Protein AF-A0A956RGV8-F1 (afdb_monomer)

Foldseek 3Di:
DDDDDDDPDDDDPDPPFPLWFDQPDDDDPDDDDDDDDDDDDDDDDDDDDDDDDDDDDDDDDDDDDDDDDDDDDDDDDDDDDDDDDPPDPDFFPFDKDWADQAAEEEEEEEEPALQQLPDDQPPDPPDAGLLLLVLVLLLLLLVVCQPRYFYWYAYPDDFADLPDLQRLGHHDLDPPRTGATDNDSVSVSVSRDDRDSVCSSRNVRHAGNLLVRLVSQLVRVVVDPDLAQAEYEYEEAFAHQRAPVSRDDDSAQSLQAGHLCSLVSLLVSVLVRYAYAYEHRNQDQDDPPDDDSRHHPDRRQVSSLSNLNSRRSQADPDRRHHHDSDSVSSSVVSNCSSLCSQFKGFPDVVRCVSSVHPDLQQKWKAQPNRTAGEDPTQHPDAHWHWHDRNPTIIIGGHDVSSVSSVVRVNGMMIGGGD

Nearest PDB structures (foldseek):
  6m48-assembly2_B  TM=5.296E-01  e=2.080E-10  Lacticaseibacillus rhamnosus GG
  8ebt-assembly1_E  TM=7.056E-01  e=2.676E-05  Homo sapiens
  8rev-assembly1_D  TM=6.704E-01  e=3.607E-05  Thermochaetoides thermophila
  8bh3-assembly1_L  TM=5.258E-01  e=2.917E-04  Homo sapiens
  8bot-assembly1_T  TM=4.780E-01  e=6.340E-04  Homo sapiens

Sequence (418 aa):
MRGRIGAVGLLWIISTGCVVANPDYVPPLEGESDVGDETSAGTTIAPTGTSTDAMTTGASMTATASGSSSPATTEGATSTTSAGSSTGTGLCEGPSVDVVVDPPDIMFIVDKSRSMFTREWQGQNGLEPRWAGVHAALDGALLDLQEEVFAGLVLSPQAMPIANSWSVCSINPEPPDVLPLQLAHDPIVDALPPASPVIHTLYSSAGNPLTAAIEAATATLAQFQGTWAQFIVVLTDGAPNCAAEQEGNNPGPGLTTPDPSAVDAVIEARGSGIFTLMVGVDVQAELPDALLPWEPDVDPFELLTAMAIAGGLAQPEPDVFFNAQTASQLAVALGALERLGYCVLPALPEYAIELGVDDLDSVMIEVAGDPYFAVDSCPDEDGFVVVTSGAYTFVILCGLACDDSVESGGELVAVACE

Structure (mmCIF, N/CA/C/O backbone):
data_AF-A0A956RGV8-F1
#
_entry.id   AF-A0A956RGV8-F1
#
loop_
_atom_site.group_PDB
_atom_site.id
_atom_site.type_symbol
_atom_site.label_atom_id
_atom_site.label_alt_id
_atom_site.label_comp_id
_atom_site.label_asym_id
_atom_site.label_entity_id
_atom_site.label_seq_id
_atom_site.pdbx_PDB_ins_code
_atom_site.Cartn_x
_atom_site.Cartn_y
_atom_site.Cartn_z
_atom_site.occupancy
_atom_site.B_iso_or_equiv
_atom_site.auth_seq_id
_atom_site.auth_comp_id
_atom_site.auth_asym_id
_atom_site.auth_atom_id
_atom_site.pdbx_PDB_model_num
ATOM 1 N N . MET A 1 1 ? -15.081 33.491 10.539 1.00 32.19 1 MET A N 1
ATOM 2 C CA . MET A 1 1 ? -15.834 33.759 9.291 1.00 32.19 1 MET A CA 1
ATOM 3 C C . MET A 1 1 ? -14.885 33.668 8.101 1.00 32.19 1 MET A C 1
ATOM 5 O O . MET A 1 1 ? -14.304 34.669 7.703 1.00 32.19 1 MET A O 1
ATOM 9 N N . ARG A 1 2 ? -14.690 32.468 7.558 1.00 28.92 2 ARG A N 1
ATOM 10 C CA . ARG A 1 2 ? -14.135 32.252 6.218 1.00 28.92 2 ARG A CA 1
ATOM 11 C C . ARG A 1 2 ? -15.038 31.210 5.572 1.00 28.92 2 ARG A C 1
ATOM 13 O O . ARG A 1 2 ? -15.183 30.124 6.116 1.00 28.92 2 ARG A O 1
ATOM 20 N N . GLY A 1 3 ? -15.750 31.618 4.526 1.00 28.03 3 GLY A N 1
ATOM 21 C CA . GLY A 1 3 ? -16.681 30.762 3.801 1.00 28.03 3 GLY A CA 1
ATOM 22 C C . GLY A 1 3 ? -15.919 29.879 2.824 1.00 28.03 3 GLY A C 1
ATOM 23 O O . GLY A 1 3 ? -15.160 30.399 2.007 1.00 28.03 3 GLY A O 1
ATOM 24 N N . ARG A 1 4 ? -16.130 28.565 2.917 1.00 29.84 4 ARG A N 1
ATOM 25 C CA . ARG A 1 4 ? -15.807 27.617 1.850 1.00 29.84 4 ARG A CA 1
ATOM 26 C C . ARG A 1 4 ? -16.874 27.768 0.764 1.00 29.84 4 ARG A C 1
ATOM 28 O O . ARG A 1 4 ? -18.068 27.666 1.035 1.00 29.84 4 ARG A O 1
ATOM 35 N N . ILE A 1 5 ? -16.432 28.093 -0.445 1.00 29.56 5 ILE A N 1
ATOM 36 C CA . ILE A 1 5 ? -17.254 28.065 -1.654 1.00 29.56 5 ILE A CA 1
ATOM 37 C C . ILE A 1 5 ? -17.203 26.618 -2.138 1.00 29.56 5 ILE A C 1
ATOM 39 O O . ILE A 1 5 ? -16.141 26.150 -2.535 1.00 29.56 5 ILE A O 1
ATOM 43 N N . GLY A 1 6 ? -18.329 25.913 -2.038 1.00 26.58 6 GLY A N 1
ATOM 44 C CA . GLY A 1 6 ? -18.461 24.538 -2.508 1.00 26.58 6 GLY A CA 1
ATOM 45 C C . GLY A 1 6 ? -18.360 24.473 -4.029 1.00 26.58 6 GLY A C 1
ATOM 46 O O . GLY A 1 6 ? -19.160 25.087 -4.739 1.00 26.58 6 GLY A O 1
ATOM 47 N N . ALA A 1 7 ? -17.373 23.729 -4.519 1.00 26.17 7 ALA A N 1
ATOM 48 C CA . ALA A 1 7 ? -17.372 23.218 -5.876 1.00 26.17 7 ALA A CA 1
ATOM 49 C C . ALA A 1 7 ? -18.290 21.991 -5.900 1.00 26.17 7 ALA A C 1
ATOM 51 O O . ALA A 1 7 ? -18.000 20.971 -5.284 1.00 26.17 7 ALA A O 1
ATOM 52 N N . VAL A 1 8 ? -19.429 22.115 -6.577 1.00 25.66 8 VAL A N 1
ATOM 53 C CA . VAL A 1 8 ? -20.321 20.990 -6.870 1.00 25.66 8 VAL A CA 1
ATOM 54 C C . VAL A 1 8 ? -19.693 20.216 -8.028 1.00 25.66 8 VAL A C 1
ATOM 56 O O . VAL A 1 8 ? -19.907 20.549 -9.195 1.00 25.66 8 VAL A O 1
ATOM 59 N N . GLY A 1 9 ? -18.853 19.238 -7.696 1.00 24.53 9 GLY A N 1
ATOM 60 C CA . GLY A 1 9 ? -18.409 18.195 -8.613 1.00 24.53 9 GLY A CA 1
ATOM 61 C C . GLY A 1 9 ? -19.448 17.080 -8.634 1.00 24.53 9 GLY A C 1
ATOM 62 O O . GLY A 1 9 ? -19.846 16.585 -7.585 1.00 24.53 9 GLY A O 1
ATOM 63 N N . LEU A 1 10 ? -19.931 16.725 -9.824 1.00 22.48 10 LEU A N 1
ATOM 64 C CA . LEU A 1 10 ? -20.764 15.544 -10.043 1.00 22.48 10 LEU A CA 1
ATOM 65 C C . LEU A 1 10 ? -19.962 14.302 -9.618 1.00 22.48 10 LEU A C 1
ATOM 67 O O . LEU A 1 10 ? -19.086 13.854 -10.358 1.00 22.48 10 LEU A O 1
ATOM 71 N N . LEU A 1 11 ? -20.261 13.775 -8.433 1.00 22.58 11 LEU A N 1
ATOM 72 C CA . LEU A 1 11 ? -19.733 12.514 -7.931 1.00 22.58 11 LEU A CA 1
ATOM 73 C C . LEU A 1 11 ? -20.403 11.383 -8.721 1.00 22.58 11 LEU A C 1
ATOM 75 O O . LEU A 1 11 ? -21.598 11.117 -8.576 1.00 22.58 11 LEU A O 1
ATOM 79 N N . TRP A 1 12 ? -19.654 10.766 -9.632 1.00 21.88 12 TRP A N 1
ATOM 80 C CA . TRP A 1 12 ? -20.029 9.462 -10.159 1.00 21.88 12 TRP A CA 1
ATOM 81 C C . TRP A 1 12 ? -19.841 8.464 -9.021 1.00 21.88 12 TRP A C 1
ATOM 83 O O . TRP A 1 12 ? -18.713 8.195 -8.628 1.00 21.88 12 TRP A O 1
ATOM 93 N N . ILE A 1 13 ? -20.948 7.943 -8.493 1.00 24.16 13 ILE A N 1
ATOM 94 C CA . ILE A 1 13 ? -20.950 6.796 -7.585 1.00 24.16 13 ILE A CA 1
ATOM 95 C C . ILE A 1 13 ? -20.501 5.593 -8.416 1.00 24.16 13 ILE A C 1
ATOM 97 O O . ILE A 1 13 ? -21.304 4.925 -9.070 1.00 24.16 13 ILE A O 1
ATOM 101 N N . ILE A 1 14 ? -19.192 5.379 -8.471 1.00 29.28 14 ILE A N 1
ATOM 102 C CA . ILE A 1 14 ? -18.636 4.058 -8.709 1.00 29.28 14 ILE A CA 1
ATOM 103 C C . ILE A 1 14 ? -18.627 3.421 -7.326 1.00 29.28 14 ILE A C 1
ATOM 105 O O . ILE A 1 14 ? -17.995 3.935 -6.411 1.00 29.28 14 ILE A O 1
ATOM 109 N N . SER A 1 15 ? -19.384 2.340 -7.174 1.00 31.28 15 SER A N 1
ATOM 110 C CA . SER A 1 15 ? -19.225 1.384 -6.082 1.00 31.28 15 SER A CA 1
ATOM 111 C C . SER A 1 15 ? -17.840 0.746 -6.239 1.00 31.28 15 SER A C 1
ATOM 113 O O . SER A 1 15 ? -17.684 -0.322 -6.821 1.00 31.28 15 SER A O 1
ATOM 115 N N . THR A 1 16 ? -16.795 1.480 -5.866 1.00 39.78 16 THR A N 1
ATOM 116 C CA . THR A 1 16 ? -15.471 0.922 -5.606 1.00 39.78 16 THR A CA 1
ATOM 117 C C . THR A 1 16 ? -15.580 0.277 -4.241 1.00 39.78 16 THR A C 1
ATOM 119 O O . THR A 1 16 ? -15.755 0.984 -3.250 1.00 39.78 16 THR A O 1
ATOM 122 N N . GLY A 1 17 ? -15.587 -1.057 -4.228 1.00 37.72 17 GLY A N 1
ATOM 123 C CA . GLY A 1 17 ? -15.631 -1.850 -3.008 1.00 37.72 17 GLY A CA 1
ATOM 124 C C . GLY A 1 17 ? -14.567 -1.381 -2.024 1.00 37.72 17 GLY A C 1
ATOM 125 O O . GLY A 1 17 ? -13.480 -0.954 -2.424 1.00 37.72 17 GLY A O 1
ATOM 126 N N . CYS A 1 18 ? -14.913 -1.420 -0.741 1.00 39.56 18 CYS A N 1
ATOM 127 C CA . CYS A 1 18 ? -13.971 -1.202 0.342 1.00 39.56 18 CYS A CA 1
ATOM 128 C C . CYS A 1 18 ? -12.702 -2.033 0.101 1.00 39.56 18 CYS A C 1
ATOM 130 O O . CYS A 1 18 ? -12.764 -3.144 -0.429 1.00 39.56 18 CYS A O 1
ATOM 132 N N . VAL A 1 19 ? -11.548 -1.512 0.521 1.00 43.56 19 VAL A N 1
ATOM 133 C CA . VAL A 1 19 ? -10.387 -2.364 0.793 1.00 43.56 19 VAL A CA 1
ATOM 134 C C . VAL A 1 19 ? -10.817 -3.276 1.934 1.00 43.56 19 VAL A C 1
ATOM 136 O O . VAL A 1 19 ? -10.815 -2.887 3.096 1.00 43.56 19 VAL A O 1
ATOM 139 N N . VAL A 1 20 ? -11.329 -4.446 1.579 1.00 46.06 20 VAL A N 1
ATOM 140 C CA . VAL A 1 20 ? -11.755 -5.448 2.542 1.00 46.06 20 VAL A CA 1
ATOM 141 C C . VAL A 1 20 ? -10.490 -6.086 3.092 1.00 46.06 20 VAL A C 1
ATOM 143 O O . VAL A 1 20 ? -9.558 -6.341 2.343 1.00 46.06 20 VAL A O 1
ATOM 146 N N . ALA A 1 21 ? -10.428 -6.307 4.395 1.00 40.41 21 ALA A N 1
ATOM 147 C CA . ALA A 1 21 ? -9.440 -7.187 4.992 1.00 40.41 21 ALA A CA 1
ATOM 148 C C . ALA A 1 21 ? -10.077 -8.566 5.178 1.00 40.41 21 ALA A C 1
ATOM 150 O O . ALA A 1 21 ? -11.188 -8.659 5.702 1.00 40.41 21 ALA A O 1
ATOM 151 N N . ASN A 1 22 ? -9.386 -9.635 4.781 1.00 43.00 22 ASN A N 1
ATOM 152 C CA . ASN A 1 22 ? -9.748 -10.995 5.173 1.00 43.00 22 ASN A CA 1
ATOM 153 C C . ASN A 1 22 ? -8.885 -11.425 6.379 1.00 43.00 22 ASN A C 1
ATOM 155 O O . ASN A 1 22 ? -7.706 -11.747 6.193 1.00 43.00 22 ASN A O 1
ATOM 159 N N . PRO A 1 23 ? -9.417 -11.398 7.615 1.00 41.84 23 PRO A N 1
ATOM 160 C CA . PRO A 1 23 ? -8.637 -11.713 8.808 1.00 41.84 23 PRO A CA 1
ATOM 161 C C . PRO A 1 23 ? -8.372 -13.215 9.011 1.00 41.84 23 PRO A C 1
ATOM 163 O O . PRO A 1 23 ? -7.401 -13.547 9.691 1.00 41.84 23 PRO A O 1
ATOM 166 N N . ASP A 1 24 ? -9.150 -14.107 8.385 1.00 40.06 24 ASP A N 1
ATOM 167 C CA . ASP A 1 24 ? -9.200 -15.538 8.735 1.00 40.06 24 ASP A CA 1
ATOM 168 C C . ASP A 1 24 ? -8.444 -16.482 7.788 1.00 40.06 24 ASP A C 1
ATOM 170 O O . ASP A 1 24 ? -8.402 -17.699 8.007 1.00 40.06 24 ASP A O 1
ATOM 174 N N . TYR A 1 25 ? -7.810 -15.966 6.733 1.00 40.56 25 TYR A N 1
ATOM 175 C CA . TYR A 1 25 ? -7.065 -16.831 5.822 1.00 40.56 25 TYR A CA 1
ATOM 176 C C . TYR A 1 25 ? -5.673 -17.170 6.371 1.00 40.56 25 TYR A C 1
ATOM 178 O O . TYR A 1 25 ? -4.703 -16.429 6.210 1.00 40.56 25 TYR A O 1
ATOM 186 N N . VAL A 1 26 ? -5.568 -18.347 6.986 1.00 32.94 26 VAL A N 1
ATOM 187 C CA . VAL A 1 26 ? -4.295 -19.026 7.249 1.00 32.94 26 VAL A CA 1
ATOM 188 C C . VAL A 1 26 ? -3.987 -19.911 6.035 1.00 32.94 26 VAL A C 1
ATOM 190 O O . VAL A 1 26 ? -4.691 -20.908 5.845 1.00 32.94 26 VAL A O 1
ATOM 193 N N . PRO A 1 27 ? -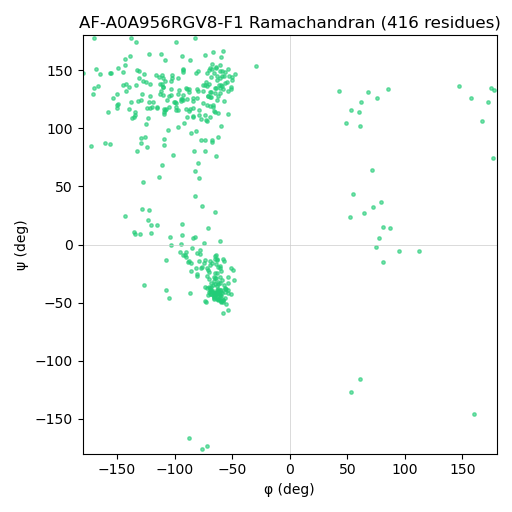2.975 -19.601 5.196 1.00 34.50 27 PRO A N 1
ATOM 194 C CA . PRO A 1 27 ? -2.620 -20.486 4.095 1.00 34.50 27 PRO A CA 1
ATOM 195 C C . PRO A 1 27 ? -2.212 -21.862 4.646 1.00 34.50 27 PRO A C 1
ATOM 197 O O . PRO A 1 27 ? -1.486 -21.936 5.645 1.00 34.50 27 PRO A O 1
ATOM 200 N N . PRO A 1 28 ? -2.652 -22.969 4.026 1.00 28.44 28 PRO A N 1
ATOM 201 C CA . PRO A 1 28 ? -2.190 -24.291 4.412 1.00 28.44 28 PRO A CA 1
ATOM 202 C C . PRO A 1 28 ? -0.687 -24.405 4.124 1.00 28.44 28 PRO A C 1
ATOM 204 O O . PRO A 1 28 ? -0.255 -24.392 2.975 1.00 28.44 28 PRO A O 1
ATOM 207 N N . LEU A 1 29 ? 0.116 -24.539 5.182 1.00 30.62 29 LEU A N 1
ATOM 208 C CA . LEU A 1 29 ? 1.506 -24.977 5.080 1.00 30.62 29 LEU A CA 1
ATOM 209 C C . LEU A 1 29 ? 1.528 -26.484 4.773 1.00 30.62 29 LEU A C 1
ATOM 211 O O . LEU A 1 29 ? 1.694 -27.315 5.664 1.00 30.62 29 LEU A O 1
ATOM 215 N N . GLU A 1 30 ? 1.336 -26.841 3.507 1.00 37.16 30 GLU A N 1
ATOM 216 C CA . GLU A 1 30 ? 1.659 -28.162 2.955 1.00 37.16 30 GLU A CA 1
ATOM 217 C C . GLU A 1 30 ? 2.814 -27.971 1.956 1.00 37.16 30 GLU A C 1
ATOM 219 O O . GLU A 1 30 ? 2.736 -27.110 1.094 1.00 37.16 30 GLU A O 1
ATOM 224 N N . GLY A 1 31 ? 3.936 -28.683 1.961 1.00 30.17 31 GLY A N 1
ATOM 225 C CA . GLY A 1 31 ? 4.436 -29.780 2.771 1.00 30.17 31 GLY A CA 1
ATOM 226 C C . GLY A 1 31 ? 5.838 -30.132 2.248 1.00 30.17 31 GLY A C 1
ATOM 227 O O . GLY A 1 31 ? 6.133 -29.986 1.062 1.00 30.17 31 GLY A O 1
ATOM 228 N N . GLU A 1 32 ? 6.722 -30.566 3.142 1.00 34.84 32 GLU A N 1
ATOM 229 C CA . GLU A 1 32 ? 8.048 -31.088 2.802 1.00 34.84 32 GLU A CA 1
ATOM 230 C C . GLU A 1 32 ? 7.973 -32.428 2.035 1.00 34.84 32 GLU A C 1
ATOM 232 O O . GLU A 1 32 ? 7.097 -33.255 2.301 1.00 34.84 32 GLU A O 1
ATOM 237 N N . SER A 1 33 ? 9.033 -32.715 1.257 1.00 38.03 33 SER A N 1
ATOM 238 C CA . SER A 1 33 ? 9.410 -33.991 0.584 1.00 38.03 33 SER A CA 1
ATOM 239 C C . SER A 1 33 ? 8.757 -34.221 -0.795 1.00 38.03 33 SER A C 1
ATOM 241 O O . SER A 1 33 ? 7.557 -34.076 -0.946 1.00 38.03 33 SER A O 1
ATOM 243 N N . ASP A 1 34 ? 9.442 -34.637 -1.863 1.00 29.12 34 ASP A N 1
ATOM 244 C CA . ASP A 1 34 ? 10.471 -35.676 -1.941 1.00 29.12 34 ASP A CA 1
ATOM 245 C C . ASP A 1 34 ? 11.250 -35.569 -3.272 1.00 29.12 34 ASP A C 1
ATOM 247 O O . ASP A 1 34 ? 10.708 -35.196 -4.315 1.00 29.12 34 ASP A O 1
ATOM 251 N N . VAL A 1 35 ? 12.536 -35.912 -3.230 1.00 45.06 35 VAL A N 1
ATOM 252 C CA . VAL A 1 35 ? 13.459 -35.902 -4.370 1.00 45.06 35 VAL A CA 1
ATOM 253 C C . VAL A 1 35 ? 13.309 -37.219 -5.131 1.00 45.06 35 VAL A C 1
ATOM 255 O O . VAL A 1 35 ? 13.749 -38.266 -4.663 1.00 45.06 35 VAL A O 1
ATOM 258 N N . GLY A 1 36 ? 12.734 -37.161 -6.334 1.00 32.69 36 GLY A N 1
ATOM 259 C CA . GLY A 1 36 ? 12.604 -38.299 -7.246 1.00 32.69 36 GLY A CA 1
ATOM 260 C C . GLY A 1 36 ? 13.184 -38.006 -8.628 1.00 32.69 36 GLY A C 1
ATOM 261 O O . GLY A 1 36 ? 12.495 -37.491 -9.501 1.00 32.69 36 GLY A O 1
ATOM 262 N N . ASP A 1 37 ? 14.455 -38.359 -8.810 1.00 37.97 37 ASP A N 1
ATOM 263 C CA . ASP A 1 37 ? 15.155 -38.490 -10.092 1.00 37.97 37 ASP A CA 1
ATOM 264 C C . ASP A 1 37 ? 14.567 -39.664 -10.890 1.00 37.97 37 ASP A C 1
ATOM 266 O O . ASP A 1 37 ? 14.669 -40.788 -10.416 1.00 37.97 37 ASP A O 1
ATOM 270 N N . GLU A 1 38 ? 13.998 -39.433 -12.082 1.00 39.84 38 GLU A N 1
ATOM 271 C CA . GLU A 1 38 ? 14.083 -40.393 -13.194 1.00 39.84 38 GLU A CA 1
ATOM 272 C C . GLU A 1 38 ? 14.045 -39.707 -14.571 1.00 39.84 38 GLU A C 1
ATOM 274 O O . GLU A 1 38 ? 13.175 -38.917 -14.935 1.00 39.84 38 GLU A O 1
ATOM 279 N N . THR A 1 39 ? 15.032 -40.094 -15.370 1.00 37.72 39 THR A N 1
ATOM 280 C CA . THR A 1 39 ? 15.258 -39.772 -16.774 1.00 37.72 39 THR A CA 1
ATOM 281 C C . THR A 1 39 ? 14.376 -40.644 -17.676 1.00 37.72 39 THR A C 1
ATOM 283 O O . THR A 1 39 ? 14.447 -41.870 -17.588 1.00 37.72 39 THR A O 1
ATOM 286 N N . SER A 1 40 ? 13.666 -40.076 -18.661 1.00 35.81 40 SER A N 1
ATOM 287 C CA . SER A 1 40 ? 13.471 -40.771 -19.948 1.00 35.81 40 SER A CA 1
ATOM 288 C C . SER A 1 40 ? 12.888 -39.934 -21.079 1.00 35.81 40 SER A C 1
ATOM 290 O O . SER A 1 40 ? 12.149 -38.975 -20.902 1.00 35.81 40 SER A O 1
ATOM 292 N N . ALA A 1 41 ? 13.286 -40.352 -22.274 1.00 35.91 41 ALA A N 1
ATOM 293 C CA . ALA A 1 41 ? 13.205 -39.667 -23.544 1.00 35.91 41 ALA A CA 1
ATOM 294 C C . ALA A 1 41 ? 11.838 -39.739 -24.246 1.00 35.91 41 ALA A C 1
ATOM 296 O O . ALA A 1 41 ? 11.210 -40.790 -24.287 1.00 35.91 41 ALA A O 1
ATOM 297 N N . GLY A 1 42 ? 11.528 -38.655 -24.966 1.00 31.64 42 GLY A N 1
ATOM 298 C CA . GLY A 1 42 ? 11.046 -38.663 -26.352 1.00 31.64 42 GLY A CA 1
ATOM 299 C C . GLY A 1 42 ? 9.590 -39.058 -26.619 1.00 31.64 42 GLY A C 1
ATOM 300 O O . GLY A 1 42 ? 9.183 -40.185 -26.370 1.00 31.64 42 GLY A O 1
ATOM 301 N N . THR A 1 43 ? 8.855 -38.197 -27.331 1.00 30.02 43 THR A N 1
ATOM 302 C CA . THR A 1 43 ? 8.418 -38.443 -28.725 1.00 30.02 43 THR A CA 1
ATOM 303 C C . THR A 1 43 ? 7.479 -37.333 -29.211 1.00 30.02 43 THR A C 1
ATOM 305 O O . THR A 1 43 ? 6.548 -36.911 -28.540 1.00 30.02 43 THR A O 1
ATOM 308 N N . THR A 1 44 ? 7.769 -36.891 -30.429 1.00 37.62 44 THR A N 1
ATOM 309 C CA . THR A 1 44 ? 7.062 -35.977 -31.330 1.00 37.62 44 THR A CA 1
ATOM 310 C C . THR A 1 44 ? 5.608 -36.369 -31.605 1.00 37.62 44 THR A C 1
ATOM 312 O O . THR A 1 44 ? 5.417 -37.484 -32.072 1.00 37.62 44 THR A O 1
ATOM 315 N N . ILE A 1 45 ? 4.637 -35.442 -31.510 1.00 36.84 45 ILE A N 1
ATOM 316 C CA . ILE A 1 45 ? 3.448 -35.384 -32.395 1.00 36.84 45 ILE A CA 1
ATOM 317 C C . ILE A 1 45 ? 2.985 -33.919 -32.558 1.00 36.84 45 ILE A C 1
ATOM 319 O O . ILE A 1 45 ? 2.620 -33.267 -31.588 1.00 36.84 45 ILE A O 1
ATOM 323 N N . ALA A 1 46 ? 2.962 -33.434 -33.804 1.00 37.81 46 ALA A N 1
ATOM 324 C CA . ALA A 1 46 ? 2.143 -32.304 -34.263 1.00 37.81 46 ALA A CA 1
ATOM 325 C C . ALA A 1 46 ? 0.811 -32.845 -34.823 1.00 37.81 46 ALA A C 1
ATOM 327 O O . ALA A 1 46 ? 0.797 -33.962 -35.351 1.00 37.81 46 ALA A O 1
ATOM 328 N N . PRO A 1 47 ? -0.297 -32.085 -34.753 1.00 50.84 47 PRO A N 1
ATOM 329 C CA . PRO A 1 47 ? -0.787 -31.406 -35.967 1.00 50.84 47 PRO A CA 1
ATOM 330 C C . PRO A 1 47 ? -1.414 -30.021 -35.669 1.00 50.84 47 PRO A C 1
ATOM 332 O O . PRO A 1 47 ? -2.036 -29.808 -34.642 1.00 50.84 47 PRO A O 1
ATOM 335 N N . THR A 1 48 ? -1.140 -28.977 -36.457 1.00 34.56 48 THR A N 1
ATOM 336 C CA . THR A 1 48 ? -1.905 -28.533 -37.651 1.00 34.56 48 THR A CA 1
ATOM 337 C C . THR A 1 48 ? -3.423 -28.408 -37.443 1.00 34.56 48 THR A C 1
ATOM 339 O O . THR A 1 48 ? -4.142 -29.401 -37.491 1.00 34.56 48 THR A O 1
ATOM 342 N N . GLY A 1 49 ? -3.908 -27.168 -37.330 1.00 33.38 49 GLY A N 1
ATOM 343 C CA . GLY A 1 49 ? -5.331 -26.825 -37.363 1.00 33.38 49 GLY A CA 1
ATOM 344 C C . GLY A 1 49 ? -5.537 -25.349 -37.694 1.00 33.38 49 GLY A C 1
ATOM 345 O O . GLY A 1 49 ? -5.583 -24.503 -36.814 1.00 33.38 49 GLY A O 1
ATOM 346 N N . THR A 1 50 ? -5.604 -25.042 -38.985 1.00 37.03 50 THR A N 1
ATOM 347 C CA . THR A 1 50 ? -5.950 -23.731 -39.545 1.00 37.03 50 THR A CA 1
ATOM 348 C C . THR A 1 50 ? -7.472 -23.571 -39.536 1.00 37.03 50 THR A C 1
ATOM 350 O O . THR A 1 50 ? -8.156 -24.470 -40.020 1.00 37.03 50 THR A O 1
ATOM 353 N N . SER A 1 51 ? -8.009 -22.433 -39.087 1.00 35.44 51 SER A N 1
ATOM 354 C CA . SER A 1 51 ? -9.318 -21.970 -39.569 1.00 35.44 51 SER A CA 1
ATOM 355 C C . SER A 1 51 ? -9.417 -20.447 -39.561 1.00 35.44 51 SER A C 1
ATOM 357 O O . SER A 1 51 ? -9.342 -19.788 -38.531 1.00 35.44 51 SER A O 1
ATOM 359 N N . THR A 1 52 ? -9.585 -19.925 -40.768 1.00 34.31 52 THR A N 1
ATOM 360 C CA . THR A 1 52 ? -10.131 -18.622 -41.139 1.00 34.31 52 THR A CA 1
ATOM 361 C C . THR A 1 52 ? -11.633 -18.560 -40.831 1.00 34.31 52 THR A C 1
ATOM 363 O O . THR A 1 52 ? -12.318 -19.566 -40.991 1.00 34.31 52 THR A O 1
ATOM 366 N N . ASP A 1 53 ? -12.148 -17.405 -40.395 1.00 31.02 53 ASP A N 1
ATOM 367 C CA . ASP A 1 53 ? -13.019 -16.518 -41.196 1.00 31.02 53 ASP A CA 1
ATOM 368 C C . ASP A 1 53 ? -13.904 -15.569 -40.356 1.00 31.02 53 ASP A C 1
ATOM 370 O O . ASP A 1 53 ? -14.701 -15.980 -39.522 1.00 31.02 53 ASP A O 1
ATOM 374 N N . ALA A 1 54 ? -13.763 -14.286 -40.707 1.00 34.38 54 ALA A N 1
ATOM 375 C CA . ALA A 1 54 ? -14.801 -13.303 -41.032 1.00 34.38 54 ALA A CA 1
ATOM 376 C C . ALA A 1 54 ? -15.879 -12.855 -40.012 1.00 34.38 54 ALA A C 1
ATOM 378 O O . ALA A 1 54 ? -16.754 -13.607 -39.609 1.00 34.38 54 ALA A O 1
ATOM 379 N N . MET A 1 55 ? -15.869 -11.523 -39.803 1.00 37.50 55 MET A N 1
ATOM 380 C CA . MET A 1 55 ? -16.987 -10.554 -39.862 1.00 37.50 55 MET A CA 1
ATOM 381 C C . MET A 1 55 ? -18.339 -10.939 -39.239 1.00 37.50 55 MET A C 1
ATOM 383 O O . MET A 1 55 ? -18.963 -11.894 -39.673 1.00 37.50 55 MET A O 1
ATOM 387 N N . THR A 1 56 ? -18.930 -10.037 -38.436 1.00 32.62 56 THR A N 1
ATOM 388 C CA . THR A 1 56 ? -20.079 -9.198 -38.862 1.00 32.62 56 THR A CA 1
ATOM 389 C C . THR A 1 56 ? -20.328 -8.042 -37.873 1.00 32.62 56 THR A C 1
ATOM 391 O O . THR A 1 56 ? -20.305 -8.195 -36.659 1.00 32.62 56 THR A O 1
ATOM 394 N N . THR A 1 57 ? -20.563 -6.873 -38.459 1.00 34.25 57 THR A N 1
ATOM 395 C CA . THR A 1 57 ? -21.074 -5.593 -37.945 1.00 34.25 57 THR A CA 1
ATOM 396 C C . THR A 1 57 ? -22.485 -5.649 -37.340 1.00 34.25 57 THR A C 1
ATOM 398 O O . THR A 1 57 ? -23.328 -6.365 -37.873 1.00 34.25 57 THR A O 1
ATOM 401 N N . GLY A 1 58 ? -22.835 -4.740 -36.417 1.00 30.77 58 GLY A N 1
ATOM 402 C CA . GLY A 1 58 ? -24.244 -4.332 -36.284 1.00 30.77 58 GLY A CA 1
ATOM 403 C C . GLY A 1 58 ? -24.661 -3.534 -35.044 1.00 30.77 58 GLY A C 1
ATOM 404 O O . GLY A 1 58 ? -24.860 -4.123 -33.996 1.00 30.77 58 GLY A O 1
ATOM 405 N N . ALA A 1 59 ? -24.897 -2.231 -35.263 1.00 35.03 59 ALA A N 1
ATOM 406 C CA . ALA A 1 59 ? -25.911 -1.330 -34.675 1.00 35.03 59 ALA A CA 1
ATOM 407 C C . ALA A 1 59 ? -26.035 -1.218 -33.134 1.00 35.03 59 ALA A C 1
ATOM 409 O O . ALA A 1 59 ? -26.371 -2.163 -32.441 1.00 35.03 59 ALA A O 1
ATOM 410 N N . SER A 1 60 ? -25.765 -0.052 -32.535 1.00 34.81 60 SER A N 1
ATOM 411 C CA . SER A 1 60 ? -26.570 1.189 -32.578 1.00 34.81 60 SER A CA 1
ATOM 412 C C . SER A 1 60 ? -27.978 1.018 -31.999 1.00 34.81 60 SER A C 1
ATOM 414 O O . SER A 1 60 ? -28.877 0.554 -32.693 1.00 34.81 60 SER A O 1
ATOM 416 N N . MET A 1 61 ? -28.178 1.491 -30.763 1.00 37.94 61 MET A N 1
ATOM 417 C CA . MET A 1 61 ? -29.447 2.079 -30.333 1.00 37.94 61 MET A CA 1
ATOM 418 C C . MET A 1 61 ? -29.190 3.309 -29.464 1.00 37.94 61 MET A C 1
ATOM 420 O O . MET A 1 61 ? -28.597 3.254 -28.393 1.00 37.94 61 MET A O 1
ATOM 424 N N . THR A 1 62 ? -29.642 4.435 -29.998 1.00 34.56 62 THR A N 1
ATOM 425 C CA . THR A 1 62 ? -29.823 5.725 -29.343 1.00 34.56 62 THR A CA 1
ATOM 426 C C . THR A 1 62 ? -31.217 5.722 -28.716 1.00 34.56 62 THR A C 1
ATOM 428 O O . THR A 1 62 ? -32.176 5.369 -29.401 1.00 34.56 62 THR A O 1
ATOM 431 N N . ALA A 1 63 ? -31.363 6.155 -27.464 1.00 39.34 63 ALA A N 1
ATOM 432 C CA . ALA A 1 63 ? -32.668 6.503 -26.907 1.00 39.34 63 ALA A CA 1
ATOM 433 C C . ALA A 1 63 ? -32.585 7.860 -26.204 1.00 39.34 63 ALA A C 1
ATOM 435 O O . ALA A 1 63 ? -31.741 8.111 -25.349 1.00 39.34 63 ALA A O 1
ATOM 436 N N . THR A 1 64 ? -33.453 8.746 -26.672 1.00 31.27 64 THR A N 1
ATOM 437 C CA . THR A 1 64 ? -33.563 10.164 -26.361 1.00 31.27 64 THR A CA 1
ATOM 438 C C . THR A 1 64 ? -34.538 10.406 -25.206 1.00 31.27 64 THR A C 1
ATOM 440 O O . THR A 1 64 ? -35.507 9.676 -25.026 1.00 31.27 64 THR A O 1
ATOM 443 N N . ALA A 1 65 ? -34.239 11.483 -24.481 1.00 36.62 65 ALA A N 1
ATOM 444 C CA . ALA A 1 65 ? -34.969 12.214 -23.449 1.00 36.62 65 ALA A CA 1
ATOM 445 C C . ALA A 1 65 ? -36.514 12.236 -23.479 1.00 36.62 65 ALA A C 1
ATOM 447 O O . ALA A 1 65 ? -37.134 12.258 -24.538 1.00 36.62 65 ALA A O 1
ATOM 448 N N . SER A 1 66 ? -37.100 12.413 -22.284 1.00 34.16 66 SER A N 1
ATOM 449 C CA . SER A 1 66 ? -37.846 13.621 -21.849 1.00 34.16 66 SER A CA 1
ATOM 450 C C . SER A 1 66 ? -39.003 13.280 -20.901 1.00 34.16 66 SER A C 1
ATOM 452 O O . SER A 1 66 ? -39.800 12.395 -21.187 1.00 34.16 66 SER A O 1
ATOM 454 N N . GLY A 1 67 ? -39.170 14.061 -19.824 1.00 31.75 67 GLY A N 1
ATOM 455 C CA . GLY A 1 67 ? -40.384 13.993 -19.000 1.00 31.75 67 GLY A CA 1
ATOM 456 C C . GLY A 1 67 ? -40.383 14.881 -17.757 1.00 31.75 67 GLY A C 1
ATOM 457 O O . GLY A 1 67 ? -40.237 14.394 -16.648 1.00 31.75 67 GLY A O 1
ATOM 458 N N . SER A 1 68 ? -40.558 16.188 -17.954 1.00 40.31 68 SER A N 1
ATOM 459 C CA . SER A 1 68 ? -40.828 17.194 -16.916 1.00 40.31 68 SER A CA 1
ATOM 460 C C . SER A 1 68 ? -42.257 17.075 -16.363 1.00 40.31 68 SER A C 1
ATOM 462 O O . SER A 1 68 ? -43.182 16.896 -17.154 1.00 40.31 68 SER A O 1
ATOM 464 N N . SER A 1 69 ? -42.460 17.236 -15.046 1.00 33.97 69 SER A N 1
ATOM 465 C CA . SER A 1 69 ? -43.427 18.192 -14.449 1.00 33.97 69 SER A CA 1
ATOM 466 C C . SER A 1 69 ? -43.593 18.023 -12.924 1.00 33.97 69 SER A C 1
ATOM 468 O O . SER A 1 69 ? -43.993 16.983 -12.419 1.00 33.97 69 SER A O 1
ATOM 470 N N . SER A 1 70 ? -43.327 19.112 -12.202 1.00 35.97 70 SER A N 1
ATOM 471 C CA . SER A 1 70 ? -44.023 19.535 -10.969 1.00 35.97 70 SER A CA 1
ATOM 472 C C . SER A 1 70 ? -45.060 20.611 -11.384 1.00 35.97 70 SER A C 1
ATOM 474 O O . SER A 1 70 ? -44.976 21.028 -12.546 1.00 35.97 70 SER A O 1
ATOM 476 N N . PRO A 1 71 ? -45.970 21.164 -10.542 1.00 53.94 71 PRO A N 1
ATOM 477 C CA . PRO A 1 71 ? -46.136 21.044 -9.078 1.00 53.94 71 PRO A CA 1
ATOM 478 C C . PRO A 1 71 ? -47.617 20.892 -8.608 1.00 53.94 71 PRO A C 1
ATOM 480 O O . PRO A 1 71 ? -48.534 21.011 -9.415 1.00 53.94 71 PRO A O 1
ATOM 483 N N . ALA A 1 72 ? -47.867 20.722 -7.297 1.00 36.72 72 ALA A N 1
ATOM 484 C CA . ALA A 1 72 ? -48.886 21.482 -6.536 1.00 36.72 72 ALA A CA 1
ATOM 485 C C . ALA A 1 72 ? -49.008 21.043 -5.058 1.00 36.72 72 ALA A C 1
ATOM 487 O O . ALA A 1 72 ? -49.142 19.871 -4.726 1.00 36.72 72 ALA A O 1
ATOM 488 N N . THR A 1 73 ? -49.026 22.063 -4.204 1.00 37.53 73 THR A N 1
ATOM 489 C CA . THR A 1 73 ? -49.333 22.151 -2.767 1.00 37.53 73 THR A CA 1
ATOM 490 C C . THR A 1 73 ? -50.749 21.715 -2.376 1.00 37.53 73 THR A C 1
ATOM 492 O O . THR A 1 73 ? -51.694 22.044 -3.091 1.00 37.53 73 THR A O 1
ATOM 495 N N . THR A 1 74 ? -50.941 21.170 -1.165 1.00 36.53 74 THR A N 1
ATOM 496 C CA . THR A 1 74 ? -52.141 21.428 -0.335 1.00 36.53 74 THR A CA 1
ATOM 497 C C . THR A 1 74 ? -51.819 21.256 1.158 1.00 36.53 74 THR A C 1
ATOM 499 O O . THR A 1 74 ? -51.299 20.226 1.576 1.00 36.53 74 THR A O 1
ATOM 502 N N . GLU A 1 75 ? -52.128 22.292 1.941 1.00 39.56 75 GLU A N 1
ATOM 503 C CA . GLU A 1 75 ? -52.113 22.330 3.407 1.00 39.56 75 GLU A CA 1
ATOM 504 C C . GLU A 1 75 ? -53.274 21.517 4.006 1.00 39.56 75 GLU A C 1
ATOM 506 O O . GLU A 1 75 ? -54.383 21.510 3.472 1.00 39.56 75 GLU A O 1
ATOM 511 N N . GLY A 1 76 ? -53.055 20.906 5.171 1.00 33.31 76 GLY A N 1
ATOM 512 C CA . GLY A 1 76 ? -54.115 20.258 5.941 1.00 33.31 76 GLY A CA 1
ATOM 513 C C . GLY A 1 76 ? -53.635 19.800 7.313 1.00 33.31 76 GLY A C 1
ATOM 514 O O . GLY A 1 76 ? -53.248 18.652 7.489 1.00 33.31 76 GLY A O 1
ATOM 515 N N . ALA A 1 77 ? -53.662 20.707 8.289 1.00 39.53 77 ALA A N 1
ATOM 516 C CA . ALA A 1 77 ? -53.434 20.392 9.693 1.00 39.53 77 ALA A CA 1
ATOM 517 C C . ALA A 1 77 ? -54.596 19.567 10.267 1.00 39.53 77 ALA A C 1
ATOM 519 O O . ALA A 1 77 ? -55.754 19.969 10.160 1.00 39.53 77 ALA A O 1
ATOM 520 N N . THR A 1 78 ? -54.305 18.464 10.958 1.00 31.55 78 THR A N 1
ATOM 521 C CA . THR A 1 78 ? -55.150 17.966 12.054 1.00 31.55 78 THR A CA 1
ATOM 522 C C . THR A 1 78 ? -54.279 17.235 13.071 1.00 31.55 78 THR A C 1
ATOM 524 O O . THR A 1 78 ? -53.595 16.265 12.769 1.00 31.55 78 THR A O 1
ATOM 527 N N . SER A 1 79 ? -54.312 17.757 14.289 1.00 37.41 79 SER A N 1
ATOM 528 C CA . SER A 1 79 ? -53.719 17.225 15.505 1.00 37.41 79 SER A CA 1
ATOM 529 C C . SER A 1 79 ? -54.424 15.952 15.977 1.00 37.41 79 SER A C 1
ATOM 531 O O . SER A 1 79 ? -55.623 15.991 16.259 1.00 37.41 79 SER A O 1
ATOM 533 N N . THR A 1 80 ? -53.660 14.885 16.196 1.00 31.62 80 THR A N 1
ATOM 534 C CA . THR A 1 80 ? -54.018 13.795 17.114 1.00 31.62 80 THR A CA 1
ATOM 535 C C . THR A 1 80 ? -52.796 13.408 17.931 1.00 31.62 80 THR A C 1
ATOM 537 O O . THR A 1 80 ? -51.840 12.827 17.430 1.00 31.62 80 THR A O 1
ATOM 540 N N . THR A 1 81 ? -52.849 13.759 19.210 1.00 37.66 81 THR A N 1
ATOM 541 C CA . THR A 1 81 ? -52.061 13.188 20.297 1.00 37.66 81 THR A CA 1
ATOM 542 C C . THR A 1 81 ? -52.406 11.711 20.457 1.00 37.66 81 THR A C 1
ATOM 544 O O . THR A 1 81 ? -53.569 11.385 20.692 1.00 37.66 81 THR A O 1
ATOM 547 N N . SER A 1 82 ? -51.414 10.823 20.392 1.00 32.41 82 SER A N 1
ATOM 548 C CA . SER A 1 82 ? -51.397 9.558 21.139 1.00 32.41 82 SER A CA 1
ATOM 549 C C . SER A 1 82 ? -50.039 8.873 21.040 1.00 32.41 82 SER A C 1
ATOM 551 O O . SER A 1 82 ? -49.543 8.646 19.947 1.00 32.41 82 SER A O 1
ATOM 553 N N . ALA A 1 83 ? -49.546 8.521 22.229 1.00 33.53 83 ALA A N 1
ATOM 554 C CA . ALA A 1 83 ? -48.665 7.408 22.563 1.00 33.53 83 ALA A CA 1
ATOM 555 C C . ALA A 1 83 ? -47.289 7.355 21.886 1.00 33.53 83 ALA A C 1
ATOM 557 O O . ALA A 1 83 ? -47.152 7.122 20.690 1.00 33.53 83 ALA A O 1
ATOM 558 N N . GLY A 1 84 ? -46.266 7.511 22.731 1.00 43.00 84 GLY A N 1
ATOM 559 C CA . GLY A 1 84 ? -44.881 7.249 22.390 1.00 43.00 84 GLY A CA 1
ATOM 560 C C . GLY A 1 84 ? -44.702 5.872 21.762 1.00 43.00 84 GLY A C 1
ATOM 561 O O . GLY A 1 84 ? -45.219 4.868 22.247 1.00 43.00 84 GLY A O 1
ATOM 562 N N . SER A 1 85 ? -43.941 5.873 20.682 1.00 35.06 85 SER A N 1
ATOM 563 C CA . SER A 1 85 ? -43.328 4.696 20.101 1.00 35.06 85 SER A CA 1
ATOM 564 C C . SER A 1 85 ? -41.882 5.084 19.831 1.00 35.06 85 SER A C 1
ATOM 566 O O . SER A 1 85 ? -41.534 5.497 18.731 1.00 35.06 85 SER A O 1
ATOM 568 N N . SER A 1 86 ? -41.066 5.037 20.885 1.00 38.41 86 SER A N 1
ATOM 569 C CA . SER A 1 86 ? -39.618 4.896 20.768 1.00 38.41 86 SER A CA 1
ATOM 570 C C . SER A 1 86 ? -39.360 3.499 20.206 1.00 38.41 86 SER A C 1
ATOM 572 O O . SER A 1 86 ? -39.315 2.511 20.939 1.00 38.41 86 SER A O 1
ATOM 574 N N . THR A 1 87 ? -39.300 3.391 18.887 1.00 42.69 87 THR A N 1
ATOM 575 C CA . THR A 1 87 ? -38.825 2.187 18.210 1.00 42.69 87 THR A CA 1
ATOM 576 C C . THR A 1 87 ? -37.308 2.112 18.377 1.00 42.69 87 THR A C 1
ATOM 578 O O . THR A 1 87 ? -36.579 2.678 17.579 1.00 42.69 87 THR A O 1
ATOM 581 N N . GLY A 1 88 ? -36.885 1.448 19.458 1.00 44.78 88 GLY A N 1
ATOM 582 C CA . GLY A 1 88 ? -35.655 0.652 19.537 1.00 44.78 88 GLY A CA 1
ATOM 583 C C . GLY A 1 88 ? -34.312 1.382 19.552 1.00 44.78 88 GLY A C 1
ATOM 584 O O . GLY A 1 88 ? -33.513 1.152 18.660 1.00 44.78 88 GLY A O 1
ATOM 585 N N . THR A 1 89 ? -34.023 2.176 20.582 1.00 44.12 89 THR A N 1
ATOM 586 C CA . THR A 1 89 ? -32.658 2.653 20.899 1.00 44.12 89 THR A CA 1
ATOM 587 C C . THR A 1 89 ? -32.181 1.995 22.189 1.00 44.12 89 THR A C 1
ATOM 589 O O . THR A 1 89 ? -32.140 2.628 23.239 1.00 44.12 89 THR A O 1
ATOM 592 N N . GLY A 1 90 ? -31.952 0.690 22.141 1.00 53.81 90 GLY A N 1
ATOM 593 C CA . GLY A 1 90 ? -31.459 -0.063 23.286 1.00 53.81 90 GLY A CA 1
ATOM 594 C C . GLY A 1 90 ? -30.763 -1.307 22.783 1.00 53.81 90 GLY A C 1
ATOM 595 O O . GLY A 1 90 ? -31.413 -2.338 22.630 1.00 53.81 90 GLY A O 1
ATOM 596 N N . LEU A 1 91 ? -29.479 -1.182 22.460 1.00 64.31 91 LEU A N 1
ATOM 597 C CA . LEU A 1 91 ? -28.629 -2.347 22.220 1.00 64.31 91 LEU A CA 1
ATOM 598 C C . LEU A 1 91 ? -27.365 -2.298 23.081 1.00 64.31 91 LEU A C 1
ATOM 600 O O . LEU A 1 91 ? -27.004 -3.333 23.623 1.00 64.31 91 LEU A O 1
ATOM 604 N N . CYS A 1 92 ? -26.793 -1.117 23.338 1.00 77.25 92 CYS A N 1
ATOM 605 C CA . CYS A 1 92 ? -25.674 -0.954 24.269 1.00 77.25 92 CYS A CA 1
ATOM 606 C C . CYS A 1 92 ? -25.893 0.311 25.119 1.00 77.25 92 CYS A C 1
ATOM 608 O O . CYS A 1 92 ? -26.108 1.390 24.574 1.00 77.25 92 CYS A O 1
ATOM 610 N N . GLU A 1 93 ? -25.917 0.176 26.450 1.00 81.38 93 GLU A N 1
ATOM 611 C CA . GLU A 1 93 ? -26.053 1.294 27.414 1.00 81.38 93 GLU A CA 1
ATOM 612 C C . GLU A 1 93 ? -24.847 1.371 28.377 1.00 81.38 93 GLU A C 1
ATOM 614 O O . GLU A 1 93 ? -24.928 1.983 29.446 1.00 81.38 93 GLU A O 1
ATOM 619 N N . GLY A 1 94 ? -23.738 0.711 28.026 1.00 84.75 94 GLY A N 1
ATOM 620 C CA . GLY A 1 94 ? -22.530 0.653 28.841 1.00 84.75 94 GLY A CA 1
ATOM 621 C C . GLY A 1 94 ? -21.689 1.935 28.802 1.00 84.75 94 GLY A C 1
ATOM 622 O O . GLY A 1 94 ? -22.086 2.941 28.207 1.00 84.75 94 GLY A O 1
ATOM 623 N N . PRO A 1 95 ? -20.517 1.932 29.465 1.00 87.00 95 PRO A N 1
ATOM 624 C CA . PRO A 1 95 ? -19.526 2.994 29.306 1.00 87.00 95 PRO A CA 1
ATOM 625 C C . PRO A 1 95 ? -19.173 3.210 27.829 1.00 87.00 95 PRO A C 1
ATOM 627 O O . PRO A 1 95 ? -19.234 2.281 27.023 1.00 87.00 95 PRO A O 1
ATOM 630 N N . SER A 1 96 ? -18.795 4.443 27.496 1.00 88.94 96 SER A N 1
ATOM 631 C CA . SER A 1 96 ? -18.410 4.843 26.145 1.00 88.94 96 SER A CA 1
ATOM 632 C C . SER A 1 96 ? -17.095 5.617 26.149 1.00 88.94 96 SER A C 1
ATOM 634 O O . SER A 1 96 ? -16.818 6.351 27.103 1.00 88.94 96 SER A O 1
ATOM 636 N N . VAL A 1 97 ? -16.325 5.495 25.071 1.00 89.44 97 VAL A N 1
ATOM 637 C CA . VAL A 1 97 ? -15.062 6.211 24.850 1.00 89.44 97 VAL A CA 1
ATOM 638 C C . VAL A 1 97 ? -15.024 6.785 23.435 1.00 89.44 97 VAL A C 1
ATOM 640 O O . VAL A 1 97 ? -15.417 6.116 22.480 1.00 89.44 97 VAL A O 1
ATOM 643 N N . ASP A 1 98 ? -14.555 8.026 23.307 1.00 88.06 98 ASP A N 1
ATOM 644 C CA . ASP A 1 98 ? -14.312 8.646 22.004 1.00 88.06 98 ASP A CA 1
ATOM 645 C C . ASP A 1 98 ? -13.090 7.979 21.355 1.00 88.06 98 ASP A C 1
ATOM 647 O O . ASP A 1 98 ? -12.017 7.897 21.963 1.00 88.06 98 ASP A O 1
ATOM 651 N N . VAL A 1 99 ? -13.235 7.514 20.116 1.00 84.75 99 VAL A N 1
ATOM 652 C CA . VAL A 1 99 ? -12.124 6.932 19.358 1.00 84.75 99 VAL A CA 1
ATOM 653 C C . VAL A 1 99 ? -11.496 8.032 18.514 1.00 84.75 99 VAL A C 1
ATOM 655 O O . VAL A 1 99 ? -12.168 8.715 17.744 1.00 84.75 99 VAL A O 1
ATOM 658 N N . VAL A 1 100 ? -10.189 8.219 18.675 1.00 79.19 100 VAL A N 1
ATOM 659 C CA . VAL A 1 100 ? -9.438 9.222 17.919 1.00 79.19 100 VAL A CA 1
ATOM 660 C C . VAL A 1 100 ? -8.923 8.575 16.643 1.00 79.19 100 VAL A C 1
ATOM 662 O O . VAL A 1 100 ? -8.113 7.651 16.701 1.00 79.19 100 VAL A O 1
ATOM 665 N N . VAL A 1 101 ? -9.384 9.075 15.498 1.00 79.44 101 VAL A N 1
ATOM 666 C CA . VAL A 1 101 ? -8.818 8.726 14.195 1.00 79.44 101 VAL A CA 1
ATOM 667 C C . VAL A 1 101 ? -7.666 9.667 13.900 1.00 79.44 101 VAL A C 1
ATOM 669 O O . VAL A 1 101 ? -7.863 10.871 13.731 1.00 79.44 101 VAL A O 1
ATOM 672 N N . ASP A 1 102 ? -6.467 9.103 13.836 1.00 77.69 102 ASP A N 1
ATOM 673 C CA . ASP A 1 102 ? -5.283 9.811 13.376 1.00 77.69 102 ASP A CA 1
ATOM 674 C C . ASP A 1 102 ? -4.952 9.388 11.937 1.00 77.69 102 ASP A C 1
ATOM 676 O O . ASP A 1 102 ? -5.149 8.221 11.576 1.00 77.69 102 ASP A O 1
ATOM 680 N N . PRO A 1 103 ? -4.428 10.305 11.106 1.00 78.50 103 PRO A N 1
ATOM 681 C CA . PRO A 1 103 ? -3.941 9.948 9.787 1.00 78.50 103 PRO A CA 1
ATOM 682 C C . PRO A 1 103 ? -2.851 8.869 9.864 1.00 78.50 103 PRO A C 1
ATOM 684 O O . PRO A 1 103 ? -2.038 8.875 10.793 1.00 78.50 103 PRO A O 1
ATOM 687 N N . PRO A 1 104 ? -2.803 7.954 8.888 1.00 86.31 104 PRO A N 1
ATOM 688 C CA . PRO A 1 104 ? -1.855 6.856 8.904 1.00 86.31 104 PRO A CA 1
ATOM 689 C C . PRO A 1 104 ? -0.429 7.312 8.575 1.00 86.31 104 PRO A C 1
ATOM 691 O O . PRO A 1 104 ? -0.210 8.358 7.964 1.00 86.31 104 PRO A O 1
ATOM 694 N N . ASP A 1 105 ? 0.540 6.465 8.912 1.00 90.06 105 ASP A N 1
ATOM 695 C CA . ASP A 1 105 ? 1.897 6.533 8.369 1.00 90.06 105 ASP A CA 1
ATOM 696 C C . ASP A 1 105 ? 1.998 5.583 7.166 1.00 90.06 105 ASP A C 1
ATOM 698 O O . ASP A 1 105 ? 1.713 4.389 7.295 1.00 90.06 105 ASP A O 1
ATOM 702 N N . ILE A 1 106 ? 2.423 6.077 6.000 1.00 92.62 106 ILE A N 1
ATOM 703 C CA . ILE A 1 106 ? 2.468 5.278 4.765 1.00 92.62 106 ILE A CA 1
ATOM 704 C C . ILE A 1 106 ? 3.883 5.233 4.182 1.00 92.62 106 ILE A C 1
ATOM 706 O O . ILE A 1 106 ? 4.454 6.256 3.809 1.00 92.62 106 ILE A O 1
ATOM 710 N N . MET A 1 107 ? 4.430 4.030 4.006 1.00 95.19 107 MET A N 1
ATOM 711 C CA . MET A 1 107 ? 5.603 3.795 3.160 1.00 95.19 107 MET A CA 1
ATOM 712 C C . MET A 1 107 ? 5.174 3.266 1.795 1.00 95.19 107 MET A C 1
ATOM 714 O O . MET A 1 107 ? 4.634 2.165 1.684 1.00 95.19 107 MET A O 1
ATOM 718 N N . PHE A 1 108 ? 5.477 4.012 0.738 1.00 96.19 108 PHE A N 1
ATOM 719 C CA . PHE A 1 108 ? 5.310 3.535 -0.630 1.00 96.19 108 PHE A CA 1
ATOM 720 C C . PHE A 1 108 ? 6.525 2.716 -1.052 1.00 96.19 108 PHE A C 1
ATOM 722 O O . PHE A 1 108 ? 7.640 3.229 -1.052 1.00 96.19 108 PHE A O 1
ATOM 729 N N . ILE A 1 109 ? 6.321 1.470 -1.467 1.00 97.12 109 ILE A N 1
ATOM 730 C CA . ILE A 1 109 ? 7.320 0.682 -2.188 1.00 97.12 109 ILE A CA 1
ATOM 731 C C . ILE A 1 109 ? 6.979 0.763 -3.669 1.00 97.12 109 ILE A C 1
ATOM 733 O O . ILE A 1 109 ? 5.926 0.290 -4.091 1.00 97.12 109 ILE A O 1
ATOM 737 N N . VAL A 1 110 ? 7.866 1.355 -4.464 1.00 96.00 110 VAL A N 1
ATOM 738 C CA . VAL A 1 110 ? 7.643 1.550 -5.898 1.00 96.00 110 VAL A CA 1
ATOM 739 C C . VAL A 1 110 ? 8.654 0.741 -6.696 1.00 96.00 110 VAL A C 1
ATOM 741 O O . VAL A 1 110 ? 9.864 0.989 -6.639 1.00 96.00 110 VAL A O 1
ATOM 744 N N . ASP A 1 111 ? 8.132 -0.204 -7.470 1.00 93.62 111 ASP A N 1
ATOM 745 C CA . ASP A 1 111 ? 8.887 -1.008 -8.418 1.00 93.62 111 ASP A CA 1
ATOM 746 C C . ASP A 1 111 ? 9.398 -0.153 -9.597 1.00 93.62 111 ASP A C 1
ATOM 748 O O . ASP A 1 111 ? 8.663 0.563 -10.281 1.00 93.62 111 ASP A O 1
ATOM 752 N N . LYS A 1 112 ? 10.705 -0.237 -9.824 1.00 89.81 112 LYS A N 1
ATOM 753 C CA . LYS A 1 112 ? 11.507 0.395 -10.876 1.00 89.81 112 LYS A CA 1
ATOM 754 C C . LYS A 1 112 ? 12.262 -0.645 -11.699 1.00 89.81 112 LYS A C 1
ATOM 756 O O . LYS A 1 112 ? 13.292 -0.336 -12.311 1.00 89.81 112 LYS A O 1
ATOM 761 N N . SER A 1 113 ? 11.801 -1.886 -11.679 1.00 86.94 113 SER A N 1
ATOM 762 C CA . SER A 1 113 ? 12.327 -2.962 -12.496 1.00 86.94 113 SER A CA 1
ATOM 763 C C . SER A 1 113 ? 12.231 -2.615 -13.981 1.00 86.94 113 SER A C 1
ATOM 765 O O . SER A 1 113 ? 11.568 -1.671 -14.430 1.00 86.94 113 SER A O 1
ATOM 767 N N . ARG A 1 114 ? 12.935 -3.395 -14.799 1.00 84.38 114 ARG A N 1
ATOM 768 C CA . ARG A 1 114 ? 12.970 -3.179 -16.246 1.00 84.38 114 ARG A CA 1
ATOM 769 C C . ARG A 1 114 ? 11.567 -3.176 -16.874 1.00 84.38 114 ARG A C 1
ATOM 771 O O . ARG A 1 114 ? 11.344 -2.430 -17.834 1.00 84.38 114 ARG A O 1
ATOM 778 N N . SER A 1 115 ? 10.657 -4.029 -16.407 1.00 85.38 115 SER A N 1
ATOM 779 C CA . SER A 1 115 ? 9.306 -4.187 -16.965 1.00 85.38 115 SER A CA 1
ATOM 780 C C . SER A 1 115 ? 8.495 -2.902 -16.835 1.00 85.38 115 SER A C 1
ATOM 782 O O . SER A 1 115 ? 7.947 -2.456 -17.841 1.00 85.38 115 SER A O 1
ATOM 784 N N . MET A 1 116 ? 8.579 -2.215 -15.695 1.00 89.19 116 MET A N 1
ATOM 785 C CA . MET A 1 116 ? 7.892 -0.942 -15.444 1.00 89.19 116 MET A CA 1
ATOM 786 C C . MET A 1 116 ? 8.214 0.130 -16.482 1.00 89.19 116 MET A C 1
ATOM 788 O O . MET A 1 116 ? 7.351 0.899 -16.907 1.00 89.19 116 MET A O 1
ATOM 792 N N . PHE A 1 117 ? 9.464 0.179 -16.936 1.00 86.31 117 PHE A N 1
ATOM 793 C CA . PHE A 1 117 ? 9.860 1.131 -17.958 1.00 86.31 117 PHE A CA 1
ATOM 794 C C . PHE A 1 117 ? 9.615 0.589 -19.373 1.00 86.31 117 PHE A C 1
ATOM 796 O O . PHE A 1 117 ? 9.192 1.329 -20.247 1.00 86.31 117 PHE A O 1
ATOM 803 N N . THR A 1 118 ? 9.903 -0.681 -19.645 1.00 82.19 118 THR A N 1
ATOM 804 C CA . THR A 1 118 ? 9.908 -1.196 -21.030 1.00 82.19 118 THR A CA 1
ATOM 805 C C . THR A 1 118 ? 8.562 -1.712 -21.528 1.00 82.19 118 THR A C 1
ATOM 807 O O . THR A 1 118 ? 8.412 -1.898 -22.737 1.00 82.19 118 THR A O 1
ATOM 810 N N . ARG A 1 119 ? 7.601 -1.948 -20.631 1.00 84.75 119 ARG A N 1
ATOM 811 C CA . ARG A 1 119 ? 6.244 -2.372 -20.975 1.00 84.75 119 ARG A CA 1
ATOM 812 C C . ARG A 1 119 ? 5.292 -1.192 -21.010 1.00 84.75 119 ARG A C 1
ATOM 814 O O . ARG A 1 119 ? 5.370 -0.264 -20.208 1.00 84.75 119 ARG A O 1
ATOM 821 N N . GLU A 1 120 ? 4.374 -1.278 -21.954 1.00 86.12 120 GLU A N 1
ATOM 822 C CA . GLU A 1 120 ? 3.218 -0.400 -22.055 1.00 86.12 120 GLU A CA 1
ATOM 823 C C . GLU A 1 120 ? 2.037 -1.051 -21.335 1.00 86.12 120 GLU A C 1
ATOM 825 O O . GLU A 1 120 ? 2.031 -2.261 -21.090 1.00 86.12 120 GLU A O 1
ATOM 830 N N . TRP A 1 121 ? 1.035 -0.243 -21.015 1.00 87.00 121 TRP A N 1
ATOM 831 C CA . TRP A 1 121 ? -0.252 -0.737 -20.540 1.00 87.00 121 TRP A CA 1
ATOM 832 C C . TRP A 1 121 ? -0.914 -1.616 -21.606 1.00 87.00 121 TRP A C 1
ATOM 834 O O . TRP A 1 121 ? -0.930 -1.262 -22.794 1.00 87.00 121 TRP A O 1
ATOM 844 N N . GLN A 1 122 ? -1.494 -2.747 -21.203 1.00 75.25 122 GLN A N 1
ATOM 845 C CA . GLN A 1 122 ? -2.213 -3.603 -22.137 1.00 75.25 122 GLN A CA 1
ATOM 846 C C . GLN A 1 122 ? -3.302 -2.853 -22.914 1.00 75.25 122 GLN A C 1
ATOM 848 O O . GLN A 1 122 ? -4.010 -1.979 -22.417 1.00 75.25 122 GLN A O 1
ATOM 853 N N . GLY A 1 123 ? -3.412 -3.184 -24.203 1.00 68.75 123 GLY A N 1
ATOM 854 C CA . GLY A 1 123 ? -4.360 -2.541 -25.114 1.00 68.75 123 GLY A CA 1
ATOM 855 C C . GLY A 1 123 ? -3.975 -1.123 -25.558 1.00 68.75 123 GLY A C 1
ATOM 856 O O . GLY A 1 123 ? -4.670 -0.565 -26.408 1.00 68.75 123 GLY A O 1
ATOM 857 N N . GLN A 1 124 ? -2.863 -0.556 -25.068 1.00 63.75 124 GLN A N 1
ATOM 858 C CA . GLN A 1 124 ? -2.393 0.791 -25.413 1.00 63.75 124 GLN A CA 1
ATOM 859 C C . GLN A 1 124 ? -1.072 0.780 -26.193 1.00 63.75 124 GLN A C 1
ATOM 861 O O . GLN A 1 124 ? -0.088 1.396 -25.793 1.00 63.75 124 GLN A O 1
ATOM 866 N N . ASN A 1 125 ? -1.068 0.104 -27.347 1.00 58.41 125 ASN A N 1
ATOM 867 C CA . ASN A 1 125 ? 0.100 0.035 -28.232 1.00 58.41 125 ASN A CA 1
ATOM 868 C C . ASN A 1 125 ? 0.626 1.443 -28.597 1.00 58.41 125 ASN A C 1
ATOM 870 O O . ASN A 1 125 ? -0.015 2.169 -29.364 1.00 58.41 125 ASN A O 1
ATOM 874 N N . GLY A 1 126 ? 1.820 1.787 -28.119 1.00 60.16 126 GLY A N 1
ATOM 875 C CA . GLY A 1 126 ? 2.604 2.956 -28.511 1.00 60.16 126 GLY A CA 1
ATOM 876 C C . GLY A 1 126 ? 2.318 4.259 -27.762 1.00 60.16 126 GLY A C 1
ATOM 877 O O . GLY A 1 126 ? 2.701 5.310 -28.284 1.00 60.16 126 GLY A O 1
ATOM 878 N N . LEU A 1 127 ? 1.614 4.239 -26.622 1.00 64.44 127 LEU A N 1
ATOM 879 C CA . LEU A 1 127 ? 1.120 5.473 -25.990 1.00 64.44 127 LEU A CA 1
ATOM 880 C C . LEU A 1 127 ? 1.847 5.881 -24.703 1.00 64.44 127 LEU A C 1
ATOM 882 O O . LEU A 1 127 ? 2.117 7.073 -24.562 1.00 64.44 127 LEU A O 1
ATOM 886 N N . GLU A 1 128 ? 2.219 4.958 -23.809 1.00 76.19 128 GLU A N 1
ATOM 887 C CA . GLU A 1 128 ? 2.869 5.321 -22.539 1.00 76.19 128 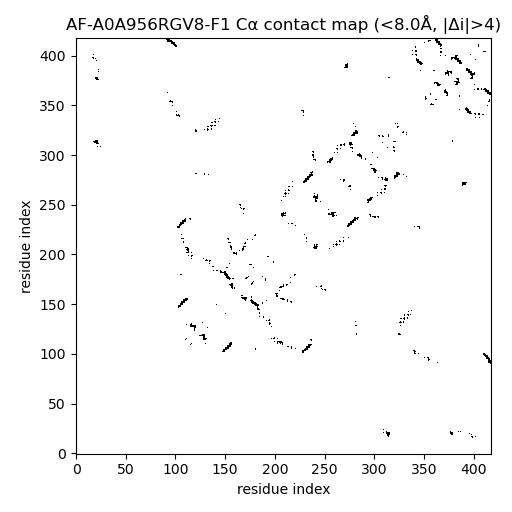GLU A CA 1
ATOM 888 C C . GLU A 1 128 ? 3.433 4.091 -21.790 1.00 76.19 128 GLU A C 1
ATOM 890 O O . GLU A 1 128 ? 2.727 3.083 -21.682 1.00 76.19 128 GLU A O 1
ATOM 895 N N . PRO A 1 129 ? 4.672 4.130 -21.254 1.00 86.69 129 PRO A N 1
ATOM 896 C CA . PRO A 1 129 ? 5.177 3.064 -20.389 1.00 86.69 129 PRO A CA 1
ATOM 897 C C . PRO A 1 129 ? 4.444 3.043 -19.039 1.00 86.69 129 PRO A C 1
ATOM 899 O O . PRO A 1 129 ? 4.020 4.089 -18.542 1.00 86.69 129 PRO A O 1
ATOM 902 N N . ARG A 1 130 ? 4.359 1.870 -18.399 1.00 91.12 130 ARG A N 1
ATOM 903 C CA . ARG A 1 130 ? 3.721 1.698 -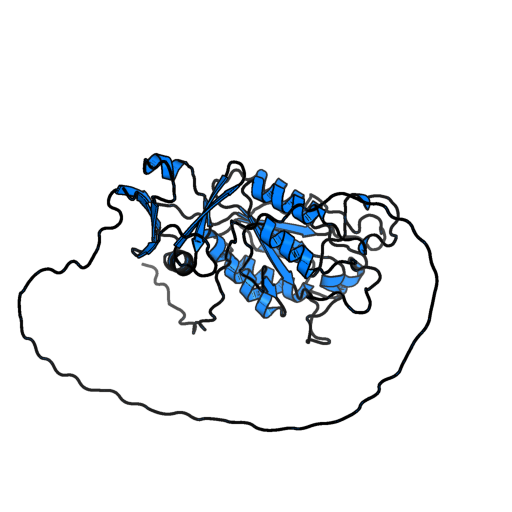17.075 1.00 91.12 130 ARG A CA 1
ATOM 904 C C . ARG A 1 130 ? 4.253 2.693 -16.041 1.00 91.12 130 ARG A C 1
ATOM 906 O O . ARG A 1 130 ? 3.469 3.336 -15.345 1.00 91.12 130 ARG A O 1
ATOM 913 N N . TRP A 1 131 ? 5.572 2.904 -16.030 1.00 91.94 131 TRP A N 1
ATOM 914 C CA . TRP A 1 131 ? 6.262 3.854 -15.154 1.00 91.94 131 TRP A CA 1
ATOM 915 C C . TRP A 1 131 ? 5.697 5.274 -15.218 1.00 91.94 131 TRP A C 1
ATOM 917 O O . TRP A 1 131 ? 5.558 5.921 -14.186 1.00 91.94 131 TRP A O 1
ATOM 927 N N . ALA A 1 132 ? 5.359 5.776 -16.406 1.00 91.12 132 ALA A N 1
ATOM 928 C CA . ALA A 1 132 ? 4.843 7.136 -16.528 1.00 91.12 132 ALA A CA 1
ATOM 929 C C . ALA A 1 132 ? 3.447 7.266 -15.893 1.00 91.12 132 ALA A C 1
ATOM 931 O O . ALA A 1 132 ? 3.180 8.244 -15.195 1.00 91.12 132 ALA A O 1
ATOM 932 N N . GLY A 1 133 ? 2.614 6.227 -16.024 1.00 92.50 133 GLY A N 1
ATOM 933 C CA . GLY A 1 133 ? 1.333 6.143 -15.324 1.00 92.50 133 GLY A CA 1
ATOM 934 C C . GLY A 1 133 ? 1.490 6.039 -13.805 1.00 92.50 133 GLY A C 1
ATOM 935 O O . GLY A 1 133 ? 0.784 6.732 -13.080 1.00 92.50 133 GLY A O 1
ATOM 936 N N . VAL A 1 134 ? 2.446 5.238 -13.320 1.00 94.69 134 VAL A N 1
ATOM 937 C CA . VAL A 1 134 ? 2.768 5.134 -11.883 1.00 94.69 134 VAL A CA 1
ATOM 938 C C . VAL A 1 134 ? 3.248 6.463 -11.324 1.00 94.69 134 VAL A C 1
ATOM 940 O O . VAL A 1 134 ? 2.738 6.913 -10.305 1.00 94.69 134 VAL A O 1
ATOM 943 N N . HIS A 1 135 ? 4.175 7.122 -12.017 1.00 94.00 135 HIS A N 1
ATOM 944 C CA . HIS A 1 135 ? 4.682 8.426 -11.617 1.00 94.00 135 HIS A CA 1
ATOM 945 C C . HIS A 1 135 ? 3.553 9.456 -11.508 1.00 94.00 135 HIS A C 1
ATOM 947 O O . HIS A 1 135 ? 3.491 10.180 -10.522 1.00 94.00 135 HIS A O 1
ATOM 953 N N . ALA A 1 136 ? 2.666 9.544 -12.504 1.00 93.81 136 ALA A N 1
ATOM 954 C CA . ALA A 1 136 ? 1.565 10.506 -12.487 1.00 93.81 136 ALA A CA 1
ATOM 955 C C . ALA A 1 136 ? 0.513 10.183 -11.412 1.00 93.81 136 ALA A C 1
ATOM 957 O O . ALA A 1 136 ? -0.001 11.091 -10.764 1.00 93.81 136 ALA A O 1
ATOM 958 N N . ALA A 1 137 ? 0.192 8.901 -11.218 1.00 94.56 137 ALA A N 1
ATOM 959 C CA . ALA A 1 137 ? -0.768 8.469 -10.206 1.00 94.56 137 ALA A CA 1
ATOM 960 C C . ALA A 1 137 ? -0.245 8.713 -8.783 1.00 94.56 137 ALA A C 1
ATOM 962 O O . ALA A 1 137 ? -1.000 9.174 -7.932 1.00 94.56 137 ALA A O 1
ATOM 963 N N . LEU A 1 138 ? 1.041 8.443 -8.536 1.00 94.31 138 LEU A N 1
ATOM 964 C CA . LEU A 1 138 ? 1.667 8.662 -7.235 1.00 94.31 138 LEU A CA 1
ATOM 965 C C . LEU A 1 138 ? 1.831 10.156 -6.916 1.00 94.31 138 LEU A C 1
ATOM 967 O O . LEU A 1 138 ? 1.547 10.551 -5.794 1.00 94.31 138 LEU A O 1
ATOM 971 N N . ASP A 1 139 ? 2.223 10.980 -7.895 1.00 94.88 139 ASP A N 1
ATOM 972 C CA . ASP A 1 139 ? 2.246 12.453 -7.787 1.00 94.88 139 ASP A CA 1
ATOM 973 C C . ASP A 1 139 ? 0.861 12.986 -7.380 1.00 94.88 139 ASP A C 1
ATOM 975 O O . ASP A 1 139 ? 0.719 13.660 -6.365 1.00 94.88 139 ASP A O 1
ATOM 979 N N . GLY A 1 140 ? -0.195 12.570 -8.091 1.00 93.50 140 GLY A N 1
ATOM 980 C CA . GLY A 1 140 ? -1.573 12.933 -7.745 1.00 93.50 140 GLY A CA 1
ATOM 981 C C . GLY A 1 140 ? -1.985 12.500 -6.334 1.00 93.50 140 GLY A C 1
ATOM 982 O O . GLY A 1 140 ? -2.464 13.324 -5.563 1.00 93.50 140 GLY A O 1
ATOM 983 N N . ALA A 1 141 ? -1.748 11.238 -5.970 1.00 91.44 141 ALA A N 1
ATOM 984 C CA . ALA A 1 141 ? -2.125 10.721 -4.655 1.00 91.44 141 ALA A CA 1
ATOM 985 C C . ALA A 1 141 ? -1.368 11.412 -3.512 1.00 91.44 141 ALA A C 1
ATOM 987 O O . ALA A 1 141 ? -1.964 11.784 -2.509 1.00 91.44 141 ALA A O 1
ATOM 988 N N . LEU A 1 142 ? -0.061 11.639 -3.661 1.00 91.62 142 LEU A N 1
ATOM 989 C CA . LEU A 1 142 ? 0.726 12.363 -2.661 1.00 91.62 142 LEU A CA 1
ATOM 990 C C . LEU A 1 142 ? 0.289 13.827 -2.540 1.00 91.62 142 LEU A C 1
ATOM 992 O O . LEU A 1 142 ? 0.414 14.406 -1.462 1.00 91.62 142 LEU A O 1
ATOM 996 N N . LEU A 1 143 ? -0.184 14.437 -3.631 1.00 92.06 143 LEU A N 1
ATOM 997 C CA . LEU A 1 143 ? -0.698 15.803 -3.625 1.00 92.06 143 LEU A CA 1
ATOM 998 C C . LEU A 1 143 ? -2.032 15.887 -2.878 1.00 92.06 143 LEU A C 1
ATOM 1000 O O . LEU A 1 143 ? -2.269 16.876 -2.188 1.00 92.06 143 LEU A O 1
ATOM 1004 N N . ASP A 1 144 ? -2.879 14.867 -3.002 1.00 87.38 144 ASP A N 1
ATOM 1005 C CA . ASP A 1 144 ? -4.152 14.782 -2.282 1.00 87.38 144 ASP A CA 1
ATOM 1006 C C . ASP A 1 144 ? -3.927 14.499 -0.787 1.00 87.38 144 ASP A C 1
ATOM 1008 O O . ASP A 1 144 ? -4.568 15.115 0.057 1.00 87.38 144 ASP A O 1
ATOM 1012 N N . LEU A 1 145 ? -2.937 13.663 -0.456 1.00 86.69 145 LEU A N 1
ATOM 1013 C CA . LEU A 1 145 ? -2.552 13.332 0.923 1.00 86.69 145 LEU A CA 1
ATOM 1014 C C . LEU A 1 145 ? -1.704 14.414 1.618 1.00 86.69 145 LEU A C 1
ATOM 1016 O O . LEU A 1 145 ? -1.398 14.297 2.813 1.00 86.69 145 LEU A O 1
ATOM 1020 N N . GLN A 1 146 ? -1.260 15.441 0.884 1.00 80.94 146 GLN A N 1
ATOM 1021 C CA . GLN A 1 146 ? -0.371 16.460 1.437 1.00 80.94 146 GLN A CA 1
ATOM 1022 C C . GLN A 1 146 ? -1.061 17.179 2.608 1.00 80.94 146 GLN A C 1
ATOM 1024 O O . GLN A 1 146 ? -2.208 17.592 2.500 1.00 80.94 146 GLN A O 1
ATOM 1029 N N . GLU A 1 147 ? -0.335 17.371 3.713 1.00 80.62 147 GLU A N 1
ATOM 1030 C CA . GLU A 1 147 ? -0.819 17.939 4.992 1.00 80.62 147 GLU A CA 1
ATOM 1031 C C . GLU A 1 147 ? -1.567 16.972 5.924 1.00 80.62 147 GLU A C 1
ATOM 1033 O O . GLU A 1 147 ? -1.676 17.286 7.111 1.00 80.62 147 GLU A O 1
ATOM 1038 N N . GLU A 1 148 ? -2.007 15.809 5.443 1.00 80.88 148 GLU A N 1
ATOM 1039 C CA . GLU A 1 148 ? -2.776 14.853 6.251 1.00 80.88 148 GLU A CA 1
ATOM 1040 C C . GLU A 1 148 ? -1.925 13.655 6.671 1.00 80.88 148 GLU A C 1
ATOM 1042 O O . GLU A 1 148 ? -1.894 13.316 7.848 1.00 80.88 148 GLU A O 1
ATOM 1047 N N . VAL A 1 149 ? -1.165 13.070 5.744 1.00 84.81 149 VAL A N 1
ATOM 1048 C CA . VAL A 1 149 ? -0.458 11.796 5.951 1.00 84.81 149 VAL A CA 1
ATOM 1049 C C . VAL A 1 149 ? 1.054 11.988 5.957 1.00 84.81 149 VAL A C 1
ATOM 1051 O O . VAL A 1 149 ? 1.620 12.698 5.120 1.00 84.81 149 VAL A O 1
ATOM 1054 N N . PHE A 1 150 ? 1.739 11.306 6.876 1.00 89.00 150 PHE A N 1
ATOM 1055 C CA . PHE A 1 150 ? 3.186 11.147 6.787 1.00 89.00 150 PHE A CA 1
ATOM 1056 C C . PHE A 1 150 ? 3.497 10.058 5.765 1.00 89.00 150 PHE A C 1
ATOM 1058 O O . PHE A 1 150 ? 3.158 8.891 5.955 1.00 89.00 150 PHE A O 1
ATOM 1065 N N . ALA A 1 151 ? 4.156 10.444 4.676 1.00 91.94 151 ALA A N 1
ATOM 1066 C CA . ALA A 1 151 ? 4.512 9.530 3.604 1.00 91.94 151 ALA A CA 1
ATOM 1067 C C . ALA A 1 151 ? 6.030 9.360 3.515 1.00 91.94 151 ALA A C 1
ATOM 1069 O O . ALA A 1 151 ? 6.794 10.305 3.722 1.00 91.94 151 ALA A O 1
ATOM 1070 N N . GLY A 1 152 ? 6.471 8.154 3.190 1.00 94.06 152 GLY A N 1
ATOM 1071 C CA . GLY A 1 152 ? 7.854 7.824 2.869 1.00 94.06 152 GLY A CA 1
ATOM 1072 C C . GLY A 1 152 ? 7.922 6.963 1.614 1.00 94.06 152 GLY A C 1
ATOM 1073 O O . GLY A 1 152 ? 6.898 6.569 1.052 1.00 94.06 152 GLY A O 1
ATOM 1074 N N . LEU A 1 153 ? 9.136 6.693 1.144 1.00 95.12 153 LEU A N 1
ATOM 1075 C CA . LEU A 1 153 ? 9.363 6.048 -0.148 1.00 95.12 153 LEU A CA 1
ATOM 1076 C C . LEU A 1 153 ? 10.491 5.026 -0.052 1.00 95.12 153 LEU A C 1
ATOM 1078 O O . LEU A 1 153 ? 11.555 5.324 0.479 1.00 95.12 153 LEU A O 1
ATOM 1082 N N . VAL A 1 154 ? 10.274 3.855 -0.635 1.00 95.12 154 VAL A N 1
ATOM 1083 C CA . VAL A 1 154 ? 11.301 2.883 -0.994 1.00 95.12 154 VAL A CA 1
ATOM 1084 C C . VAL A 1 154 ? 11.211 2.637 -2.493 1.00 95.12 154 VAL A C 1
ATOM 1086 O O . VAL A 1 154 ? 10.215 2.154 -3.025 1.00 95.12 154 VAL A O 1
ATOM 1089 N N . LEU A 1 155 ? 12.282 2.969 -3.186 1.00 91.81 155 LEU A N 1
ATOM 1090 C CA . LEU A 1 155 ? 12.466 2.771 -4.607 1.00 91.81 155 LEU A CA 1
ATOM 1091 C C . LEU A 1 155 ? 13.247 1.479 -4.837 1.00 91.81 155 LEU A C 1
ATOM 1093 O O . LEU A 1 155 ? 14.420 1.370 -4.479 1.00 91.81 155 LEU A O 1
ATOM 1097 N N . SER A 1 156 ? 12.608 0.506 -5.479 1.00 88.69 156 SER A N 1
ATOM 1098 C CA . SER A 1 156 ? 13.163 -0.836 -5.653 1.00 88.69 156 SER A CA 1
ATOM 1099 C C . SER A 1 156 ? 13.280 -1.192 -7.134 1.00 88.69 156 SER A C 1
ATOM 1101 O O . SER A 1 156 ? 12.287 -1.063 -7.835 1.00 88.69 156 SER A O 1
ATOM 1103 N N . PRO A 1 157 ? 14.438 -1.628 -7.665 1.00 86.12 157 PRO A N 1
ATOM 1104 C CA . PRO A 1 157 ? 15.758 -1.687 -7.036 1.00 86.12 157 PRO A CA 1
ATOM 1105 C C . PRO A 1 157 ? 16.481 -0.329 -7.097 1.00 86.12 157 PRO A C 1
ATOM 1107 O O . PRO A 1 157 ? 16.001 0.626 -7.720 1.00 86.12 157 PRO A O 1
ATOM 1110 N N . GLN A 1 158 ? 17.682 -0.249 -6.519 1.00 80.25 158 GLN A N 1
ATOM 1111 C CA . GLN A 1 158 ? 18.511 0.960 -6.561 1.00 80.25 158 GLN A CA 1
ATOM 1112 C C . GLN A 1 158 ? 18.843 1.408 -7.992 1.00 80.25 158 GLN A C 1
ATOM 1114 O O . GLN A 1 158 ? 18.985 0.597 -8.916 1.00 80.25 158 GLN A O 1
ATOM 1119 N N . ALA A 1 159 ? 19.006 2.716 -8.191 1.00 70.69 159 ALA A N 1
ATOM 1120 C CA . ALA A 1 159 ? 19.427 3.251 -9.483 1.00 70.69 159 ALA A CA 1
ATOM 1121 C C . ALA A 1 159 ? 20.828 2.746 -9.876 1.00 70.69 159 ALA A C 1
ATOM 1123 O O . ALA A 1 159 ? 21.796 2.905 -9.132 1.00 70.69 159 ALA A O 1
ATOM 1124 N N . MET A 1 160 ? 20.967 2.181 -11.081 1.00 65.69 160 MET A N 1
ATOM 1125 C CA . MET A 1 160 ? 22.255 1.693 -11.576 1.00 65.69 160 MET A CA 1
ATOM 1126 C C . MET A 1 160 ? 22.783 2.522 -12.752 1.00 65.69 160 MET A C 1
ATOM 1128 O O . MET A 1 160 ? 22.088 2.740 -13.745 1.00 65.69 160 MET A O 1
ATOM 1132 N N . PRO A 1 161 ? 24.060 2.930 -12.719 1.00 54.16 161 PRO A N 1
ATOM 1133 C CA . PRO A 1 161 ? 24.795 3.233 -13.935 1.00 54.16 161 PRO A CA 1
ATOM 1134 C C . PRO A 1 161 ? 24.937 1.963 -14.796 1.00 54.16 161 PRO A C 1
ATOM 1136 O O . PRO A 1 161 ? 25.150 0.867 -14.298 1.00 54.16 161 PRO A O 1
ATOM 1139 N N . ILE A 1 162 ? 24.911 2.098 -16.121 1.00 52.44 162 ILE A N 1
ATOM 1140 C CA . ILE A 1 162 ? 24.936 0.986 -17.105 1.00 52.44 162 ILE A CA 1
ATOM 1141 C C . ILE A 1 162 ? 26.178 0.060 -16.973 1.00 52.44 162 ILE A C 1
ATOM 1143 O O . ILE A 1 162 ? 26.249 -1.009 -17.575 1.00 52.44 162 ILE A O 1
ATOM 1147 N N . ALA A 1 163 ? 27.196 0.456 -16.203 1.00 48.81 163 ALA A N 1
ATOM 1148 C CA . ALA A 1 163 ? 28.506 -0.192 -16.167 1.00 48.81 163 ALA A CA 1
ATOM 1149 C C . ALA A 1 163 ? 28.669 -1.307 -15.109 1.00 48.81 163 ALA A C 1
ATOM 1151 O O . ALA A 1 163 ? 29.690 -1.996 -15.136 1.00 48.81 163 ALA A O 1
ATOM 1152 N N . ASN A 1 164 ? 27.716 -1.507 -14.191 1.00 51.91 164 ASN A N 1
ATOM 1153 C CA . ASN A 1 164 ? 27.824 -2.469 -13.086 1.00 51.91 164 ASN A CA 1
ATOM 1154 C C . ASN A 1 164 ? 26.604 -3.401 -13.003 1.00 51.91 164 ASN A C 1
ATOM 1156 O O . ASN A 1 164 ? 25.685 -3.181 -12.230 1.00 51.91 164 ASN A O 1
ATOM 1160 N N . SER A 1 165 ? 26.635 -4.515 -13.738 1.00 54.22 165 SER A N 1
ATOM 1161 C CA . SER A 1 165 ? 25.583 -5.548 -13.746 1.00 54.22 165 SER A CA 1
ATOM 1162 C C . SER A 1 165 ? 25.491 -6.405 -12.467 1.00 54.22 165 SER A C 1
ATOM 1164 O O . SER A 1 165 ? 24.891 -7.472 -12.503 1.00 54.22 165 SER A O 1
ATOM 1166 N N . TRP A 1 166 ? 26.130 -6.004 -11.365 1.00 56.81 166 TRP A N 1
ATOM 1167 C CA . TRP A 1 166 ? 26.253 -6.816 -10.142 1.00 56.81 166 TRP A CA 1
ATOM 1168 C C . TRP A 1 166 ? 25.191 -6.508 -9.084 1.00 56.81 166 TRP A C 1
ATOM 1170 O O . TRP A 1 166 ? 25.133 -7.204 -8.080 1.00 56.81 166 TRP A O 1
ATOM 1180 N N . SER A 1 167 ? 24.371 -5.478 -9.295 1.00 68.75 167 SER A N 1
ATOM 1181 C CA . SER A 1 167 ? 23.441 -4.960 -8.288 1.00 68.75 167 SER A CA 1
ATOM 1182 C C . SER A 1 167 ? 22.001 -4.840 -8.794 1.00 68.75 167 SER A C 1
ATOM 1184 O O . SER A 1 167 ? 21.259 -3.962 -8.368 1.00 68.75 167 SER A O 1
ATOM 1186 N N . VAL A 1 168 ? 21.615 -5.724 -9.721 1.00 76.44 168 VAL A N 1
ATOM 1187 C CA . VAL A 1 168 ? 20.275 -5.778 -10.341 1.00 76.44 168 VAL A CA 1
ATOM 1188 C C . VAL A 1 168 ? 19.138 -6.010 -9.338 1.00 76.44 168 VAL A C 1
ATOM 1190 O O . VAL A 1 168 ? 17.999 -5.681 -9.651 1.00 76.44 168 VAL A O 1
ATOM 1193 N N . CYS A 1 169 ? 19.468 -6.538 -8.159 1.00 82.00 169 CYS A N 1
ATOM 1194 C CA . CYS A 1 169 ? 18.556 -6.906 -7.075 1.00 82.00 169 CYS A CA 1
ATOM 1195 C C . CYS A 1 169 ? 18.847 -6.166 -5.762 1.00 82.00 169 CYS A C 1
ATOM 1197 O O . CYS A 1 169 ? 18.320 -6.526 -4.721 1.00 82.00 169 CYS A O 1
ATOM 1199 N N . SER A 1 170 ? 19.712 -5.153 -5.782 1.00 82.31 170 SER A N 1
ATOM 1200 C CA . SER A 1 170 ? 20.102 -4.462 -4.554 1.00 82.31 170 SER A CA 1
ATOM 1201 C C . SER A 1 170 ? 19.213 -3.251 -4.298 1.00 82.31 170 SER A C 1
ATOM 1203 O O . SER A 1 170 ? 18.806 -2.560 -5.235 1.00 82.31 170 SER A O 1
ATOM 1205 N N . ILE A 1 171 ? 18.997 -2.944 -3.024 1.00 82.75 171 ILE A N 1
ATOM 1206 C CA . ILE A 1 171 ? 18.379 -1.697 -2.571 1.00 82.75 171 ILE A CA 1
ATOM 1207 C C . ILE A 1 171 ? 19.443 -0.849 -1.889 1.00 82.75 171 ILE A C 1
ATOM 1209 O O . ILE A 1 171 ? 20.253 -1.352 -1.111 1.00 82.75 171 ILE A O 1
ATOM 1213 N N . ASN A 1 172 ? 19.456 0.441 -2.206 1.00 84.44 172 ASN A N 1
ATOM 1214 C CA . ASN A 1 172 ? 20.274 1.414 -1.509 1.00 84.44 172 ASN A CA 1
ATOM 1215 C C . ASN A 1 172 ? 19.464 1.907 -0.302 1.00 84.44 172 ASN A C 1
ATOM 1217 O O . ASN A 1 172 ? 18.416 2.513 -0.508 1.00 84.44 172 ASN A O 1
ATOM 1221 N N . PRO A 1 173 ? 19.913 1.670 0.941 1.00 82.88 173 PRO A N 1
ATOM 1222 C CA . PRO A 1 173 ? 19.172 2.075 2.133 1.00 82.88 173 PRO A CA 1
ATOM 1223 C C . PRO A 1 173 ? 19.239 3.589 2.405 1.00 82.88 173 PRO A C 1
ATOM 1225 O O . PRO A 1 173 ? 18.721 4.052 3.418 1.00 82.88 173 PRO A O 1
ATOM 1228 N N . GLU A 1 174 ? 19.915 4.362 1.552 1.00 85.69 174 GLU A N 1
ATOM 1229 C CA . GLU A 1 174 ? 20.049 5.812 1.669 1.00 85.69 174 GLU A CA 1
ATOM 1230 C C . GLU A 1 174 ? 19.221 6.553 0.597 1.00 85.69 174 GLU A C 1
ATOM 1232 O O . GLU A 1 174 ? 18.937 6.002 -0.473 1.00 85.69 174 GLU A O 1
ATOM 1237 N N . PRO A 1 175 ? 18.883 7.839 0.823 1.00 82.19 175 PRO A N 1
ATOM 1238 C CA . PRO A 1 175 ? 18.284 8.682 -0.205 1.00 82.19 175 PRO A CA 1
ATOM 1239 C C . PRO A 1 175 ? 19.106 8.691 -1.511 1.00 82.19 175 PRO A C 1
ATOM 1241 O O . PRO A 1 175 ? 20.340 8.687 -1.467 1.00 82.19 175 PRO A O 1
ATOM 1244 N N . PRO A 1 176 ? 18.459 8.771 -2.688 1.00 81.31 176 PRO A N 1
ATOM 1245 C CA . PRO A 1 176 ? 17.021 8.970 -2.892 1.00 81.31 176 PRO A CA 1
ATOM 1246 C C . PRO A 1 176 ? 16.193 7.677 -2.849 1.00 81.31 176 PRO A C 1
ATOM 1248 O O . PRO A 1 176 ? 14.977 7.756 -2.983 1.00 81.31 176 PRO A O 1
ATOM 1251 N N . ASP A 1 177 ? 16.822 6.506 -2.699 1.00 81.81 177 ASP A N 1
ATOM 1252 C CA . ASP A 1 177 ? 16.120 5.232 -2.861 1.00 81.81 177 ASP A CA 1
ATOM 1253 C C . ASP A 1 177 ? 15.317 4.834 -1.615 1.00 81.81 177 ASP A C 1
ATOM 1255 O O . ASP A 1 177 ? 14.296 4.168 -1.738 1.00 81.81 177 ASP A O 1
ATOM 1259 N N . VAL A 1 178 ? 15.723 5.284 -0.427 1.00 86.75 178 VAL A N 1
ATOM 1260 C CA . VAL A 1 178 ? 14.897 5.215 0.784 1.00 86.75 178 VAL A CA 1
ATOM 1261 C C . VAL A 1 178 ? 14.754 6.614 1.368 1.00 86.75 178 VAL A C 1
ATOM 1263 O O . VAL A 1 178 ? 15.739 7.243 1.764 1.00 86.75 178 VAL A O 1
ATOM 1266 N N . LEU A 1 179 ? 13.519 7.107 1.418 1.00 91.12 179 LEU A N 1
ATOM 1267 C CA . LEU A 1 179 ? 13.148 8.348 2.083 1.00 91.12 179 LEU A CA 1
ATOM 1268 C C . LEU A 1 179 ? 12.320 8.035 3.333 1.00 91.12 179 LEU A C 1
ATOM 1270 O O . LEU A 1 179 ? 11.330 7.306 3.232 1.00 91.12 179 LEU A O 1
ATOM 1274 N N . PRO A 1 180 ? 12.689 8.594 4.499 1.00 90.44 180 PRO A N 1
ATOM 1275 C CA . PRO A 1 180 ? 11.911 8.425 5.718 1.00 90.44 180 PRO A CA 1
ATOM 1276 C C . PRO A 1 180 ? 10.549 9.120 5.608 1.00 90.44 180 PRO A C 1
ATOM 1278 O O . PRO A 1 180 ? 10.347 9.977 4.744 1.00 90.44 180 PRO A O 1
ATOM 1281 N N . LEU A 1 181 ? 9.644 8.789 6.533 1.00 88.50 181 LEU A N 1
ATOM 1282 C CA . LEU A 1 181 ? 8.341 9.440 6.628 1.00 88.50 181 LEU A CA 1
ATOM 1283 C C . LEU A 1 181 ? 8.478 10.955 6.827 1.00 88.50 181 LEU A C 1
ATOM 1285 O O . LEU A 1 181 ? 9.244 11.432 7.672 1.00 88.50 181 LEU A O 1
ATOM 1289 N N . GLN A 1 182 ? 7.705 11.713 6.056 1.00 86.31 182 GLN A N 1
ATOM 1290 C CA . GLN A 1 182 ? 7.686 13.169 6.084 1.00 86.31 182 GLN A CA 1
ATOM 1291 C C . GLN A 1 182 ? 6.347 13.723 5.576 1.00 86.31 182 GLN A C 1
ATOM 1293 O O . GLN A 1 182 ? 5.730 13.173 4.667 1.00 86.31 182 GLN A O 1
ATOM 1298 N N . LEU A 1 183 ? 5.929 14.868 6.125 1.00 77.81 183 LEU A N 1
ATOM 1299 C CA . LEU A 1 183 ? 4.836 15.686 5.584 1.00 77.81 183 LEU A CA 1
ATOM 1300 C C . LEU A 1 183 ? 5.367 16.520 4.416 1.00 77.81 183 LEU A C 1
ATOM 1302 O O . LEU A 1 183 ? 5.593 17.725 4.557 1.00 77.81 183 LEU A O 1
ATOM 1306 N N . ALA A 1 184 ? 5.680 15.883 3.293 1.00 68.38 184 ALA A N 1
ATOM 1307 C CA . ALA A 1 184 ? 6.122 16.614 2.116 1.00 68.38 184 ALA A CA 1
ATOM 1308 C C . ALA A 1 184 ? 5.903 15.809 0.830 1.00 68.38 184 ALA A C 1
ATOM 1310 O O . ALA A 1 184 ? 6.571 14.804 0.598 1.00 68.38 184 ALA A O 1
ATOM 1311 N N . HIS A 1 185 ? 5.011 16.321 -0.018 1.00 87.88 185 HIS A N 1
ATOM 1312 C CA . HIS A 1 185 ? 4.798 15.881 -1.396 1.00 87.88 185 HIS A CA 1
ATOM 1313 C C . HIS A 1 185 ? 6.090 15.989 -2.228 1.00 87.88 185 HIS A C 1
ATOM 1315 O O . HIS A 1 185 ? 6.626 14.988 -2.705 1.00 87.88 185 HIS A O 1
ATOM 1321 N N . ASP A 1 186 ? 6.636 17.207 -2.329 1.00 88.94 186 ASP A N 1
ATOM 1322 C CA . ASP A 1 186 ? 7.713 17.531 -3.271 1.00 88.94 186 ASP A CA 1
ATOM 1323 C C . ASP A 1 186 ? 8.969 16.656 -3.126 1.00 88.94 186 ASP A C 1
ATOM 1325 O O . ASP A 1 186 ? 9.446 16.163 -4.142 1.00 88.94 186 ASP A O 1
ATOM 1329 N N . PRO A 1 187 ? 9.520 16.380 -1.924 1.00 88.50 187 PRO A N 1
ATOM 1330 C CA . PRO A 1 187 ? 10.751 15.605 -1.830 1.00 88.50 187 PRO A CA 1
ATOM 1331 C C . PRO A 1 187 ? 10.565 14.125 -2.190 1.00 88.50 187 PRO A C 1
ATOM 1333 O O . PRO A 1 187 ? 11.541 13.486 -2.577 1.00 88.50 187 PRO A O 1
ATOM 1336 N N . ILE A 1 188 ? 9.347 13.579 -2.070 1.00 89.56 188 ILE A N 1
ATOM 1337 C CA . ILE A 1 188 ? 9.040 12.218 -2.531 1.00 89.56 188 ILE A CA 1
ATOM 1338 C C . ILE A 1 188 ? 8.974 12.203 -4.058 1.00 89.56 188 ILE A C 1
ATOM 1340 O O . ILE A 1 188 ? 9.640 11.383 -4.689 1.00 89.56 188 ILE A O 1
ATOM 1344 N N . VAL A 1 189 ? 8.236 13.142 -4.655 1.00 91.69 189 VAL A N 1
ATOM 1345 C CA . VAL A 1 189 ? 8.114 13.255 -6.117 1.00 91.69 189 VAL A CA 1
ATOM 1346 C C . VAL A 1 189 ? 9.464 13.566 -6.772 1.00 91.69 189 VAL A C 1
ATOM 1348 O O . VAL A 1 189 ? 9.806 12.959 -7.784 1.00 91.69 189 VAL A O 1
ATOM 1351 N N . ASP A 1 190 ? 10.284 14.423 -6.163 1.00 91.12 190 ASP A N 1
ATOM 1352 C CA . ASP A 1 190 ? 11.631 14.766 -6.638 1.00 91.12 190 ASP A CA 1
ATOM 1353 C C . ASP A 1 190 ? 12.606 13.575 -6.614 1.00 91.12 190 ASP A C 1
ATOM 1355 O O . ASP A 1 190 ? 13.598 13.570 -7.352 1.00 91.12 190 ASP A O 1
ATOM 1359 N N . ALA A 1 191 ? 12.358 12.568 -5.769 1.00 90.44 191 ALA A N 1
ATOM 1360 C CA . ALA A 1 191 ? 13.158 11.347 -5.730 1.00 90.44 191 ALA A CA 1
ATOM 1361 C C . ALA A 1 191 ? 12.767 10.341 -6.821 1.00 90.44 191 ALA A C 1
ATOM 1363 O O . ALA A 1 191 ? 13.586 9.489 -7.183 1.00 90.44 191 ALA A O 1
ATOM 1364 N N . LEU A 1 192 ? 11.557 10.442 -7.383 1.00 90.31 192 LEU A N 1
ATOM 1365 C CA . LEU A 1 192 ? 11.121 9.558 -8.456 1.00 90.31 192 LEU A CA 1
ATOM 1366 C C . LEU A 1 192 ? 11.978 9.779 -9.715 1.00 90.31 192 LEU A C 1
ATOM 1368 O O . LEU A 1 192 ? 12.204 10.915 -10.145 1.00 90.31 192 LEU A O 1
ATOM 1372 N N . PRO A 1 193 ? 12.442 8.704 -10.380 1.00 88.56 193 PRO A N 1
ATOM 1373 C CA . PRO A 1 193 ? 13.004 8.841 -11.711 1.00 88.56 193 PRO A CA 1
ATOM 1374 C C . PRO A 1 193 ? 11.989 9.503 -12.649 1.00 88.56 193 PRO A C 1
ATOM 1376 O O . PRO A 1 193 ? 10.822 9.115 -12.642 1.00 88.56 193 PRO A O 1
ATOM 1379 N N . PRO A 1 194 ? 12.418 10.426 -13.526 1.00 87.38 194 PRO A N 1
ATOM 1380 C CA . PRO A 1 194 ? 11.507 11.091 -14.446 1.00 87.38 194 PRO A CA 1
ATOM 1381 C C . PRO A 1 194 ? 10.609 10.110 -15.211 1.00 87.38 194 PRO A C 1
ATOM 1383 O O . PRO A 1 194 ? 11.074 9.073 -15.681 1.00 87.38 194 PRO A O 1
ATOM 1386 N N . ALA A 1 195 ? 9.345 10.481 -15.427 1.00 85.31 195 ALA A N 1
ATOM 1387 C CA . ALA A 1 195 ? 8.371 9.686 -16.188 1.00 85.31 195 ALA A CA 1
ATOM 1388 C C . ALA A 1 195 ? 8.810 9.356 -17.637 1.00 85.31 195 ALA A C 1
ATOM 1390 O O . ALA A 1 195 ? 8.230 8.506 -18.307 1.00 85.31 195 ALA A O 1
ATOM 1391 N N . SER A 1 196 ? 9.837 10.036 -18.155 1.00 76.44 196 SER A N 1
ATOM 1392 C CA . SER A 1 196 ? 10.270 9.921 -19.546 1.00 76.44 196 SER A CA 1
ATOM 1393 C C . SER A 1 196 ? 10.927 8.568 -19.879 1.00 76.44 196 SER A C 1
ATOM 1395 O O . SER A 1 196 ? 11.836 8.128 -19.168 1.00 76.44 196 SER A O 1
ATOM 1397 N N . PRO A 1 197 ? 10.609 7.973 -21.047 1.00 63.09 197 PRO A N 1
ATOM 1398 C CA . PRO A 1 197 ? 11.185 6.705 -21.505 1.00 63.09 197 PRO A CA 1
ATOM 1399 C C . PRO A 1 197 ? 12.707 6.753 -21.746 1.00 63.09 197 PRO A C 1
ATOM 1401 O O . PRO A 1 197 ? 13.371 5.728 -21.860 1.00 63.09 197 PRO A O 1
ATOM 1404 N N . VAL A 1 198 ? 13.339 7.929 -21.788 1.00 62.31 198 VAL A N 1
ATOM 1405 C CA . VAL A 1 198 ? 14.796 8.044 -22.033 1.00 62.31 198 VAL A CA 1
ATOM 1406 C C . VAL A 1 198 ? 15.637 7.316 -20.959 1.00 62.31 198 VAL A C 1
ATOM 1408 O O . VAL A 1 198 ? 16.790 6.950 -21.200 1.00 62.31 198 VAL A O 1
ATOM 1411 N N . ILE A 1 199 ? 15.040 7.026 -19.801 1.00 60.62 199 ILE A N 1
ATOM 1412 C CA . ILE A 1 199 ? 15.666 6.368 -18.650 1.00 60.62 199 ILE A CA 1
ATOM 1413 C C . ILE A 1 199 ? 15.750 4.831 -18.776 1.00 60.62 199 ILE A C 1
ATOM 1415 O O . ILE A 1 199 ? 16.489 4.213 -18.009 1.00 60.62 199 ILE A O 1
ATOM 1419 N N . HIS A 1 200 ? 15.140 4.202 -19.799 1.00 59.75 200 HIS A N 1
ATOM 1420 C CA . HIS A 1 200 ? 15.222 2.742 -20.038 1.00 59.75 200 HIS A CA 1
ATOM 1421 C C . HIS A 1 200 ? 16.646 2.175 -19.986 1.00 59.75 200 HIS A C 1
ATOM 1423 O O . HIS A 1 200 ? 16.850 1.014 -19.642 1.00 59.75 200 HIS A O 1
ATOM 1429 N N . THR A 1 201 ? 17.640 2.985 -20.355 1.00 61.38 201 THR A N 1
ATOM 1430 C CA . THR A 1 201 ? 19.040 2.556 -20.404 1.00 61.38 201 THR A CA 1
ATOM 1431 C C . THR A 1 201 ? 19.667 2.357 -19.023 1.00 61.38 201 THR A C 1
ATOM 1433 O O . THR A 1 201 ? 20.562 1.528 -18.910 1.00 61.38 201 THR A O 1
ATOM 1436 N N . LEU A 1 202 ? 19.191 3.049 -17.981 1.00 61.38 202 LEU A N 1
ATOM 1437 C CA . LEU A 1 202 ? 19.699 2.919 -16.605 1.00 61.38 202 LEU A CA 1
ATOM 1438 C C . LEU A 1 202 ? 19.123 1.694 -15.877 1.00 61.38 202 LEU A C 1
ATOM 1440 O O . LEU A 1 202 ? 19.771 1.135 -15.000 1.00 61.38 202 LEU A O 1
ATOM 1444 N N . TYR A 1 203 ? 17.938 1.237 -16.285 1.00 65.19 203 TYR A N 1
ATOM 1445 C CA . TYR A 1 203 ? 17.201 0.146 -15.631 1.00 65.19 203 TYR A CA 1
ATOM 1446 C C . TYR A 1 203 ? 17.044 -1.092 -16.518 1.00 65.19 203 TYR A C 1
ATOM 1448 O O . TYR A 1 203 ? 16.229 -1.969 -16.249 1.00 65.19 203 TYR A O 1
ATOM 1456 N N . SER A 1 204 ? 17.841 -1.207 -17.583 1.00 60.06 204 SER A N 1
ATOM 1457 C CA . SER A 1 204 ? 17.683 -2.244 -18.613 1.00 60.06 204 SER A CA 1
ATOM 1458 C C . SER A 1 204 ? 17.879 -3.686 -18.126 1.00 60.06 204 SER A C 1
ATOM 1460 O O . SER A 1 204 ? 17.629 -4.615 -18.893 1.00 60.06 204 SER A O 1
ATOM 1462 N N . SER A 1 205 ? 18.347 -3.874 -16.892 1.00 68.19 205 SER A N 1
ATOM 1463 C CA . SER A 1 205 ? 18.617 -5.181 -16.281 1.00 68.19 205 SER A CA 1
ATOM 1464 C C . SER A 1 205 ? 18.102 -5.288 -14.841 1.00 68.19 205 SER A C 1
ATOM 1466 O O . SER A 1 205 ? 18.483 -6.218 -14.146 1.00 68.19 205 SER A O 1
ATOM 1468 N N . ALA A 1 206 ? 17.304 -4.324 -14.377 1.00 77.00 206 ALA A N 1
ATOM 1469 C CA . ALA A 1 206 ? 16.807 -4.269 -13.005 1.00 77.00 206 ALA A CA 1
ATOM 1470 C C . ALA A 1 206 ? 15.758 -5.368 -12.742 1.00 77.00 206 ALA A C 1
ATOM 1472 O O . ALA A 1 206 ? 14.807 -5.487 -13.521 1.00 77.00 206 ALA A O 1
ATOM 1473 N N . GLY A 1 207 ? 15.957 -6.147 -11.673 1.00 85.81 207 GLY A N 1
ATOM 1474 C CA . GLY A 1 207 ? 14.981 -7.098 -11.130 1.00 85.81 207 GLY A CA 1
ATOM 1475 C C . GLY A 1 207 ? 14.032 -6.443 -10.125 1.00 85.81 207 GLY A C 1
ATOM 1476 O O . GLY A 1 207 ? 13.987 -5.218 -10.043 1.00 85.81 207 GLY A O 1
ATOM 1477 N N . ASN A 1 208 ? 13.300 -7.258 -9.367 1.00 89.19 208 ASN A N 1
ATOM 1478 C CA . ASN A 1 208 ? 12.295 -6.839 -8.392 1.00 89.19 208 ASN A CA 1
ATOM 1479 C C . ASN A 1 208 ? 12.592 -7.413 -6.982 1.00 89.19 208 ASN A C 1
ATOM 1481 O O . ASN A 1 208 ? 12.076 -8.480 -6.629 1.00 89.19 208 ASN A O 1
ATOM 1485 N N . PRO A 1 209 ? 13.458 -6.763 -6.174 1.00 91.00 209 PRO A N 1
ATOM 1486 C CA . PRO A 1 209 ? 13.804 -7.196 -4.813 1.00 91.00 209 PRO A CA 1
ATOM 1487 C C . PRO A 1 209 ? 12.771 -6.752 -3.773 1.00 91.00 209 PRO A C 1
ATOM 1489 O O . PRO A 1 209 ? 13.079 -5.975 -2.870 1.00 91.00 209 PRO A O 1
ATOM 1492 N N . LEU A 1 210 ? 11.530 -7.238 -3.891 1.00 93.19 210 LEU A N 1
ATOM 1493 C CA . LEU A 1 210 ? 10.458 -6.856 -2.962 1.00 93.19 210 LEU A CA 1
ATOM 1494 C C . LEU A 1 210 ? 10.727 -7.282 -1.519 1.00 93.19 210 LEU A C 1
ATOM 1496 O O . LEU A 1 210 ? 10.416 -6.500 -0.630 1.00 93.19 210 LEU A O 1
ATOM 1500 N N . THR A 1 211 ? 11.361 -8.434 -1.275 1.00 93.94 211 THR A N 1
ATOM 1501 C CA . THR A 1 211 ? 11.745 -8.867 0.083 1.00 93.94 211 THR A CA 1
ATOM 1502 C C . THR A 1 211 ? 12.570 -7.792 0.789 1.00 93.94 211 THR A C 1
ATOM 1504 O O . THR A 1 211 ? 12.148 -7.245 1.807 1.00 93.94 211 THR A O 1
ATOM 1507 N N . ALA A 1 212 ? 13.687 -7.380 0.180 1.00 91.44 212 ALA A N 1
ATOM 1508 C CA . ALA A 1 212 ? 14.542 -6.329 0.727 1.00 91.44 212 ALA A CA 1
ATOM 1509 C C . ALA A 1 212 ? 13.817 -4.973 0.825 1.00 91.44 212 ALA A C 1
ATOM 1511 O O . ALA A 1 212 ? 14.104 -4.178 1.721 1.00 91.44 212 ALA A O 1
ATOM 1512 N N . ALA A 1 213 ? 12.885 -4.680 -0.091 1.00 94.25 213 ALA A N 1
ATOM 1513 C CA . ALA A 1 213 ? 12.141 -3.420 -0.079 1.00 94.25 213 ALA A CA 1
ATOM 1514 C C . ALA A 1 213 ? 11.171 -3.350 1.103 1.00 94.25 213 ALA A C 1
ATOM 1516 O O . ALA A 1 213 ? 11.080 -2.315 1.765 1.00 94.25 213 ALA A O 1
ATOM 1517 N N . ILE A 1 214 ? 10.478 -4.456 1.380 1.00 96.62 214 ILE A N 1
ATOM 1518 C CA . ILE A 1 214 ? 9.547 -4.597 2.501 1.00 96.62 214 ILE A CA 1
ATOM 1519 C C . ILE A 1 214 ? 10.307 -4.534 3.822 1.00 96.62 214 ILE A C 1
ATOM 1521 O O . ILE A 1 214 ? 9.894 -3.804 4.721 1.00 96.62 214 ILE A O 1
ATOM 1525 N N . GLU A 1 215 ? 11.454 -5.205 3.925 1.00 95.12 215 GLU A N 1
ATOM 1526 C CA . GLU A 1 215 ? 12.332 -5.105 5.094 1.00 95.12 215 GLU A CA 1
ATOM 1527 C C . GLU A 1 215 ? 12.812 -3.662 5.324 1.00 95.12 215 GLU A C 1
ATOM 1529 O O . GLU A 1 215 ? 12.757 -3.159 6.448 1.00 95.12 215 GLU A O 1
ATOM 1534 N N . ALA A 1 216 ? 13.225 -2.951 4.266 1.00 93.88 216 ALA A N 1
ATOM 1535 C CA . ALA A 1 216 ? 13.653 -1.555 4.362 1.00 93.88 216 ALA A CA 1
ATOM 1536 C C . ALA A 1 216 ? 12.508 -0.614 4.779 1.00 93.88 216 ALA A C 1
ATOM 1538 O O . ALA A 1 216 ? 12.706 0.264 5.626 1.00 93.88 216 ALA A O 1
ATOM 1539 N N . ALA A 1 217 ? 11.306 -0.804 4.226 1.00 95.81 217 ALA A N 1
ATOM 1540 C CA . ALA A 1 217 ? 10.120 -0.038 4.603 1.00 95.81 217 ALA A CA 1
ATOM 1541 C C . ALA A 1 217 ? 9.726 -0.303 6.063 1.00 95.81 217 ALA A C 1
ATOM 1543 O O . ALA A 1 217 ? 9.525 0.641 6.826 1.00 95.81 217 ALA A O 1
ATOM 1544 N N . THR A 1 218 ? 9.720 -1.572 6.477 1.00 95.25 218 THR A N 1
ATOM 1545 C CA . THR A 1 218 ? 9.439 -2.011 7.852 1.00 95.25 218 THR A CA 1
ATOM 1546 C C . THR A 1 218 ? 10.437 -1.413 8.839 1.00 95.25 218 THR A C 1
ATOM 1548 O O . THR A 1 218 ? 10.048 -0.813 9.839 1.00 95.25 218 THR A O 1
ATOM 1551 N N . ALA A 1 219 ? 11.736 -1.491 8.538 1.00 93.75 219 ALA A N 1
ATOM 1552 C CA . ALA A 1 219 ? 12.784 -0.905 9.368 1.00 93.75 219 ALA A CA 1
ATOM 1553 C C . ALA A 1 219 ? 12.703 0.630 9.438 1.00 93.75 219 ALA A C 1
ATOM 1555 O O . ALA A 1 219 ? 13.126 1.228 10.431 1.00 93.75 219 ALA A O 1
ATOM 1556 N N . THR A 1 220 ? 12.178 1.279 8.396 1.00 92.69 220 THR A N 1
ATOM 1557 C CA . THR A 1 220 ? 11.931 2.726 8.382 1.00 92.69 220 THR A CA 1
ATOM 1558 C C . THR A 1 220 ? 10.737 3.074 9.265 1.00 92.69 220 THR A C 1
ATOM 1560 O O . THR A 1 220 ? 10.882 3.914 10.148 1.00 92.69 220 THR A O 1
ATOM 1563 N N . LEU A 1 221 ? 9.604 2.383 9.108 1.00 92.44 221 LEU A N 1
ATOM 1564 C CA . LEU A 1 221 ? 8.397 2.567 9.927 1.00 92.44 221 LEU A CA 1
ATOM 1565 C C . LEU A 1 221 ? 8.652 2.303 11.412 1.00 92.44 221 LEU A C 1
ATOM 1567 O O . LEU A 1 221 ? 8.238 3.094 12.251 1.00 92.44 221 LEU A O 1
ATOM 1571 N N . ALA A 1 222 ? 9.434 1.274 11.744 1.00 90.12 222 ALA A N 1
ATOM 1572 C CA . ALA A 1 222 ? 9.777 0.937 13.126 1.00 90.12 222 ALA A CA 1
ATOM 1573 C C . ALA A 1 222 ? 10.573 2.037 13.863 1.00 90.12 222 ALA A C 1
ATOM 1575 O O . ALA A 1 222 ? 10.636 2.046 15.095 1.00 90.12 222 ALA A O 1
ATOM 1576 N N . GLN A 1 223 ? 11.206 2.969 13.138 1.00 88.38 223 GLN A N 1
ATOM 1577 C CA . GLN A 1 223 ? 11.867 4.131 13.745 1.00 88.38 223 GLN A CA 1
ATOM 1578 C C . GLN A 1 223 ? 10.868 5.214 14.167 1.00 88.38 223 GLN A C 1
ATOM 1580 O O . GLN A 1 223 ? 11.190 6.046 15.020 1.00 88.38 223 GLN A O 1
ATOM 1585 N N . PHE A 1 224 ? 9.662 5.193 13.603 1.00 81.94 224 PHE A N 1
ATOM 1586 C CA . PHE A 1 224 ? 8.570 6.080 13.961 1.00 81.94 224 PHE A CA 1
ATOM 1587 C C . PHE A 1 224 ? 7.727 5.407 15.042 1.00 81.94 224 PHE A C 1
ATOM 1589 O O . PHE A 1 224 ? 6.970 4.478 14.796 1.00 81.94 224 PHE A O 1
ATOM 1596 N N . GLN A 1 225 ? 7.884 5.883 16.277 1.00 65.12 225 GLN A N 1
ATOM 1597 C CA . GLN A 1 225 ? 7.134 5.406 17.445 1.00 65.12 225 GLN A CA 1
ATOM 1598 C C . GLN A 1 225 ? 5.747 6.061 17.538 1.00 65.12 225 GLN A C 1
ATOM 1600 O O . GLN A 1 225 ? 5.340 6.502 18.614 1.00 65.12 225 GLN A O 1
ATOM 1605 N N . GLY A 1 226 ? 5.062 6.199 16.402 1.00 64.25 226 GLY A N 1
ATOM 1606 C CA . GLY A 1 226 ? 3.680 6.664 16.371 1.00 64.25 226 GLY A CA 1
ATOM 1607 C C . GLY A 1 226 ? 2.751 5.630 17.007 1.00 64.25 226 GLY A C 1
ATOM 1608 O O . GLY A 1 226 ? 3.028 4.434 16.984 1.00 64.25 226 GLY A O 1
ATOM 1609 N N . THR A 1 227 ? 1.641 6.085 17.584 1.00 63.69 227 THR A N 1
ATOM 1610 C CA . THR A 1 227 ? 0.517 5.214 17.979 1.00 63.69 227 THR A CA 1
ATOM 1611 C C . THR A 1 227 ? -0.434 4.944 16.810 1.00 63.69 227 THR A C 1
ATOM 1613 O O . THR A 1 227 ? -1.499 4.364 17.002 1.00 63.69 227 THR A O 1
ATOM 1616 N N . TRP A 1 228 ? -0.078 5.415 15.616 1.00 76.06 228 TRP A N 1
ATOM 1617 C CA . TRP A 1 228 ? -0.933 5.438 14.439 1.00 76.06 228 TRP A CA 1
ATOM 1618 C C . TRP A 1 228 ? -0.847 4.135 13.658 1.00 76.06 228 TRP A C 1
ATOM 1620 O O . TRP A 1 228 ? 0.122 3.382 13.770 1.00 76.06 228 TRP A O 1
ATOM 1630 N N . ALA A 1 229 ? -1.873 3.878 12.852 1.00 83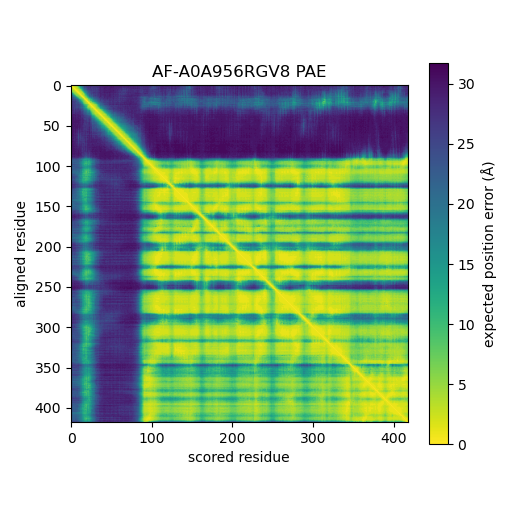.31 229 ALA A N 1
ATOM 1631 C CA . ALA A 1 229 ? -1.855 2.761 11.929 1.00 83.31 229 ALA A CA 1
ATOM 1632 C C . ALA A 1 229 ? -0.757 2.980 10.871 1.00 83.31 229 ALA A C 1
ATOM 1634 O O . ALA A 1 229 ? -0.656 4.049 10.262 1.00 83.31 229 ALA A O 1
ATOM 1635 N N . GLN A 1 230 ? 0.075 1.959 10.678 1.00 90.56 230 GLN A N 1
ATOM 1636 C CA . GLN A 1 230 ? 1.218 1.988 9.771 1.00 90.56 230 GLN A CA 1
ATOM 1637 C C . GLN A 1 230 ? 0.960 1.081 8.570 1.00 90.56 230 GLN A C 1
ATOM 1639 O O . GLN A 1 230 ? 0.515 -0.059 8.726 1.00 90.56 230 GLN A O 1
ATOM 1644 N N . PHE A 1 231 ? 1.276 1.576 7.375 1.00 93.19 231 PHE A N 1
ATOM 1645 C CA . PHE A 1 231 ? 1.013 0.879 6.122 1.00 93.19 231 PHE A CA 1
ATOM 1646 C C . PHE A 1 231 ? 2.233 0.849 5.216 1.00 93.19 231 PHE A C 1
ATOM 1648 O O . PHE A 1 231 ? 2.965 1.828 5.067 1.00 93.19 231 PHE A O 1
ATOM 1655 N N . ILE A 1 232 ? 2.388 -0.275 4.530 1.00 96.31 232 ILE A N 1
ATOM 1656 C CA . ILE A 1 232 ? 3.220 -0.419 3.345 1.00 96.31 232 ILE A CA 1
ATOM 1657 C C . ILE A 1 232 ? 2.283 -0.518 2.142 1.00 96.31 232 ILE A C 1
ATOM 1659 O O . ILE A 1 232 ? 1.412 -1.383 2.098 1.00 96.31 232 ILE A O 1
ATOM 1663 N N . VAL A 1 233 ? 2.461 0.349 1.148 1.00 96.56 233 VAL A N 1
ATOM 1664 C CA . VAL A 1 233 ? 1.737 0.281 -0.130 1.00 96.56 233 VAL A CA 1
ATOM 1665 C C . VAL A 1 233 ? 2.723 -0.141 -1.208 1.00 96.56 233 VAL A C 1
ATOM 1667 O O . VAL A 1 233 ? 3.654 0.601 -1.516 1.00 96.56 233 VAL A O 1
ATOM 1670 N N . VAL A 1 234 ? 2.538 -1.330 -1.780 1.00 97.56 234 VAL A N 1
ATOM 1671 C CA . VAL A 1 234 ? 3.434 -1.889 -2.803 1.00 97.56 234 VAL A CA 1
ATOM 1672 C C . VAL A 1 234 ? 2.847 -1.672 -4.190 1.00 97.56 234 VAL A C 1
ATOM 1674 O O . VAL A 1 234 ? 1.758 -2.156 -4.477 1.00 97.56 234 VAL A O 1
ATOM 1677 N N . LEU A 1 235 ? 3.589 -0.994 -5.065 1.00 97.44 235 LEU A N 1
ATOM 1678 C CA . LEU A 1 235 ? 3.257 -0.806 -6.475 1.00 97.44 235 LEU A CA 1
ATOM 1679 C C . LEU A 1 235 ? 4.218 -1.633 -7.329 1.00 97.44 235 LEU A C 1
ATOM 1681 O O . LEU A 1 235 ? 5.406 -1.315 -7.383 1.00 97.44 235 LEU A O 1
ATOM 1685 N N . THR A 1 236 ? 3.722 -2.670 -8.006 1.00 95.69 236 THR A N 1
ATOM 1686 C CA . THR A 1 236 ? 4.556 -3.570 -8.826 1.00 95.69 236 THR A CA 1
ATOM 1687 C C . THR A 1 236 ? 3.796 -4.143 -10.018 1.00 95.69 236 THR A C 1
ATOM 1689 O O . THR A 1 236 ? 2.576 -4.289 -9.968 1.00 95.69 236 THR A O 1
ATOM 1692 N N . ASP A 1 237 ? 4.506 -4.459 -11.104 1.00 92.56 237 ASP A N 1
ATOM 1693 C CA . ASP A 1 237 ? 3.923 -5.055 -12.312 1.00 92.56 237 ASP A CA 1
ATOM 1694 C C . ASP A 1 237 ? 4.200 -6.554 -12.490 1.00 92.56 237 ASP A C 1
ATOM 1696 O O . ASP A 1 237 ? 3.844 -7.129 -13.526 1.00 92.56 237 ASP A O 1
ATOM 1700 N N . GLY A 1 238 ? 4.816 -7.196 -11.494 1.00 90.44 238 GLY A N 1
ATOM 1701 C CA . GLY A 1 238 ? 5.162 -8.609 -11.560 1.00 90.44 238 GLY A CA 1
ATOM 1702 C C . GLY A 1 238 ? 5.648 -9.194 -10.237 1.00 90.44 238 GLY A C 1
ATOM 1703 O O . GLY A 1 238 ? 5.771 -8.512 -9.224 1.00 90.44 238 GLY A O 1
ATOM 1704 N N . ALA A 1 239 ? 5.933 -10.494 -10.257 1.00 89.81 239 ALA A N 1
ATOM 1705 C CA . ALA A 1 239 ? 6.409 -11.214 -9.085 1.00 89.81 239 ALA A CA 1
ATOM 1706 C C . ALA A 1 239 ? 7.807 -10.736 -8.633 1.00 89.81 239 ALA A C 1
ATOM 1708 O O . ALA A 1 239 ? 8.651 -10.403 -9.477 1.00 89.81 239 ALA A O 1
ATOM 1709 N N . PRO A 1 240 ? 8.086 -10.767 -7.317 1.00 91.88 240 PRO A N 1
ATOM 1710 C CA . PRO A 1 240 ? 9.445 -10.724 -6.789 1.00 91.88 240 PRO A CA 1
ATOM 1711 C C . PRO A 1 240 ? 10.343 -11.773 -7.470 1.00 91.88 240 PRO A C 1
ATOM 1713 O O . PRO A 1 240 ? 9.943 -12.928 -7.623 1.00 91.88 240 PRO A O 1
ATOM 1716 N N . ASN A 1 241 ? 11.564 -11.402 -7.862 1.00 87.88 241 ASN A N 1
ATOM 1717 C CA . ASN A 1 241 ? 12.490 -12.313 -8.562 1.00 87.88 241 ASN A CA 1
ATOM 1718 C C . ASN A 1 241 ? 13.965 -12.141 -8.170 1.00 87.88 241 ASN A C 1
ATOM 1720 O O . ASN A 1 241 ? 14.878 -12.449 -8.935 1.00 87.88 241 ASN A O 1
ATOM 1724 N N . CYS A 1 242 ? 14.189 -11.615 -6.971 1.00 86.38 242 CYS A N 1
ATOM 1725 C CA . CYS A 1 242 ? 15.495 -11.212 -6.469 1.00 86.38 242 CYS A CA 1
ATOM 1726 C C . CYS A 1 242 ? 15.780 -11.838 -5.099 1.00 86.38 242 CYS A C 1
ATOM 1728 O O . CYS A 1 242 ? 16.113 -11.146 -4.140 1.00 86.38 242 CYS A O 1
ATOM 1730 N N . ALA A 1 243 ? 15.660 -13.165 -5.024 1.00 79.19 243 ALA A N 1
ATOM 1731 C CA . ALA A 1 243 ? 15.912 -13.913 -3.798 1.00 79.19 243 ALA A CA 1
ATOM 1732 C C . ALA A 1 243 ? 17.349 -13.691 -3.294 1.00 79.19 243 ALA A C 1
ATOM 1734 O O . ALA A 1 243 ? 18.288 -13.615 -4.092 1.00 79.19 243 ALA A O 1
ATOM 1735 N N . ALA A 1 244 ? 17.537 -13.653 -1.970 1.00 66.56 244 ALA A N 1
ATOM 1736 C CA . ALA A 1 244 ? 18.819 -13.352 -1.316 1.00 66.56 244 ALA A CA 1
ATOM 1737 C C . ALA A 1 244 ? 19.993 -14.236 -1.792 1.00 66.56 244 ALA A C 1
ATOM 1739 O O . ALA A 1 244 ? 21.146 -13.807 -1.815 1.00 66.56 244 ALA A O 1
ATOM 1740 N N . GLU A 1 245 ? 19.709 -15.461 -2.245 1.00 56.22 245 GLU A N 1
ATOM 1741 C CA . GLU A 1 245 ? 20.704 -16.388 -2.802 1.00 56.22 245 GLU A CA 1
ATOM 1742 C C . GLU A 1 245 ? 21.348 -15.898 -4.118 1.00 56.22 245 GLU A C 1
ATOM 1744 O O . GLU A 1 245 ? 22.359 -16.449 -4.564 1.00 56.22 245 GLU A O 1
ATOM 1749 N N . GLN A 1 246 ? 20.791 -14.853 -4.739 1.00 57.91 246 GLN A N 1
ATOM 1750 C CA . GLN A 1 246 ? 21.275 -14.262 -5.987 1.00 57.91 246 GLN A CA 1
ATOM 1751 C C . GLN A 1 246 ? 22.252 -13.095 -5.783 1.00 57.91 246 GLN A C 1
ATOM 1753 O O . GLN A 1 246 ? 22.894 -12.652 -6.742 1.00 57.91 246 GLN A O 1
ATOM 1758 N N . GLU A 1 247 ? 22.427 -12.612 -4.549 1.00 52.69 247 GLU A N 1
ATOM 1759 C CA . GLU A 1 247 ? 23.414 -11.581 -4.242 1.00 52.69 247 GLU A CA 1
ATOM 1760 C C . GLU A 1 247 ? 24.842 -12.159 -4.299 1.00 52.69 247 GLU A C 1
ATOM 1762 O O . GLU A 1 247 ? 25.294 -12.909 -3.436 1.00 52.69 247 GLU A O 1
ATOM 1767 N N . GLY A 1 248 ? 25.596 -11.797 -5.344 1.00 50.38 248 GLY A N 1
ATOM 1768 C CA . GLY A 1 248 ? 27.057 -11.947 -5.368 1.00 50.38 248 GLY A CA 1
ATOM 1769 C C . GLY A 1 248 ? 27.653 -12.973 -6.337 1.00 50.38 248 GLY A C 1
ATOM 1770 O O . GLY A 1 248 ? 28.874 -12.980 -6.494 1.00 50.38 248 GLY A O 1
ATOM 1771 N N . ASN A 1 249 ? 26.862 -13.777 -7.055 1.00 43.09 249 ASN A N 1
ATOM 1772 C CA . ASN A 1 249 ? 27.401 -14.771 -7.993 1.00 43.09 249 ASN A CA 1
ATOM 1773 C C . ASN A 1 249 ? 26.774 -14.688 -9.392 1.00 43.09 249 ASN A C 1
ATOM 1775 O O . ASN A 1 249 ? 25.849 -15.419 -9.709 1.00 43.09 249 ASN A O 1
ATOM 1779 N N . ASN A 1 250 ? 27.419 -13.906 -10.270 1.00 47.31 250 ASN A N 1
ATOM 1780 C CA . ASN A 1 250 ? 27.244 -13.899 -11.730 1.00 47.31 250 ASN A CA 1
ATOM 1781 C C . ASN A 1 250 ? 25.868 -13.375 -12.227 1.00 47.31 250 ASN A C 1
ATOM 1783 O O . ASN A 1 250 ? 24.833 -13.882 -11.817 1.00 47.31 250 ASN A O 1
ATOM 1787 N N . PRO A 1 251 ? 25.811 -12.447 -13.203 1.00 44.19 251 PRO A N 1
ATOM 1788 C CA . PRO A 1 251 ? 24.558 -11.902 -13.751 1.00 44.19 251 PRO A CA 1
ATOM 1789 C C . PRO A 1 251 ? 23.851 -12.880 -14.719 1.00 44.19 251 PRO A C 1
ATOM 1791 O O . PRO A 1 251 ? 23.284 -12.471 -15.731 1.00 44.19 251 PRO A O 1
ATOM 1794 N N . GLY A 1 252 ? 23.967 -14.189 -14.466 1.00 45.00 252 GLY A N 1
ATOM 1795 C CA . GLY A 1 252 ? 23.221 -15.236 -15.166 1.00 45.00 252 GLY A CA 1
ATOM 1796 C C . GLY A 1 252 ? 21.742 -15.244 -14.750 1.00 45.00 252 GLY A C 1
ATOM 1797 O O . GLY A 1 252 ? 21.345 -14.354 -14.016 1.00 45.00 252 GLY A O 1
ATOM 1798 N N . PRO A 1 253 ? 20.929 -16.219 -15.193 1.00 49.19 253 PRO A N 1
ATOM 1799 C CA . PRO A 1 253 ? 19.4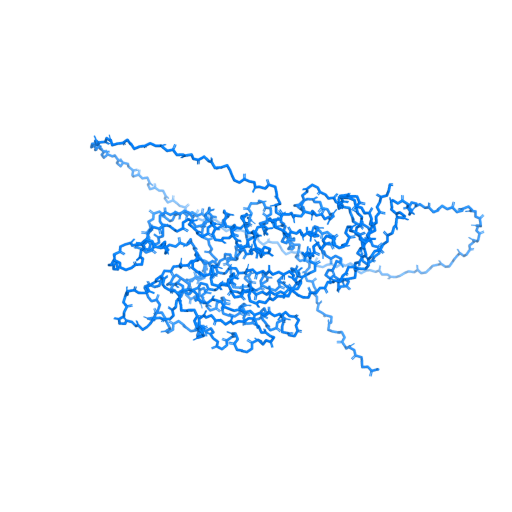55 -16.180 -15.300 1.00 49.19 253 PRO A CA 1
ATOM 1800 C C . PRO A 1 253 ? 18.647 -16.069 -13.980 1.00 49.19 253 PRO A C 1
ATOM 1802 O O . PRO A 1 253 ? 17.516 -16.518 -13.923 1.00 49.19 253 PRO A O 1
ATOM 1805 N N . GLY A 1 254 ? 19.178 -15.469 -12.916 1.00 55.59 254 GLY A N 1
ATOM 1806 C CA . GLY A 1 254 ? 18.528 -15.355 -11.609 1.00 55.59 254 GLY A CA 1
ATOM 1807 C C . GLY A 1 254 ? 17.192 -14.602 -11.617 1.00 55.59 254 GLY A C 1
ATOM 1808 O O . GLY A 1 254 ? 16.292 -14.968 -10.874 1.00 55.59 254 GLY A O 1
ATOM 1809 N N . LEU A 1 255 ? 16.980 -13.660 -12.543 1.00 73.00 255 LEU A N 1
ATOM 1810 C CA . LEU A 1 255 ? 15.688 -12.966 -12.665 1.00 73.00 255 LEU A CA 1
ATOM 1811 C C . LEU A 1 255 ? 14.523 -13.884 -13.086 1.00 73.00 255 LEU A C 1
ATOM 1813 O O . LEU A 1 255 ? 13.375 -13.445 -13.062 1.00 73.00 255 LEU A O 1
ATOM 1817 N N . THR A 1 256 ? 14.800 -15.131 -13.492 1.00 75.12 256 THR A N 1
ATOM 1818 C CA . THR A 1 256 ? 13.756 -16.126 -13.776 1.00 75.12 256 THR A CA 1
ATOM 1819 C C . THR A 1 256 ? 13.365 -16.966 -12.562 1.00 75.12 256 THR A C 1
ATOM 1821 O O . THR A 1 256 ? 12.436 -17.763 -12.653 1.00 75.12 256 THR A O 1
ATOM 1824 N N . THR A 1 257 ? 14.057 -16.823 -11.432 1.00 82.12 257 THR A N 1
ATOM 1825 C CA . THR A 1 257 ? 13.694 -17.519 -10.197 1.00 82.12 257 THR A CA 1
ATOM 1826 C C . THR A 1 257 ? 12.813 -16.599 -9.354 1.00 82.12 257 THR A C 1
ATOM 1828 O O . THR A 1 257 ? 13.251 -15.490 -9.040 1.00 82.12 257 THR A O 1
ATOM 1831 N N . PRO A 1 258 ? 11.597 -17.023 -8.975 1.00 86.12 258 PRO A N 1
ATOM 1832 C CA . PRO A 1 258 ? 10.756 -16.244 -8.077 1.00 86.12 258 PRO A CA 1
ATOM 1833 C C . PRO A 1 258 ? 11.390 -16.105 -6.689 1.00 86.12 258 PRO A C 1
ATOM 1835 O O . PRO A 1 258 ? 12.158 -16.965 -6.255 1.00 86.12 258 PRO A O 1
ATOM 1838 N N . ASP A 1 259 ? 11.048 -15.029 -5.989 1.00 89.81 259 ASP A N 1
ATOM 1839 C CA . ASP A 1 259 ? 11.458 -14.773 -4.608 1.00 89.81 259 ASP A CA 1
ATOM 1840 C C . ASP A 1 259 ? 10.256 -14.909 -3.6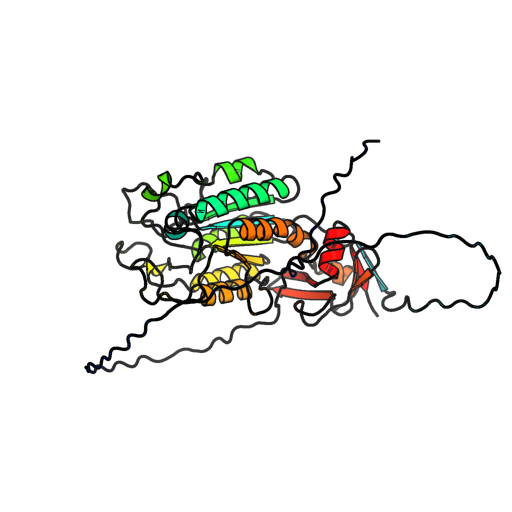54 1.00 89.81 259 ASP A C 1
ATOM 1842 O O . ASP A 1 259 ? 9.577 -13.921 -3.361 1.00 89.81 259 ASP A O 1
ATOM 1846 N N . PRO A 1 260 ? 9.942 -16.135 -3.189 1.00 90.75 260 PRO A N 1
ATOM 1847 C CA . PRO A 1 260 ? 8.800 -16.367 -2.308 1.00 90.75 260 PRO A CA 1
ATOM 1848 C C . PRO A 1 260 ? 8.989 -15.768 -0.907 1.00 90.75 260 PRO A C 1
ATOM 1850 O O . PRO A 1 260 ? 7.999 -15.560 -0.209 1.00 90.75 260 PRO A O 1
ATOM 1853 N N . SER A 1 261 ? 10.224 -15.439 -0.501 1.00 93.50 261 SER A N 1
ATOM 1854 C CA . SER A 1 261 ? 10.508 -14.823 0.804 1.00 93.50 261 SER A CA 1
ATOM 1855 C C . SER A 1 261 ? 9.869 -13.442 0.966 1.00 93.50 261 SER A C 1
ATOM 1857 O O . SER A 1 261 ? 9.731 -12.960 2.088 1.00 93.50 261 SER A O 1
ATOM 1859 N N . ALA A 1 262 ? 9.390 -12.832 -0.122 1.00 94.75 262 ALA A N 1
ATOM 1860 C CA . ALA A 1 262 ? 8.608 -11.607 -0.051 1.00 94.75 262 ALA A CA 1
ATOM 1861 C C . ALA A 1 262 ? 7.311 -11.801 0.754 1.00 94.75 262 ALA A C 1
ATOM 1863 O O . ALA A 1 262 ? 6.892 -10.880 1.449 1.00 94.75 262 ALA A O 1
ATOM 1864 N N . VAL A 1 263 ? 6.698 -12.993 0.714 1.00 96.56 263 VAL A N 1
ATOM 1865 C CA . VAL A 1 263 ? 5.520 -13.318 1.539 1.00 96.56 263 VAL A CA 1
ATOM 1866 C C . VAL A 1 263 ? 5.895 -13.329 3.021 1.00 96.56 263 VAL A C 1
ATOM 1868 O O . VAL A 1 263 ? 5.193 -12.722 3.828 1.00 96.56 263 VAL A O 1
ATOM 1871 N N . ASP A 1 264 ? 7.023 -13.947 3.378 1.00 96.38 264 ASP A N 1
ATOM 1872 C CA . ASP A 1 264 ? 7.511 -13.988 4.761 1.00 96.38 264 ASP A CA 1
ATOM 1873 C C . ASP A 1 264 ? 7.813 -12.579 5.296 1.00 96.38 264 ASP A C 1
ATOM 1875 O O . ASP A 1 264 ? 7.438 -12.256 6.423 1.00 96.38 264 ASP A O 1
ATOM 1879 N N . ALA A 1 265 ? 8.407 -11.708 4.473 1.00 96.75 265 ALA A N 1
ATOM 1880 C CA . ALA A 1 265 ? 8.658 -10.313 4.836 1.00 96.75 265 ALA A CA 1
ATOM 1881 C C . ALA A 1 265 ? 7.354 -9.537 5.110 1.00 96.75 265 ALA A C 1
ATOM 1883 O O . ALA A 1 265 ? 7.291 -8.744 6.051 1.00 96.75 265 ALA A O 1
ATOM 1884 N N . VAL A 1 266 ? 6.287 -9.788 4.338 1.00 97.06 266 VAL A N 1
ATOM 1885 C CA . VAL A 1 266 ? 4.959 -9.210 4.613 1.00 97.06 266 VAL A CA 1
ATOM 1886 C C . VAL A 1 266 ? 4.378 -9.747 5.927 1.00 97.06 266 VAL A C 1
ATOM 1888 O O . VAL A 1 266 ? 3.823 -8.976 6.712 1.00 97.06 266 VAL A O 1
ATOM 1891 N N . ILE A 1 267 ? 4.521 -11.049 6.200 1.00 95.06 267 ILE A N 1
ATOM 1892 C CA . ILE A 1 267 ? 4.079 -11.654 7.467 1.00 95.06 267 ILE A CA 1
ATOM 1893 C C . ILE A 1 267 ? 4.816 -11.016 8.653 1.00 95.06 267 ILE A C 1
ATOM 1895 O O . ILE A 1 267 ? 4.189 -10.696 9.665 1.00 95.06 267 ILE A O 1
ATOM 1899 N N . GLU A 1 268 ? 6.127 -10.794 8.540 1.00 95.06 268 GLU A N 1
ATOM 1900 C CA . GLU A 1 268 ? 6.927 -10.144 9.583 1.00 95.06 268 GLU A CA 1
ATOM 1901 C C . GLU A 1 268 ? 6.512 -8.681 9.807 1.00 95.06 268 GLU A C 1
ATOM 1903 O O . GLU A 1 268 ? 6.349 -8.255 10.958 1.00 95.06 268 GLU A O 1
ATOM 1908 N N . ALA A 1 269 ? 6.263 -7.930 8.728 1.00 94.69 269 ALA A N 1
ATOM 1909 C CA . ALA A 1 269 ? 5.736 -6.569 8.807 1.00 94.69 269 ALA A CA 1
ATOM 1910 C C . ALA A 1 269 ? 4.387 -6.543 9.545 1.00 94.69 269 ALA A C 1
ATOM 1912 O O . ALA A 1 269 ? 4.218 -5.796 10.515 1.00 94.69 269 ALA A O 1
ATOM 1913 N N . ARG A 1 270 ? 3.461 -7.443 9.187 1.00 91.56 270 ARG A N 1
ATOM 1914 C CA . ARG A 1 270 ? 2.164 -7.575 9.867 1.00 91.56 270 ARG A CA 1
ATOM 1915 C C . ARG A 1 270 ? 2.320 -7.974 11.331 1.00 91.56 270 ARG A C 1
ATOM 1917 O O . ARG A 1 270 ? 1.618 -7.434 12.186 1.00 91.56 270 ARG A O 1
ATOM 1924 N N . GLY A 1 271 ? 3.244 -8.876 11.657 1.00 89.75 271 GLY A N 1
ATOM 1925 C CA . GLY A 1 271 ? 3.594 -9.235 13.040 1.00 89.75 271 GLY A CA 1
ATOM 1926 C C . GLY A 1 271 ? 4.110 -8.048 13.866 1.00 89.75 271 GLY A C 1
ATOM 1927 O O . GLY A 1 271 ? 4.002 -8.051 15.094 1.00 89.75 271 GLY A O 1
ATOM 1928 N N . SER A 1 272 ? 4.614 -7.017 13.185 1.00 88.88 272 SER A N 1
ATOM 1929 C CA . SER A 1 272 ? 5.066 -5.744 13.754 1.00 88.88 272 SER A CA 1
ATOM 1930 C C . SER A 1 272 ? 3.990 -4.650 13.763 1.00 88.88 272 SER A C 1
ATOM 1932 O O . SER A 1 272 ? 4.302 -3.513 14.101 1.00 88.88 272 SER A O 1
ATOM 1934 N N . GLY A 1 273 ? 2.737 -4.984 13.433 1.00 87.06 273 GLY A N 1
ATOM 1935 C CA . GLY A 1 273 ? 1.622 -4.036 13.413 1.00 87.06 273 GLY A CA 1
ATOM 1936 C C . GLY A 1 273 ? 1.541 -3.178 12.147 1.00 87.06 273 GLY A C 1
ATOM 1937 O O . GLY A 1 273 ? 0.838 -2.173 12.146 1.00 87.06 273 GLY A O 1
ATOM 1938 N N . ILE A 1 274 ? 2.254 -3.554 11.080 1.00 91.31 274 ILE A N 1
ATOM 1939 C CA . ILE A 1 274 ? 2.297 -2.813 9.816 1.00 91.31 274 ILE A CA 1
ATOM 1940 C C . ILE A 1 274 ? 1.499 -3.581 8.761 1.00 91.31 274 ILE A C 1
ATOM 1942 O O . ILE A 1 274 ? 1.863 -4.696 8.384 1.00 91.31 274 ILE A O 1
ATOM 1946 N N . PHE A 1 275 ? 0.416 -2.991 8.260 1.00 92.50 275 PHE A N 1
ATOM 1947 C CA . PHE A 1 275 ? -0.392 -3.604 7.205 1.00 92.50 275 PHE A CA 1
ATOM 1948 C C . PHE A 1 275 ? 0.242 -3.405 5.833 1.00 92.50 275 PHE A C 1
ATOM 1950 O O . PHE A 1 275 ? 0.891 -2.393 5.583 1.00 92.50 275 PHE A O 1
ATOM 1957 N N . THR A 1 276 ? 0.032 -4.351 4.918 1.00 94.50 276 THR A N 1
ATOM 1958 C CA . THR A 1 276 ? 0.525 -4.230 3.540 1.00 94.50 276 THR A CA 1
ATOM 1959 C C . THR A 1 276 ? -0.630 -4.247 2.549 1.00 94.50 276 THR A C 1
ATOM 1961 O O . THR A 1 276 ? -1.392 -5.211 2.493 1.00 94.50 276 THR A O 1
ATOM 1964 N N . LEU A 1 277 ? -0.735 -3.187 1.745 1.00 94.56 277 LEU A N 1
ATOM 1965 C CA . LEU A 1 277 ? -1.643 -3.087 0.609 1.00 94.56 277 LEU A CA 1
ATOM 1966 C C . LEU A 1 277 ? -0.874 -3.350 -0.688 1.00 94.56 277 LEU A C 1
ATOM 1968 O O . LEU A 1 277 ? 0.079 -2.641 -1.017 1.00 94.56 277 LEU A O 1
ATOM 1972 N N . MET A 1 278 ? -1.330 -4.340 -1.451 1.00 95.44 278 MET A N 1
ATOM 1973 C CA . MET A 1 278 ? -0.771 -4.661 -2.762 1.00 95.44 278 MET A CA 1
ATOM 1974 C C . MET A 1 278 ? -1.541 -3.934 -3.870 1.00 95.44 278 MET A C 1
ATOM 1976 O O . MET A 1 278 ? -2.768 -4.019 -3.955 1.00 95.44 278 MET A O 1
ATOM 1980 N N . VAL A 1 279 ? -0.808 -3.242 -4.741 1.00 96.25 279 VAL A N 1
ATOM 1981 C CA . VAL A 1 279 ? -1.327 -2.552 -5.924 1.00 96.25 279 VAL A CA 1
ATOM 1982 C C . VAL A 1 279 ? -0.566 -3.048 -7.154 1.00 96.25 279 VAL A C 1
ATOM 1984 O O . VAL A 1 279 ? 0.580 -2.682 -7.414 1.00 96.25 279 VAL A O 1
ATOM 1987 N N . GLY A 1 280 ? -1.223 -3.906 -7.925 1.00 95.38 280 GLY A N 1
ATOM 1988 C CA . GLY A 1 280 ? -0.735 -4.399 -9.201 1.00 95.38 280 GLY A CA 1
ATOM 1989 C C . GLY A 1 280 ? -0.821 -3.339 -10.297 1.00 95.38 280 GLY A C 1
ATOM 1990 O O . GLY A 1 280 ? -1.829 -2.645 -10.442 1.00 95.38 280 GLY A O 1
ATOM 1991 N N . VAL A 1 281 ? 0.233 -3.246 -11.101 1.00 95.06 281 VAL A N 1
ATOM 1992 C CA . VAL A 1 281 ? 0.339 -2.368 -12.266 1.00 95.06 281 VAL A CA 1
ATOM 1993 C C . VAL A 1 281 ? 0.305 -3.231 -13.520 1.00 95.06 281 VAL A C 1
ATOM 1995 O O . VAL A 1 281 ? 1.331 -3.688 -14.011 1.00 95.06 281 VAL A O 1
ATOM 1998 N N . ASP A 1 282 ? -0.890 -3.462 -14.050 1.00 92.94 282 ASP A N 1
ATOM 1999 C CA . ASP A 1 282 ? -1.115 -4.265 -15.254 1.00 92.94 282 ASP A CA 1
ATOM 2000 C C . ASP A 1 282 ? -0.504 -5.677 -15.119 1.00 92.94 282 ASP A C 1
ATOM 2002 O O . ASP A 1 282 ? 0.165 -6.207 -16.024 1.00 92.94 282 ASP A O 1
ATOM 2006 N N . VAL A 1 283 ? -0.720 -6.270 -13.936 1.00 90.56 283 VAL A N 1
ATOM 2007 C CA . VAL A 1 283 ? -0.302 -7.634 -13.598 1.00 90.56 283 VAL A CA 1
ATOM 2008 C C . VAL A 1 283 ? -1.137 -8.599 -14.423 1.00 90.56 283 VAL A C 1
ATOM 2010 O O . VAL A 1 283 ? -2.363 -8.486 -14.495 1.00 90.56 283 VAL A O 1
ATOM 2013 N N . GLN A 1 284 ? -0.459 -9.549 -15.054 1.00 80.00 284 GLN A N 1
ATOM 2014 C CA . GLN A 1 284 ? -1.088 -10.566 -15.884 1.00 80.00 284 GLN A CA 1
ATOM 2015 C C . GLN A 1 284 ? -1.434 -11.784 -15.041 1.00 80.00 284 GLN A C 1
ATOM 2017 O O . GLN A 1 284 ? -0.601 -12.237 -14.268 1.00 80.00 284 GLN A O 1
ATOM 2022 N N . ALA A 1 285 ? -2.647 -12.305 -15.214 1.00 67.06 285 ALA A N 1
ATOM 2023 C CA . ALA A 1 285 ? -3.154 -13.466 -14.481 1.00 67.06 285 ALA A CA 1
ATOM 2024 C C . ALA A 1 285 ? -2.709 -14.817 -15.072 1.00 67.06 285 ALA A C 1
ATOM 2026 O O . ALA A 1 285 ? -3.216 -15.858 -14.674 1.00 67.06 285 ALA A O 1
ATOM 2027 N N . GLU A 1 286 ? -1.825 -14.810 -16.073 1.00 65.81 286 GLU A N 1
ATOM 2028 C CA . GLU A 1 286 ? -1.331 -16.027 -16.712 1.00 65.81 286 GLU A CA 1
ATOM 2029 C C . GLU A 1 286 ? 0.154 -15.876 -17.055 1.00 65.81 286 GLU A C 1
ATOM 2031 O O . GLU A 1 286 ? 0.594 -14.840 -17.572 1.00 65.81 286 GLU A O 1
ATOM 2036 N N . LEU A 1 287 ? 0.920 -16.944 -16.814 1.00 65.19 287 LEU A N 1
ATOM 2037 C CA . LEU A 1 287 ? 2.262 -17.095 -17.368 1.00 65.19 287 LEU A CA 1
ATOM 2038 C C . LEU A 1 287 ? 2.166 -17.007 -18.900 1.00 65.19 287 LEU A C 1
ATOM 2040 O O . LEU A 1 287 ? 1.428 -17.788 -19.508 1.00 65.19 287 LEU A O 1
ATOM 2044 N N . PRO A 1 288 ? 2.891 -16.087 -19.559 1.00 62.94 288 PRO A N 1
ATOM 2045 C CA . PRO A 1 288 ? 2.858 -16.009 -21.011 1.00 62.94 288 PRO A CA 1
ATOM 2046 C C . PRO A 1 288 ? 3.351 -17.326 -21.632 1.00 62.94 288 PRO A C 1
ATOM 2048 O O . PRO A 1 288 ? 4.332 -17.904 -21.168 1.00 62.94 288 PRO A O 1
ATOM 2051 N N . ASP A 1 289 ? 2.738 -17.742 -22.752 1.00 59.97 289 ASP A N 1
ATOM 2052 C CA . ASP A 1 289 ? 3.099 -18.949 -23.531 1.00 59.97 289 ASP A CA 1
ATOM 2053 C C . ASP A 1 289 ? 4.608 -19.063 -23.848 1.00 59.97 289 ASP A C 1
ATOM 2055 O O . ASP A 1 289 ? 5.128 -20.141 -24.149 1.00 59.97 289 ASP A O 1
ATOM 2059 N N . ALA A 1 290 ? 5.317 -17.933 -23.820 1.00 62.12 290 ALA A N 1
ATOM 2060 C CA . ALA A 1 290 ? 6.766 -17.870 -23.842 1.00 62.12 290 ALA A CA 1
ATOM 2061 C C . ALA A 1 290 ? 7.257 -16.875 -22.785 1.00 62.12 290 ALA A C 1
ATOM 2063 O O . ALA A 1 290 ? 7.108 -15.663 -22.954 1.00 62.12 290 ALA A O 1
ATOM 2064 N N . LEU A 1 291 ? 7.905 -17.391 -21.740 1.00 63.62 291 LEU A N 1
ATOM 2065 C CA . LEU A 1 291 ? 8.590 -16.558 -20.759 1.00 63.62 291 LEU A CA 1
ATOM 2066 C C . LEU A 1 291 ? 9.744 -15.805 -21.406 1.00 63.62 291 LEU A C 1
ATOM 2068 O O . LEU A 1 291 ? 10.552 -16.364 -22.162 1.00 63.62 291 LEU A O 1
ATOM 2072 N N . LEU A 1 292 ? 9.840 -14.517 -21.093 1.00 68.69 292 LEU A N 1
ATOM 2073 C CA . LEU A 1 292 ? 11.026 -13.756 -21.439 1.00 68.69 292 LEU A CA 1
ATOM 2074 C C . LEU A 1 292 ? 12.201 -14.223 -20.556 1.00 68.69 292 LEU A C 1
ATOM 2076 O O . LEU A 1 292 ? 11.988 -14.590 -19.405 1.00 68.69 292 LEU A O 1
ATOM 2080 N N . PRO A 1 293 ? 13.463 -14.157 -21.028 1.00 64.06 293 PRO A N 1
ATOM 2081 C CA . PRO A 1 293 ? 14.642 -14.623 -20.277 1.00 64.06 293 PRO A CA 1
ATOM 2082 C C . PRO A 1 293 ? 14.924 -13.925 -18.930 1.00 64.06 293 PRO A C 1
ATOM 2084 O O . PRO A 1 293 ? 15.978 -14.149 -18.343 1.00 64.06 293 PRO A O 1
ATOM 2087 N N . TRP A 1 294 ? 14.064 -13.003 -18.509 1.00 65.31 294 TRP A N 1
ATOM 2088 C CA . TRP A 1 294 ? 14.206 -12.142 -17.336 1.00 65.31 294 TRP A CA 1
ATOM 2089 C C . TRP A 1 294 ? 12.917 -12.065 -16.506 1.00 65.31 294 TRP A C 1
ATOM 2091 O O . TRP A 1 294 ? 12.825 -11.210 -15.632 1.00 65.31 294 TRP A O 1
ATOM 2101 N N . GLU A 1 295 ? 11.919 -12.896 -16.812 1.00 71.81 295 GLU A N 1
ATOM 2102 C CA . GLU A 1 295 ? 10.696 -13.014 -16.018 1.00 71.81 295 GLU A CA 1
ATOM 2103 C C . GLU A 1 295 ? 10.739 -14.275 -15.165 1.00 71.81 295 GLU A C 1
ATOM 2105 O O . GLU A 1 295 ? 11.211 -15.305 -15.660 1.00 71.81 295 GLU A O 1
ATOM 2110 N N . PRO A 1 296 ? 10.256 -14.209 -13.913 1.00 72.69 296 PRO A N 1
ATOM 2111 C CA . PRO A 1 296 ? 10.187 -15.376 -13.058 1.00 72.69 296 PRO A CA 1
ATOM 2112 C C . PRO A 1 296 ? 9.241 -16.430 -13.639 1.00 72.69 296 PRO A C 1
ATOM 2114 O O . PRO A 1 296 ? 8.188 -16.099 -14.179 1.00 72.69 296 PRO A O 1
ATOM 2117 N N . ASP A 1 297 ? 9.619 -17.702 -13.513 1.00 80.19 297 ASP A N 1
ATOM 2118 C CA . ASP A 1 297 ? 8.791 -18.861 -13.880 1.00 80.19 297 ASP A CA 1
ATOM 2119 C C . ASP A 1 297 ? 7.752 -19.141 -12.777 1.00 80.19 297 ASP A C 1
ATOM 2121 O O . ASP A 1 297 ? 7.744 -20.190 -12.136 1.00 80.19 297 ASP A O 1
ATOM 2125 N N . VAL A 1 298 ? 6.939 -18.125 -12.479 1.00 83.19 298 VAL A N 1
ATOM 2126 C CA . VAL A 1 298 ? 5.813 -18.167 -11.540 1.00 83.19 298 VAL A CA 1
ATOM 2127 C C . VAL A 1 298 ? 4.694 -17.278 -12.063 1.00 83.19 298 VAL A C 1
ATOM 2129 O O . VAL A 1 298 ? 4.963 -16.252 -12.694 1.00 83.19 298 VAL A O 1
ATOM 2132 N N . ASP A 1 299 ? 3.447 -17.638 -11.776 1.00 87.69 299 ASP A N 1
ATOM 2133 C CA . ASP A 1 299 ? 2.328 -16.729 -11.984 1.00 87.69 299 ASP A CA 1
ATOM 2134 C C . ASP A 1 299 ? 2.468 -15.526 -11.029 1.00 87.69 299 ASP A C 1
ATOM 2136 O O . ASP A 1 299 ? 2.419 -15.697 -9.803 1.00 87.69 299 ASP A O 1
ATOM 2140 N N . PRO A 1 300 ? 2.679 -14.300 -11.547 1.00 88.94 300 PRO A N 1
ATOM 2141 C CA . PRO A 1 300 ? 2.806 -13.135 -10.691 1.00 88.94 300 PRO A CA 1
ATOM 2142 C C . PRO A 1 300 ? 1.520 -12.851 -9.914 1.00 88.94 300 PRO A C 1
ATOM 2144 O O . PRO A 1 300 ? 1.598 -12.329 -8.806 1.00 88.94 300 PRO A O 1
ATOM 2147 N N . PHE A 1 301 ? 0.352 -13.210 -10.447 1.00 90.50 301 PHE A N 1
ATOM 2148 C CA . PHE A 1 301 ? -0.917 -12.997 -9.767 1.00 90.50 301 PHE A CA 1
ATOM 2149 C C . PHE A 1 301 ? -1.039 -13.889 -8.528 1.00 90.50 301 PHE A C 1
ATOM 2151 O O . PHE A 1 301 ? -1.427 -13.405 -7.470 1.00 90.50 301 PHE A O 1
ATOM 2158 N N . GLU A 1 302 ? -0.632 -15.159 -8.620 1.00 90.38 302 GLU A N 1
ATOM 2159 C CA . GLU A 1 302 ? -0.634 -16.098 -7.490 1.00 90.38 302 GLU A CA 1
ATOM 2160 C C . GLU A 1 302 ? 0.242 -15.596 -6.332 1.00 90.38 302 GLU A C 1
ATOM 2162 O O . GLU A 1 302 ? -0.209 -15.519 -5.185 1.00 90.38 302 GLU A O 1
ATOM 2167 N N . LEU A 1 303 ? 1.480 -15.189 -6.630 1.00 91.44 303 LEU A N 1
ATOM 2168 C CA . LEU A 1 303 ? 2.412 -14.737 -5.598 1.00 91.44 303 LEU A CA 1
ATOM 2169 C C . LEU A 1 303 ? 1.988 -13.394 -4.982 1.00 91.44 303 LEU A C 1
ATOM 2171 O O . LEU A 1 303 ? 2.063 -13.226 -3.764 1.00 91.44 303 LEU A O 1
ATOM 2175 N N . LEU A 1 304 ? 1.494 -12.448 -5.789 1.00 94.12 304 LEU A N 1
ATOM 2176 C CA . LEU A 1 304 ? 0.989 -11.169 -5.278 1.00 94.12 304 LEU A CA 1
ATOM 2177 C C . LEU A 1 304 ? -0.308 -11.339 -4.473 1.00 94.12 304 LEU A C 1
ATOM 2179 O O . LEU A 1 304 ? -0.486 -10.641 -3.476 1.00 94.12 304 LEU A O 1
ATOM 2183 N N . THR A 1 305 ? -1.165 -12.302 -4.826 1.00 93.75 305 THR A N 1
ATOM 2184 C CA . THR A 1 305 ? -2.316 -12.700 -4.003 1.00 93.75 305 THR A CA 1
ATOM 2185 C C . THR A 1 305 ? -1.863 -13.226 -2.643 1.00 93.75 305 THR A C 1
ATOM 2187 O O . THR A 1 305 ? -2.375 -12.776 -1.619 1.00 93.75 305 THR A O 1
ATOM 2190 N N . ALA A 1 306 ? -0.864 -14.114 -2.597 1.00 94.19 306 ALA A N 1
ATOM 2191 C CA . ALA A 1 306 ? -0.325 -14.610 -1.330 1.00 94.19 306 ALA A CA 1
ATOM 2192 C C . ALA A 1 306 ? 0.222 -13.469 -0.450 1.00 94.19 306 ALA A C 1
ATOM 2194 O O . ALA A 1 306 ? -0.051 -13.430 0.751 1.00 94.19 306 ALA A O 1
ATOM 2195 N N . MET A 1 307 ? 0.929 -12.504 -1.049 1.00 95.81 307 MET A N 1
ATOM 2196 C CA . MET A 1 307 ? 1.410 -11.308 -0.349 1.00 95.81 307 MET A CA 1
ATOM 2197 C C . MET A 1 307 ? 0.264 -10.417 0.147 1.00 95.81 307 MET A C 1
ATOM 2199 O O . MET A 1 307 ? 0.307 -9.952 1.282 1.00 95.81 307 MET A O 1
ATOM 2203 N N . ALA A 1 308 ? -0.775 -10.191 -0.660 1.00 94.38 308 ALA A N 1
ATOM 2204 C CA . ALA A 1 308 ? -1.927 -9.379 -0.266 1.00 94.38 308 ALA A CA 1
ATOM 2205 C C . ALA A 1 308 ? -2.661 -9.981 0.937 1.00 94.38 308 ALA A C 1
ATOM 2207 O O . ALA A 1 308 ? -3.001 -9.269 1.885 1.00 94.38 308 ALA A O 1
ATOM 2208 N N . ILE A 1 309 ? -2.847 -11.304 0.932 1.00 92.44 309 ILE A N 1
ATOM 2209 C CA . ILE A 1 309 ? -3.479 -12.018 2.042 1.00 92.44 309 ILE A CA 1
ATOM 2210 C C . ILE A 1 309 ? -2.608 -11.947 3.297 1.00 92.44 309 ILE A C 1
ATOM 2212 O O . ILE A 1 309 ? -3.098 -11.597 4.375 1.00 92.44 309 ILE A O 1
ATOM 2216 N N . ALA A 1 310 ? -1.304 -12.203 3.159 1.00 94.12 310 ALA A N 1
ATOM 2217 C CA . ALA A 1 310 ? -0.353 -12.047 4.253 1.00 94.12 310 ALA A CA 1
ATOM 2218 C C . ALA A 1 310 ? -0.388 -10.625 4.840 1.00 94.12 310 ALA A C 1
ATOM 2220 O O . ALA A 1 310 ? -0.343 -10.469 6.060 1.00 94.12 310 ALA A O 1
ATOM 2221 N N . GLY A 1 311 ? -0.550 -9.608 3.988 1.00 92.38 311 GLY A N 1
ATOM 2222 C CA . GLY A 1 311 ? -0.564 -8.187 4.342 1.00 92.38 311 GLY A CA 1
ATOM 2223 C C . GLY A 1 311 ? -1.771 -7.729 5.151 1.00 92.38 311 GLY A C 1
ATOM 2224 O O . GLY A 1 311 ? -1.724 -6.652 5.745 1.00 92.38 311 GLY A O 1
ATOM 2225 N N . GLY A 1 312 ? -2.827 -8.545 5.217 1.00 87.62 312 GLY A N 1
ATOM 2226 C CA . GLY A 1 312 ? -4.017 -8.281 6.024 1.00 87.62 312 GLY A CA 1
ATOM 2227 C C . GLY A 1 312 ? -4.992 -7.264 5.428 1.00 87.62 312 GLY A C 1
ATOM 2228 O O . GLY A 1 312 ? -5.966 -6.942 6.092 1.00 87.62 312 GLY A O 1
ATOM 2229 N N . LEU A 1 313 ? -4.764 -6.786 4.199 1.00 86.06 313 LEU A N 1
ATOM 2230 C CA . LEU A 1 313 ? -5.653 -5.871 3.460 1.00 86.06 313 LEU A CA 1
ATOM 2231 C C . LEU A 1 313 ? -6.086 -6.460 2.106 1.00 86.06 313 LEU A C 1
ATOM 2233 O O . LEU A 1 313 ? -6.281 -5.741 1.125 1.00 86.06 313 LEU A O 1
ATOM 2237 N N . ALA A 1 314 ? -6.165 -7.789 2.040 1.00 85.75 314 ALA A N 1
ATOM 2238 C CA . ALA A 1 314 ? -6.622 -8.521 0.869 1.00 85.75 314 ALA A CA 1
ATOM 2239 C C . ALA A 1 314 ? -8.118 -8.320 0.619 1.00 85.75 314 ALA A C 1
ATOM 2241 O O . ALA A 1 314 ? -8.940 -8.746 1.433 1.00 85.75 314 ALA A O 1
ATOM 2242 N N . GLN A 1 315 ? -8.440 -7.768 -0.550 1.00 81.56 315 GLN A N 1
ATOM 2243 C CA . GLN A 1 315 ? -9.803 -7.625 -1.051 1.00 81.56 315 GLN A CA 1
ATOM 2244 C C . GLN A 1 315 ? -10.497 -8.993 -1.197 1.00 81.56 315 GLN A C 1
ATOM 2246 O O . GLN A 1 315 ? -9.830 -10.033 -1.247 1.00 81.56 315 GLN A O 1
ATOM 2251 N N . PRO A 1 316 ? -11.839 -9.028 -1.277 1.00 76.19 316 PRO A N 1
ATOM 2252 C CA . PRO A 1 316 ? -12.558 -10.269 -1.503 1.00 76.19 316 PRO A CA 1
ATOM 2253 C C . PRO A 1 316 ? -12.200 -10.835 -2.874 1.00 76.19 316 PRO A C 1
ATOM 2255 O O . PRO A 1 316 ? -11.906 -10.098 -3.817 1.00 76.19 316 PRO A O 1
ATOM 2258 N N . GLU A 1 317 ? -12.287 -12.154 -3.007 1.00 73.94 317 GLU A N 1
ATOM 2259 C CA . GLU A 1 317 ? -12.172 -12.786 -4.316 1.00 73.94 317 GLU A CA 1
ATOM 2260 C C . GLU A 1 317 ? -13.206 -12.222 -5.314 1.00 73.94 317 GLU A C 1
ATOM 2262 O O . GLU A 1 317 ? -14.325 -11.867 -4.927 1.00 73.94 317 GLU A O 1
ATOM 2267 N N . PRO A 1 318 ? -12.872 -12.172 -6.618 1.00 76.75 318 PRO A N 1
ATOM 2268 C CA . PRO A 1 318 ? -11.684 -12.764 -7.250 1.00 76.75 318 PRO A CA 1
ATOM 2269 C C . PRO A 1 318 ? -10.431 -11.871 -7.259 1.00 76.75 318 PRO A C 1
ATOM 2271 O O . PRO A 1 318 ? -9.339 -12.374 -7.512 1.00 76.75 318 PRO A O 1
ATOM 2274 N N . ASP A 1 319 ? -10.565 -10.575 -6.978 1.00 81.94 319 ASP A N 1
ATOM 2275 C CA . ASP A 1 319 ? -9.486 -9.592 -7.108 1.00 81.94 319 ASP A CA 1
ATOM 2276 C C . ASP A 1 319 ? -8.884 -9.281 -5.731 1.00 81.94 319 ASP A C 1
ATOM 2278 O O . ASP A 1 319 ? -9.159 -8.247 -5.133 1.00 81.94 319 ASP A O 1
ATOM 2282 N N . VAL A 1 320 ? -8.054 -10.197 -5.221 1.00 88.06 320 VAL A N 1
ATOM 2283 C CA . VAL A 1 320 ? -7.515 -10.169 -3.843 1.00 88.06 320 VAL A CA 1
ATOM 2284 C C . VAL A 1 320 ? -6.601 -8.962 -3.569 1.00 88.06 320 VAL A C 1
ATOM 2286 O O . VAL A 1 320 ? -6.347 -8.582 -2.426 1.00 88.06 320 VAL A O 1
ATOM 2289 N N . PHE A 1 321 ? -6.128 -8.307 -4.624 1.00 91.31 321 PHE A N 1
ATOM 2290 C CA . PHE A 1 321 ? -5.413 -7.040 -4.578 1.00 91.31 321 PHE A CA 1
ATOM 2291 C C . PHE A 1 321 ? -5.885 -6.127 -5.708 1.00 91.31 321 PHE A C 1
ATOM 2293 O O . PHE A 1 321 ? -6.449 -6.583 -6.704 1.00 91.31 321 PHE A O 1
ATOM 2300 N N . PHE A 1 322 ? -5.619 -4.823 -5.597 1.00 91.75 322 PHE A N 1
ATOM 2301 C CA . PHE A 1 322 ? -6.014 -3.901 -6.657 1.00 91.75 322 PHE A CA 1
ATOM 2302 C C . PHE A 1 322 ? -5.106 -4.077 -7.872 1.00 91.75 322 PHE A C 1
ATOM 2304 O O . PHE A 1 322 ? -3.939 -3.705 -7.814 1.00 91.75 322 PHE A O 1
ATOM 2311 N N . ASN A 1 323 ? -5.622 -4.594 -8.986 1.00 93.00 323 ASN A N 1
ATOM 2312 C CA . ASN A 1 323 ? -4.859 -4.726 -10.226 1.00 93.00 323 ASN A CA 1
ATOM 2313 C C . ASN A 1 323 ? -5.288 -3.672 -11.260 1.00 93.00 323 ASN A C 1
ATOM 2315 O O . ASN A 1 323 ? -6.275 -3.840 -11.980 1.00 93.00 323 ASN A O 1
ATOM 2319 N N . ALA A 1 324 ? -4.535 -2.577 -11.359 1.00 93.38 324 ALA A N 1
ATOM 2320 C CA . ALA A 1 324 ? -4.804 -1.513 -12.318 1.00 93.38 324 ALA A CA 1
ATOM 2321 C C . ALA A 1 324 ? -4.469 -1.967 -13.746 1.00 93.38 324 ALA A C 1
ATOM 2323 O O . ALA A 1 324 ? -3.313 -2.227 -14.045 1.00 93.38 324 ALA A O 1
ATOM 2324 N N . GLN A 1 325 ? -5.430 -1.973 -14.667 1.00 91.50 325 GLN A N 1
ATOM 2325 C CA . GLN A 1 325 ? -5.188 -2.256 -16.094 1.00 91.50 325 GLN A CA 1
ATOM 2326 C C . GLN A 1 325 ? -4.884 -0.982 -16.900 1.00 91.50 325 GLN A C 1
ATOM 2328 O O . GLN A 1 325 ? -4.486 -1.041 -18.064 1.00 91.50 325 GLN A O 1
ATOM 2333 N N . THR A 1 326 ? -5.082 0.196 -16.301 1.00 91.00 326 THR A N 1
ATOM 2334 C CA . THR A 1 326 ? -4.771 1.495 -16.908 1.00 91.00 326 THR A CA 1
ATOM 2335 C C . THR A 1 326 ? -4.226 2.483 -15.878 1.00 91.00 326 THR A C 1
ATOM 2337 O O . THR A 1 326 ? -4.527 2.392 -14.687 1.00 91.00 326 THR A O 1
ATOM 2340 N N . ALA A 1 327 ? -3.521 3.517 -16.349 1.00 90.69 327 ALA A N 1
ATOM 2341 C CA . ALA A 1 327 ? -3.054 4.613 -15.498 1.00 90.69 327 ALA A CA 1
ATOM 2342 C C . ALA A 1 327 ? -4.200 5.327 -14.751 1.00 90.69 327 ALA A C 1
ATOM 2344 O O . ALA A 1 327 ? -4.043 5.723 -13.601 1.00 90.69 327 ALA A O 1
ATOM 2345 N N . SER A 1 328 ? -5.380 5.459 -15.371 1.00 91.19 328 SER A N 1
ATOM 2346 C CA . SER A 1 328 ? -6.540 6.067 -14.710 1.00 91.19 328 SER A CA 1
ATOM 2347 C C . SER A 1 328 ? -7.102 5.190 -13.592 1.00 91.19 328 SER A C 1
ATOM 2349 O O . SER A 1 328 ? -7.537 5.717 -12.577 1.00 91.19 328 SER A O 1
ATOM 2351 N N . GLN A 1 329 ? -7.104 3.863 -13.768 1.00 92.38 329 GLN A N 1
ATOM 2352 C CA . GLN A 1 329 ? -7.498 2.940 -12.701 1.00 92.38 329 GLN A CA 1
ATOM 2353 C C . GLN A 1 329 ? -6.492 2.983 -11.551 1.00 92.38 329 GLN A C 1
ATOM 2355 O O . GLN A 1 329 ? -6.907 3.010 -10.398 1.00 92.38 329 GLN A O 1
ATOM 2360 N N . LEU A 1 330 ? -5.193 3.073 -11.855 1.00 94.12 330 LEU A N 1
ATOM 2361 C CA . LEU A 1 330 ? -4.160 3.223 -10.833 1.00 94.12 330 LEU A CA 1
ATOM 2362 C C . LEU A 1 330 ? -4.347 4.507 -10.013 1.00 94.12 330 LEU A C 1
ATOM 2364 O O . LEU A 1 330 ? -4.296 4.457 -8.790 1.00 94.12 330 LEU A O 1
ATOM 2368 N N . ALA A 1 331 ? -4.620 5.640 -10.668 1.00 92.31 331 ALA A N 1
ATOM 2369 C CA . ALA A 1 331 ? -4.890 6.901 -9.976 1.00 92.31 331 ALA A CA 1
ATOM 2370 C C . ALA A 1 331 ? -6.109 6.807 -9.042 1.00 92.31 331 ALA A C 1
ATOM 2372 O O . ALA A 1 331 ? -6.067 7.323 -7.931 1.00 92.31 331 ALA A O 1
ATOM 2373 N N . VAL A 1 332 ? -7.172 6.107 -9.458 1.00 89.62 332 VAL A N 1
ATOM 2374 C CA . VAL A 1 332 ? -8.346 5.866 -8.603 1.00 89.62 332 VAL A CA 1
ATOM 2375 C C . VAL A 1 332 ? -7.987 5.010 -7.386 1.00 89.62 332 VAL A C 1
ATOM 2377 O O . VAL A 1 332 ? -8.425 5.328 -6.286 1.00 89.62 332 VAL A O 1
ATOM 2380 N N . ALA A 1 333 ? -7.171 3.965 -7.552 1.00 90.06 333 ALA A N 1
ATOM 2381 C CA . ALA A 1 333 ? -6.725 3.152 -6.421 1.00 90.06 333 ALA A CA 1
ATOM 2382 C C . ALA A 1 333 ? -5.893 3.930 -5.411 1.00 90.06 333 ALA A C 1
ATOM 2384 O O . ALA A 1 333 ? -6.137 3.827 -4.213 1.00 90.06 333 ALA A O 1
ATOM 2385 N N . LEU A 1 334 ? -4.914 4.704 -5.881 1.00 91.31 334 LEU A N 1
ATOM 2386 C CA . LEU A 1 334 ? -4.060 5.470 -4.977 1.00 91.31 334 LEU A CA 1
ATOM 2387 C C . LEU A 1 334 ? -4.819 6.631 -4.321 1.00 91.31 334 LEU A C 1
ATOM 2389 O O . LEU A 1 334 ? -4.536 6.960 -3.175 1.00 91.31 334 LEU A O 1
ATOM 2393 N N . GLY A 1 335 ? -5.829 7.192 -4.993 1.00 85.31 335 GLY A N 1
ATOM 2394 C CA . GLY A 1 335 ? -6.743 8.162 -4.385 1.00 85.31 335 GLY A CA 1
ATOM 2395 C C . GLY A 1 335 ? -7.571 7.579 -3.234 1.00 85.31 335 GLY A C 1
ATOM 2396 O O . GLY A 1 335 ? -7.964 8.310 -2.337 1.00 85.31 335 GLY A O 1
ATOM 2397 N N . ALA A 1 336 ? -7.790 6.260 -3.194 1.00 82.88 336 ALA A N 1
ATOM 2398 C CA . ALA A 1 336 ? -8.507 5.613 -2.096 1.00 82.88 336 ALA A CA 1
ATOM 2399 C C . ALA A 1 336 ? -7.653 5.419 -0.825 1.00 82.88 336 ALA A C 1
ATOM 2401 O O . ALA A 1 336 ? -8.184 4.968 0.188 1.00 82.88 336 ALA A O 1
ATOM 2402 N N . LEU A 1 337 ? -6.354 5.752 -0.844 1.00 84.06 337 LEU A N 1
ATOM 2403 C CA . LEU A 1 337 ? -5.463 5.576 0.312 1.00 84.06 337 LEU A CA 1
ATOM 2404 C C . LEU A 1 337 ? -5.823 6.471 1.497 1.00 84.06 337 LEU A C 1
ATOM 2406 O O . LEU A 1 337 ? -5.590 6.067 2.634 1.00 84.06 337 LEU A O 1
ATOM 2410 N N . GLU A 1 338 ? -6.440 7.633 1.255 1.00 77.06 338 GLU A N 1
ATOM 2411 C CA . GLU A 1 338 ? -6.966 8.502 2.320 1.00 77.06 338 GLU A CA 1
ATOM 2412 C C . GLU A 1 338 ? -7.913 7.731 3.253 1.00 77.06 338 GLU A C 1
ATOM 2414 O O . GLU A 1 338 ? -7.924 7.932 4.465 1.00 77.06 338 GLU A O 1
ATOM 2419 N N . ARG A 1 339 ? -8.642 6.754 2.700 1.00 82.50 339 ARG A N 1
ATOM 2420 C CA . ARG A 1 339 ? -9.637 5.957 3.420 1.00 82.50 339 ARG A CA 1
ATOM 2421 C C . ARG A 1 339 ? -9.013 4.979 4.412 1.00 82.50 339 ARG A C 1
ATOM 2423 O O . ARG A 1 339 ? -9.691 4.579 5.353 1.00 82.50 339 ARG A O 1
ATOM 2430 N N . LEU A 1 340 ? -7.743 4.596 4.242 1.00 81.75 340 LEU A N 1
ATOM 2431 C CA . LEU A 1 340 ? -7.087 3.621 5.124 1.00 81.75 340 LEU A CA 1
ATOM 2432 C C . LEU A 1 340 ? -7.050 4.101 6.579 1.00 81.75 340 LEU A C 1
ATOM 2434 O O . LEU A 1 340 ? -7.315 3.309 7.479 1.00 81.75 340 LEU A O 1
ATOM 2438 N N . GLY A 1 341 ? -6.802 5.398 6.798 1.00 79.38 341 GLY A N 1
ATOM 2439 C CA . GLY A 1 341 ? -6.800 6.000 8.135 1.00 79.38 341 GLY A CA 1
ATOM 2440 C C . GLY A 1 341 ? -8.146 5.929 8.843 1.00 79.38 341 GLY A C 1
ATOM 2441 O O . GLY A 1 341 ? -8.205 5.759 10.053 1.00 79.38 341 GLY A O 1
ATOM 2442 N N . TYR A 1 342 ? -9.232 6.019 8.079 1.00 86.31 342 TYR A N 1
ATOM 2443 C CA . TYR A 1 342 ? -10.591 6.036 8.614 1.00 86.31 342 TYR A CA 1
ATOM 2444 C C . TYR A 1 342 ? -11.164 4.643 8.846 1.00 86.31 342 TYR A C 1
ATOM 2446 O O . TYR A 1 342 ? -12.086 4.493 9.646 1.00 86.31 342 TYR A O 1
ATOM 2454 N N . C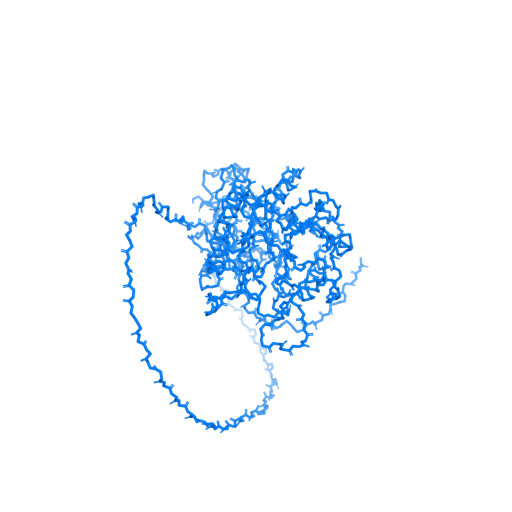YS A 1 343 ? -10.641 3.635 8.148 1.00 88.81 343 CYS A N 1
ATOM 2455 C CA . CYS A 1 343 ? -11.203 2.288 8.158 1.00 88.81 343 CYS A CA 1
ATOM 2456 C C . CYS A 1 343 ? -10.362 1.280 8.941 1.00 88.81 343 CYS A C 1
ATOM 2458 O O . CYS A 1 343 ? -10.859 0.204 9.250 1.00 88.81 343 CYS A O 1
ATOM 2460 N N . VAL A 1 344 ? -9.120 1.609 9.298 1.00 88.06 344 VAL A N 1
ATOM 2461 C CA . VAL A 1 344 ? -8.266 0.763 10.136 1.00 88.06 344 VAL A CA 1
ATOM 2462 C C . VAL A 1 344 ? -7.838 1.557 11.360 1.00 88.06 344 VAL A C 1
ATOM 2464 O O . VAL A 1 344 ? -7.014 2.466 11.287 1.00 88.06 344 VAL A O 1
ATOM 2467 N N . LEU A 1 345 ? -8.398 1.184 12.502 1.00 85.12 345 LEU A N 1
ATOM 2468 C CA . LEU A 1 345 ? -8.205 1.868 13.767 1.00 85.12 345 LEU A CA 1
ATOM 2469 C C . LEU A 1 345 ? -7.226 1.064 14.627 1.00 85.12 345 LEU A C 1
ATOM 2471 O O . LEU A 1 345 ? -7.388 -0.157 14.759 1.00 85.12 345 LEU A O 1
ATOM 2475 N N . PRO A 1 346 ? -6.225 1.701 15.256 1.00 75.88 346 PRO A N 1
ATOM 2476 C CA . PRO A 1 346 ? -5.426 1.030 16.268 1.00 75.88 346 PRO A CA 1
ATOM 2477 C C . PRO A 1 346 ? -6.347 0.649 17.431 1.00 75.88 346 PRO A C 1
ATOM 2479 O O . PRO A 1 346 ? -6.861 1.511 18.136 1.00 75.88 346 PRO A O 1
ATOM 2482 N N . ALA A 1 347 ? -6.569 -0.647 17.649 1.00 66.38 347 ALA A N 1
ATOM 2483 C CA . ALA A 1 347 ? -7.324 -1.116 18.800 1.00 66.38 347 ALA A CA 1
ATOM 2484 C C . ALA A 1 347 ? -6.352 -1.182 19.971 1.00 66.38 347 ALA A C 1
ATOM 2486 O O . ALA A 1 347 ? -5.784 -2.228 20.292 1.00 66.38 347 ALA A O 1
ATOM 2487 N N . LEU A 1 348 ? -6.098 -0.034 20.593 1.00 59.34 348 LEU A N 1
ATOM 2488 C CA . LEU A 1 348 ? -5.337 -0.051 21.825 1.00 59.34 348 LEU A CA 1
ATOM 2489 C C . LEU A 1 348 ? -6.136 -0.889 22.839 1.00 59.34 348 LEU A C 1
ATOM 2491 O O . LEU A 1 348 ? -7.322 -0.621 23.044 1.00 59.34 348 LEU A O 1
ATOM 2495 N N . PRO A 1 349 ? -5.514 -1.871 23.522 1.00 61.19 349 PRO A N 1
ATOM 2496 C CA . PRO A 1 349 ? -6.129 -2.563 24.659 1.00 61.19 349 PRO A CA 1
ATOM 2497 C C . PRO A 1 349 ? -6.675 -1.588 25.712 1.00 61.19 349 PRO A C 1
ATOM 2499 O O . PRO A 1 349 ? -7.532 -1.942 26.514 1.00 61.19 349 PRO A O 1
ATOM 2502 N N . GLU A 1 350 ? -6.180 -0.350 25.697 1.00 66.38 350 GLU A N 1
ATOM 2503 C CA . GLU A 1 350 ? -6.674 0.781 26.470 1.00 66.38 350 GLU A CA 1
ATOM 2504 C C . GLU A 1 350 ? -8.174 1.022 26.278 1.00 66.38 350 GLU A C 1
ATOM 2506 O O . GLU A 1 350 ? -8.844 1.253 27.277 1.00 66.38 350 GLU A O 1
ATOM 2511 N N . TYR A 1 351 ? -8.724 0.872 25.066 1.00 72.50 351 TYR A N 1
ATOM 2512 C CA . TYR A 1 351 ? -10.165 1.024 24.842 1.00 72.50 351 TYR A CA 1
ATOM 2513 C C . TYR A 1 351 ? -10.963 -0.059 25.561 1.00 72.50 351 TYR A C 1
ATOM 2515 O O . TYR A 1 351 ? -11.915 0.256 26.267 1.00 72.50 351 TYR A O 1
ATOM 2523 N N . ALA A 1 352 ? -10.545 -1.324 25.462 1.00 73.00 352 ALA A N 1
ATOM 2524 C CA . ALA A 1 352 ? -11.191 -2.418 26.187 1.00 73.00 352 ALA A CA 1
ATOM 2525 C C . ALA A 1 352 ? -11.105 -2.212 27.712 1.00 73.00 352 ALA A C 1
ATOM 2527 O O . ALA A 1 352 ? -12.091 -2.380 28.428 1.00 73.00 352 ALA A O 1
ATOM 2528 N N . ILE A 1 353 ? -9.946 -1.762 28.210 1.00 75.88 353 ILE A N 1
ATOM 2529 C CA . ILE A 1 353 ? -9.734 -1.445 29.630 1.00 75.88 353 ILE A CA 1
ATOM 2530 C C . ILE A 1 353 ? -10.621 -0.277 30.086 1.00 75.88 353 ILE A C 1
ATOM 2532 O O . ILE A 1 353 ? -11.195 -0.341 31.173 1.00 75.88 353 ILE A O 1
ATOM 2536 N N . GLU A 1 354 ? -10.725 0.786 29.291 1.00 78.44 354 GLU A N 1
ATOM 2537 C CA . GLU A 1 354 ? -11.524 1.975 29.602 1.00 78.44 354 GLU A CA 1
ATOM 2538 C C . GLU A 1 354 ? -13.025 1.674 29.573 1.00 78.44 354 GLU A C 1
ATOM 2540 O O . GLU A 1 354 ? -13.766 2.110 30.456 1.00 78.44 354 GLU A O 1
ATOM 2545 N N . LEU A 1 355 ? -13.446 0.847 28.618 1.00 80.31 355 LEU A N 1
ATOM 2546 C CA . LEU A 1 355 ? -14.801 0.314 28.516 1.00 80.31 355 LEU A CA 1
ATOM 2547 C C . LEU A 1 355 ? -15.099 -0.761 29.572 1.00 80.31 355 LEU A C 1
ATOM 2549 O O . LEU A 1 355 ? -16.258 -1.105 29.784 1.00 80.31 355 LEU A O 1
ATOM 2553 N N . GLY A 1 356 ? -14.082 -1.284 30.263 1.00 78.62 356 GLY A N 1
ATOM 2554 C CA . GLY A 1 356 ? -14.242 -2.344 31.257 1.00 78.62 356 GLY A CA 1
ATOM 2555 C C . GLY A 1 356 ? -14.734 -3.667 30.665 1.00 78.62 356 GLY A C 1
ATOM 2556 O O . GLY A 1 356 ? -15.376 -4.437 31.379 1.00 78.62 356 GLY A O 1
ATOM 2557 N N . VAL A 1 357 ? -14.448 -3.919 29.385 1.00 79.25 357 VAL A N 1
ATOM 2558 C CA . VAL A 1 357 ? -14.803 -5.154 28.678 1.00 79.25 357 VAL A CA 1
ATOM 2559 C C . VAL A 1 357 ? -13.581 -6.059 28.546 1.00 79.25 357 VAL A C 1
ATOM 2561 O O . VAL A 1 357 ? -12.460 -5.595 28.342 1.00 79.25 357 VAL A O 1
ATOM 2564 N N . ASP A 1 358 ? -13.804 -7.367 28.659 1.00 79.56 358 ASP A N 1
ATOM 2565 C CA . ASP A 1 358 ? -12.755 -8.373 28.456 1.00 79.56 358 ASP A CA 1
ATOM 2566 C C . ASP A 1 358 ? -12.594 -8.750 26.969 1.00 79.56 358 ASP A C 1
ATOM 2568 O O . ASP A 1 358 ? -11.588 -9.355 26.596 1.00 79.56 358 ASP A O 1
ATOM 2572 N N . ASP A 1 359 ? -13.580 -8.399 26.136 1.00 81.19 359 ASP A N 1
ATOM 2573 C CA . ASP A 1 359 ? -13.679 -8.776 24.727 1.00 81.19 359 A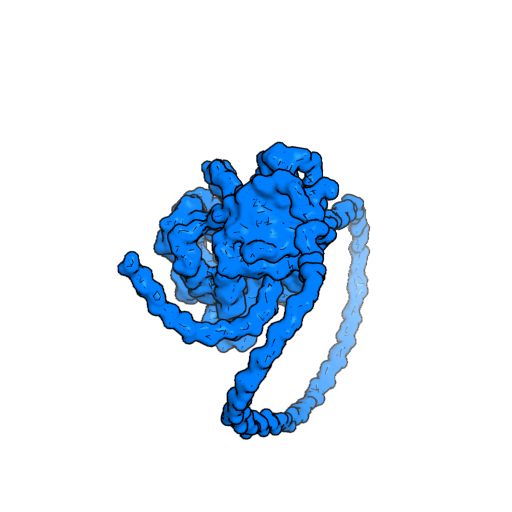SP A CA 1
ATOM 2574 C C . ASP A 1 359 ? -14.235 -7.614 23.887 1.00 81.19 359 ASP A C 1
ATOM 2576 O O . ASP A 1 359 ? -15.246 -7.004 24.247 1.00 81.19 359 ASP A O 1
ATOM 2580 N N . LEU A 1 360 ? -13.571 -7.312 22.769 1.00 80.75 360 LEU A N 1
ATOM 2581 C CA . LEU A 1 360 ? -13.995 -6.268 21.833 1.00 80.75 360 LEU A CA 1
ATOM 2582 C C . LEU A 1 360 ? -15.209 -6.698 20.995 1.00 80.75 360 LEU A C 1
ATOM 2584 O O . LEU A 1 360 ? -15.914 -5.830 20.489 1.00 80.75 360 LEU A O 1
ATOM 2588 N N . ASP A 1 361 ? -15.531 -7.993 20.939 1.00 81.31 361 ASP A N 1
ATOM 2589 C CA . ASP A 1 361 ? -16.769 -8.481 20.312 1.00 81.31 361 ASP A CA 1
ATOM 2590 C C . ASP A 1 361 ? -18.026 -8.054 21.097 1.00 81.31 361 ASP A C 1
ATOM 2592 O O . ASP A 1 361 ? -19.144 -8.089 20.587 1.00 81.31 361 ASP A O 1
ATOM 2596 N N . SER A 1 362 ? -17.851 -7.617 22.352 1.00 84.81 362 SER A N 1
ATOM 2597 C CA . SER A 1 362 ? -18.911 -7.046 23.198 1.00 84.81 362 SER A CA 1
ATOM 2598 C C . SER A 1 362 ? -18.980 -5.515 23.113 1.00 84.81 362 SER A C 1
ATOM 2600 O O . SER A 1 362 ? -19.539 -4.864 23.997 1.00 84.81 362 SER A O 1
ATOM 2602 N N . VAL A 1 363 ? -18.387 -4.919 22.076 1.00 88.19 363 VAL A N 1
ATOM 2603 C CA . VAL A 1 363 ? -18.400 -3.475 21.820 1.00 88.19 363 VAL A CA 1
ATOM 2604 C C . VAL A 1 363 ? -19.246 -3.177 20.585 1.00 88.19 363 VAL A C 1
ATOM 2606 O O . VAL A 1 363 ? -19.295 -3.943 19.627 1.00 88.19 363 VAL A O 1
ATOM 2609 N N . MET A 1 364 ? -19.915 -2.033 20.606 1.00 91.44 364 MET A N 1
ATOM 2610 C CA . MET A 1 364 ? -20.535 -1.407 19.445 1.00 91.44 364 MET A CA 1
ATOM 2611 C C . MET A 1 364 ? -19.750 -0.143 19.112 1.00 91.44 364 MET A C 1
ATOM 2613 O O . MET A 1 364 ? -19.381 0.611 20.013 1.00 91.44 364 MET A O 1
ATOM 2617 N N . ILE A 1 365 ? -19.510 0.100 17.830 1.00 91.00 365 ILE A N 1
ATOM 2618 C CA . ILE A 1 365 ? -18.890 1.332 17.347 1.00 91.00 365 ILE A CA 1
ATOM 2619 C C . ILE A 1 365 ? -19.984 2.185 16.725 1.00 91.00 365 ILE A C 1
ATOM 2621 O O . ILE A 1 365 ? -20.631 1.779 15.766 1.00 91.00 365 ILE A O 1
ATOM 2625 N N . GLU A 1 366 ? -20.213 3.361 17.288 1.00 92.19 366 GLU A N 1
ATOM 2626 C CA . GLU A 1 366 ? -21.086 4.371 16.711 1.00 92.19 366 GLU A CA 1
ATOM 2627 C C . GLU A 1 366 ? -20.262 5.270 15.789 1.00 92.19 366 GLU A C 1
ATOM 2629 O O . GLU A 1 366 ? -19.255 5.835 16.219 1.00 92.19 366 GLU A O 1
ATOM 2634 N N . VAL A 1 367 ? -20.690 5.403 14.535 1.00 92.19 367 VAL A N 1
ATOM 2635 C CA . VAL A 1 367 ? -20.065 6.269 13.530 1.00 92.19 367 VAL A CA 1
ATOM 2636 C C . VAL A 1 367 ? -21.099 7.280 13.081 1.00 92.19 367 VAL A C 1
ATOM 2638 O O . VAL A 1 367 ? -22.158 6.901 12.595 1.00 92.19 367 VAL A O 1
ATOM 2641 N N . ALA A 1 368 ? -20.838 8.569 13.299 1.00 89.19 368 ALA A N 1
ATOM 2642 C CA . ALA A 1 368 ? -21.795 9.638 12.982 1.00 89.19 368 ALA A CA 1
ATOM 2643 C C . ALA A 1 368 ? -23.217 9.453 13.579 1.00 89.19 368 ALA A C 1
ATOM 2645 O O . ALA A 1 368 ? -24.185 10.032 13.078 1.00 89.19 368 ALA A O 1
ATOM 2646 N N . GLY A 1 369 ? -23.353 8.685 14.665 1.00 89.44 369 GLY A N 1
ATOM 2647 C CA . GLY A 1 369 ? -24.639 8.357 15.292 1.00 89.44 369 GLY A CA 1
ATOM 2648 C C . GLY A 1 369 ? -25.268 7.033 14.844 1.00 89.44 369 GLY A C 1
ATOM 2649 O O . GLY A 1 369 ? -26.288 6.640 15.415 1.00 89.44 369 GLY A O 1
ATOM 2650 N N . ASP A 1 370 ? -24.685 6.347 13.859 1.00 93.44 370 ASP A N 1
ATOM 2651 C CA . ASP A 1 370 ? -25.152 5.051 13.370 1.00 93.44 370 ASP A CA 1
ATOM 2652 C C . ASP A 1 370 ? -24.366 3.893 14.027 1.00 93.44 370 ASP A C 1
ATOM 2654 O O . ASP A 1 370 ? -23.134 3.933 14.084 1.00 93.44 370 ASP A O 1
ATOM 2658 N N . PRO A 1 371 ? -25.051 2.870 14.580 1.00 93.69 371 PRO A N 1
ATOM 2659 C CA . PRO A 1 371 ? -24.404 1.800 15.333 1.00 93.69 371 PRO A CA 1
ATOM 2660 C C . PRO A 1 371 ? -23.927 0.645 14.443 1.00 93.69 371 PRO A C 1
ATOM 2662 O O . PRO A 1 371 ? -24.710 0.058 13.693 1.00 93.69 371 PRO A O 1
ATOM 2665 N N . TYR A 1 372 ? -22.677 0.237 14.644 1.00 93.62 372 TYR A N 1
ATOM 2666 C CA . TYR A 1 372 ? -22.025 -0.889 13.982 1.00 93.62 372 TYR A CA 1
ATOM 2667 C C . TYR A 1 372 ? -21.539 -1.924 15.004 1.00 93.62 372 TYR A C 1
ATOM 2669 O O . TYR A 1 372 ? -21.008 -1.578 16.061 1.00 93.62 372 TYR A O 1
ATOM 2677 N N . PHE A 1 373 ? -21.729 -3.206 14.694 1.00 92.69 373 PHE A N 1
ATOM 2678 C CA . PHE A 1 373 ? -21.370 -4.333 15.562 1.00 92.69 373 PHE A CA 1
ATOM 2679 C C . PHE A 1 373 ? -20.220 -5.144 14.966 1.00 92.69 373 PHE A C 1
ATOM 2681 O O . PHE A 1 373 ? -19.926 -5.026 13.774 1.00 92.69 373 PHE A O 1
ATOM 2688 N N . ALA A 1 374 ? -19.596 -5.976 15.802 1.00 91.25 374 ALA A N 1
ATOM 2689 C CA . ALA A 1 374 ? -18.627 -6.953 15.338 1.00 91.25 374 ALA A CA 1
ATOM 2690 C C . ALA A 1 374 ? -19.278 -7.912 14.323 1.00 91.25 374 ALA A C 1
ATOM 2692 O O . ALA A 1 374 ? -20.411 -8.365 14.524 1.00 91.25 374 ALA A O 1
ATOM 2693 N N . VAL A 1 375 ? -18.566 -8.198 13.237 1.00 92.31 375 VAL A N 1
ATOM 2694 C CA . VAL A 1 375 ? -18.963 -9.136 12.175 1.00 92.31 375 VAL A CA 1
ATOM 2695 C C . VAL A 1 375 ? -17.908 -10.228 12.031 1.00 92.31 375 VAL A C 1
ATOM 2697 O O . VAL A 1 375 ? -16.788 -10.071 12.515 1.00 92.31 375 VAL A O 1
ATOM 2700 N N . ASP A 1 376 ? -18.250 -11.331 11.363 1.00 88.12 376 ASP A N 1
ATOM 2701 C CA . ASP A 1 376 ? -17.290 -12.419 11.150 1.00 88.12 376 ASP A CA 1
ATOM 2702 C C . ASP A 1 376 ? -16.255 -12.010 10.089 1.00 88.12 376 ASP A C 1
ATOM 2704 O O . ASP A 1 376 ? -15.074 -12.340 10.188 1.00 88.12 376 ASP A O 1
ATOM 2708 N N . SER A 1 377 ? -16.679 -11.270 9.056 1.00 85.50 377 SER A N 1
ATOM 2709 C CA . SER A 1 377 ? -15.781 -10.851 7.978 1.00 85.50 377 SER A CA 1
ATOM 2710 C C . SER A 1 377 ? -16.262 -9.592 7.249 1.00 85.50 377 SER A C 1
ATOM 2712 O O . SER A 1 377 ? -17.454 -9.386 7.056 1.00 85.50 377 SER A O 1
ATOM 2714 N N . CYS A 1 378 ? -15.333 -8.766 6.762 1.00 85.31 378 CYS A N 1
ATOM 2715 C CA . CYS A 1 378 ? -15.682 -7.548 6.025 1.00 85.31 378 CYS A CA 1
ATOM 2716 C C . CYS A 1 378 ? -16.250 -7.696 4.584 1.00 85.31 378 CYS A C 1
ATOM 2718 O O . CYS A 1 378 ? -16.811 -6.706 4.117 1.00 85.31 378 CYS A O 1
ATOM 2720 N N . PRO A 1 379 ? -16.087 -8.799 3.812 1.00 81.94 379 PRO A N 1
ATOM 2721 C CA . PRO A 1 379 ? -16.486 -8.832 2.397 1.00 81.94 379 PRO A CA 1
ATOM 2722 C C . PRO A 1 379 ? -17.943 -8.480 2.097 1.00 81.94 379 PRO A C 1
ATOM 2724 O O . PRO A 1 379 ? -18.207 -7.789 1.115 1.00 81.94 379 PRO A O 1
ATOM 2727 N N . ASP A 1 380 ? -18.867 -8.961 2.928 1.00 82.69 380 ASP A N 1
ATOM 2728 C CA . ASP A 1 380 ? -20.309 -8.911 2.665 1.00 82.69 380 ASP A CA 1
ATOM 2729 C C . ASP A 1 380 ? -21.110 -8.340 3.851 1.00 82.69 380 ASP A C 1
ATOM 2731 O O . ASP A 1 380 ? -22.342 -8.411 3.857 1.00 82.69 380 ASP A O 1
ATOM 2735 N N . GLU A 1 381 ? -20.430 -7.793 4.863 1.00 88.62 381 GLU A N 1
ATOM 2736 C CA . GLU A 1 381 ? -21.046 -7.330 6.107 1.00 88.62 381 GLU A CA 1
ATOM 2737 C C . GLU A 1 381 ? -20.654 -5.882 6.429 1.00 88.62 381 GLU A C 1
ATOM 2739 O O . GLU A 1 381 ? -19.505 -5.468 6.258 1.00 88.62 381 GLU A O 1
ATOM 2744 N N . ASP A 1 382 ? -21.624 -5.119 6.934 1.00 93.62 382 ASP A N 1
ATOM 2745 C CA . ASP A 1 382 ? -21.410 -3.785 7.488 1.00 93.62 382 ASP A CA 1
ATOM 2746 C C . ASP A 1 382 ? -21.173 -3.915 8.995 1.00 93.62 382 ASP A C 1
ATOM 2748 O O . ASP A 1 382 ? -22.005 -4.475 9.714 1.00 93.62 382 ASP A O 1
ATOM 2752 N N . GLY A 1 383 ? -20.051 -3.403 9.491 1.00 93.19 383 GLY A N 1
ATOM 2753 C CA . GLY A 1 383 ? -19.664 -3.622 10.880 1.00 93.19 383 GLY A CA 1
ATOM 2754 C C . GLY A 1 383 ? -18.186 -3.385 11.110 1.00 93.19 383 GLY A C 1
ATOM 2755 O O . GLY A 1 383 ? -17.576 -2.534 10.464 1.00 93.19 383 GLY A O 1
ATOM 2756 N N . PHE A 1 384 ? -17.595 -4.150 12.018 1.00 92.69 384 PHE A N 1
ATOM 2757 C CA . PHE A 1 384 ? -16.151 -4.161 12.189 1.00 92.69 384 PHE A CA 1
ATOM 2758 C C . PHE A 1 384 ? -15.618 -5.553 12.520 1.00 92.69 384 PHE A C 1
ATOM 2760 O O . PHE A 1 384 ? -16.320 -6.375 13.098 1.00 92.69 384 PHE A O 1
ATOM 2767 N N . VAL A 1 385 ? -14.354 -5.803 12.191 1.00 90.25 385 VAL A N 1
ATOM 2768 C CA . VAL A 1 385 ? -13.622 -6.998 12.629 1.00 90.25 385 VAL A CA 1
ATOM 2769 C C . VAL A 1 385 ? -12.461 -6.601 13.526 1.00 90.25 385 VAL A C 1
ATOM 2771 O O . VAL A 1 385 ? -11.825 -5.562 13.323 1.00 90.25 385 VAL A O 1
ATOM 2774 N N . VAL A 1 386 ? -12.157 -7.442 14.510 1.00 87.81 386 VAL A N 1
ATOM 2775 C CA . VAL A 1 386 ? -10.994 -7.275 15.384 1.00 87.81 386 VAL A CA 1
ATOM 2776 C C . VAL A 1 386 ? -9.877 -8.178 14.880 1.00 87.81 386 VAL A C 1
ATOM 2778 O O . VAL A 1 386 ? -10.027 -9.394 14.800 1.00 87.81 386 VAL A O 1
ATOM 2781 N N . VAL A 1 387 ? -8.732 -7.589 14.545 1.00 82.75 387 VAL A N 1
ATOM 2782 C CA . VAL A 1 387 ? -7.576 -8.321 14.019 1.00 82.75 387 VAL A CA 1
ATOM 2783 C C . VAL A 1 387 ? -6.421 -8.214 14.993 1.00 82.75 387 VAL A C 1
ATOM 2785 O O . VAL A 1 387 ? -5.905 -7.126 15.243 1.00 82.75 387 VAL A O 1
ATOM 2788 N N . THR A 1 388 ? -5.972 -9.354 15.512 1.00 81.06 388 THR A N 1
ATOM 2789 C CA . THR A 1 388 ? -4.773 -9.432 16.351 1.00 81.06 388 THR A CA 1
ATOM 2790 C C . THR A 1 388 ? -3.602 -9.990 15.553 1.00 81.06 388 THR A C 1
ATOM 2792 O O . THR A 1 388 ? -3.692 -11.054 14.945 1.00 81.06 388 THR A O 1
ATOM 2795 N N . SER A 1 389 ? -2.476 -9.283 15.589 1.00 73.12 389 SER A N 1
ATOM 2796 C CA . SER A 1 389 ? -1.220 -9.708 14.982 1.00 73.12 389 SER A CA 1
ATOM 2797 C C . SER A 1 389 ? -0.063 -9.455 15.943 1.00 73.12 389 SER A C 1
ATOM 2799 O O . SER A 1 389 ? 0.301 -8.315 16.234 1.00 73.12 389 SER A O 1
ATOM 2801 N N . GLY A 1 390 ? 0.513 -10.534 16.476 1.00 76.00 390 GLY A N 1
ATOM 2802 C CA . GLY A 1 390 ? 1.574 -10.440 17.475 1.00 76.00 390 GLY A CA 1
ATOM 2803 C C . GLY A 1 390 ? 1.100 -9.726 18.744 1.00 76.00 390 GLY A C 1
ATOM 2804 O O . GLY A 1 390 ? 0.243 -10.233 19.462 1.00 76.00 390 GLY A O 1
ATOM 2805 N N . ALA A 1 391 ? 1.695 -8.568 19.038 1.00 75.94 391 ALA A N 1
ATOM 2806 C CA . ALA A 1 391 ? 1.342 -7.731 20.189 1.00 75.94 391 ALA A CA 1
ATOM 2807 C C . ALA A 1 391 ? 0.335 -6.615 19.855 1.00 75.94 391 ALA A C 1
ATOM 2809 O O . ALA A 1 391 ? 0.000 -5.822 20.734 1.00 75.94 391 ALA A O 1
ATOM 2810 N N . TYR A 1 392 ? -0.111 -6.535 18.602 1.00 78.50 392 TYR A N 1
ATOM 2811 C CA . TYR A 1 392 ? -0.950 -5.458 18.098 1.00 78.50 392 TYR A CA 1
ATOM 2812 C C . TYR A 1 392 ? -2.370 -5.956 17.851 1.00 78.50 392 TYR A C 1
ATOM 2814 O O . TYR A 1 392 ? -2.566 -7.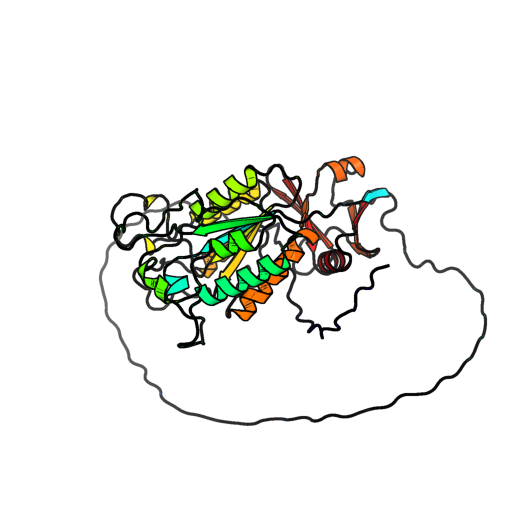063 17.345 1.00 78.50 392 TYR A O 1
ATOM 2822 N N . THR A 1 393 ? -3.348 -5.117 18.173 1.00 82.44 393 THR A N 1
ATOM 2823 C CA . THR A 1 393 ? -4.758 -5.348 17.864 1.00 82.44 393 THR A CA 1
ATOM 2824 C C . THR A 1 393 ? -5.270 -4.149 17.080 1.00 82.44 393 THR A C 1
ATOM 2826 O O . THR A 1 393 ? -4.920 -3.007 17.378 1.00 82.44 393 THR A O 1
ATOM 2829 N N . PHE A 1 394 ? -6.096 -4.411 16.076 1.00 84.44 394 PHE A N 1
ATOM 2830 C CA . PHE A 1 394 ? -6.699 -3.404 15.214 1.00 84.44 394 PHE A CA 1
ATOM 2831 C C . PHE A 1 394 ? -8.188 -3.665 15.071 1.00 84.44 394 PHE A C 1
ATOM 2833 O O . PHE A 1 394 ? -8.624 -4.814 15.125 1.00 84.44 394 PHE A O 1
ATOM 2840 N N . VAL A 1 395 ? -8.947 -2.596 14.865 1.00 88.75 395 VAL A N 1
ATOM 2841 C CA . VAL A 1 395 ? -10.329 -2.674 14.405 1.00 88.75 395 VAL A CA 1
ATOM 2842 C C . VAL A 1 395 ? -10.345 -2.278 12.939 1.00 88.75 395 VAL A C 1
ATOM 2844 O O . VAL A 1 395 ? -9.833 -1.219 12.583 1.00 88.75 395 VAL A O 1
ATOM 2847 N N . ILE A 1 396 ? -10.937 -3.114 12.094 1.00 89.62 396 ILE A N 1
ATOM 2848 C CA . ILE A 1 396 ? -11.151 -2.803 10.683 1.00 89.62 396 ILE A CA 1
ATOM 2849 C C . ILE A 1 396 ? -12.644 -2.585 10.479 1.00 89.62 396 ILE A C 1
ATOM 2851 O O . ILE A 1 396 ? -13.431 -3.503 10.689 1.00 89.62 396 ILE A O 1
ATOM 2855 N N . LEU A 1 397 ? -13.024 -1.368 10.098 1.00 91.50 397 LEU A N 1
ATOM 2856 C CA . LEU A 1 397 ? -14.395 -1.016 9.752 1.00 91.50 397 LEU A CA 1
ATOM 2857 C C . LEU A 1 397 ? -14.730 -1.575 8.366 1.00 91.50 397 LEU A C 1
ATOM 2859 O O . LEU A 1 397 ? -13.975 -1.395 7.409 1.00 91.50 397 LEU A O 1
ATOM 2863 N N . CYS A 1 398 ? -15.878 -2.231 8.260 1.00 91.12 398 CYS A N 1
ATOM 2864 C CA . CYS A 1 398 ? -16.343 -2.921 7.066 1.00 91.12 398 CYS A CA 1
ATOM 2865 C C . CYS A 1 398 ? -17.531 -2.181 6.437 1.00 91.12 398 CYS A C 1
ATOM 2867 O O . CYS A 1 398 ? -18.396 -1.668 7.153 1.00 91.12 398 CYS A O 1
ATOM 2869 N N . GLY A 1 399 ? -17.586 -2.160 5.102 1.00 90.06 399 GLY A N 1
ATOM 2870 C CA . GLY A 1 399 ? -18.729 -1.639 4.350 1.00 90.06 399 GLY A CA 1
ATOM 2871 C C . GLY A 1 399 ? -19.119 -0.217 4.758 1.00 90.06 399 GLY A C 1
ATOM 2872 O O . GLY A 1 399 ? -18.270 0.679 4.819 1.00 90.06 399 GLY A O 1
ATOM 2873 N N . LEU A 1 400 ? -20.398 -0.034 5.086 1.00 93.31 400 LEU A N 1
ATOM 2874 C CA . LEU A 1 400 ? -20.963 1.257 5.481 1.00 93.31 400 LEU A CA 1
ATOM 2875 C C . LEU A 1 400 ? -20.279 1.876 6.709 1.00 93.31 400 LEU A C 1
ATOM 2877 O O . LEU A 1 400 ? -20.152 3.093 6.763 1.00 93.31 400 LEU A O 1
ATOM 2881 N N . ALA A 1 401 ? -19.746 1.079 7.642 1.00 93.00 401 ALA A N 1
ATOM 2882 C CA . ALA A 1 401 ? -19.028 1.616 8.804 1.00 93.00 401 ALA A CA 1
ATOM 2883 C C . ALA A 1 401 ? -17.775 2.405 8.390 1.00 93.00 401 ALA A C 1
ATOM 2885 O O . ALA A 1 401 ? -17.457 3.453 8.952 1.00 93.00 401 ALA A O 1
ATOM 2886 N N . CYS A 1 402 ? -17.058 1.895 7.384 1.00 91.81 402 CYS A N 1
ATOM 2887 C CA . CYS A 1 402 ? -15.889 2.550 6.802 1.00 91.81 402 CYS A CA 1
ATOM 2888 C C . CYS A 1 402 ? -16.300 3.781 5.983 1.00 91.81 402 CYS A C 1
ATOM 2890 O O . CYS A 1 402 ? -15.673 4.831 6.117 1.00 91.81 402 CYS A O 1
ATOM 2892 N N . ASP A 1 403 ? -17.357 3.675 5.170 1.00 91.12 403 ASP A N 1
ATOM 2893 C CA . ASP A 1 403 ? -17.885 4.806 4.395 1.00 91.12 403 ASP A CA 1
ATOM 2894 C C . ASP A 1 403 ? -18.320 5.965 5.311 1.00 91.12 403 ASP A C 1
ATOM 2896 O O . ASP A 1 403 ? -17.872 7.096 5.122 1.00 91.12 403 ASP A O 1
ATOM 2900 N N . ASP A 1 404 ? -19.099 5.683 6.357 1.00 93.44 404 ASP A N 1
ATOM 2901 C CA . ASP A 1 404 ? -19.566 6.684 7.321 1.00 93.44 404 ASP A CA 1
ATOM 2902 C C . ASP A 1 404 ? -18.406 7.303 8.115 1.00 93.44 404 ASP A C 1
ATOM 2904 O O . ASP A 1 404 ? -18.424 8.494 8.443 1.00 93.44 404 ASP A O 1
ATOM 2908 N N . SER A 1 405 ? -17.357 6.524 8.402 1.00 91.31 405 SER A N 1
ATOM 2909 C CA . SER A 1 405 ? -16.155 7.021 9.085 1.00 91.31 405 SER A CA 1
ATOM 2910 C C . SER A 1 405 ? -15.421 8.032 8.206 1.00 91.31 405 SER A C 1
ATOM 2912 O O . SER A 1 405 ? -15.065 9.120 8.664 1.00 91.31 405 SER A O 1
ATOM 2914 N N . VAL A 1 406 ? -15.277 7.731 6.911 1.00 88.56 406 VAL A N 1
ATOM 2915 C CA . VAL A 1 406 ? -14.705 8.662 5.928 1.00 88.56 406 VAL A CA 1
ATOM 2916 C C . VAL A 1 406 ? -15.571 9.920 5.799 1.00 88.56 406 VAL A C 1
ATOM 2918 O O . VAL A 1 406 ? -15.048 11.033 5.847 1.00 88.56 406 VAL A O 1
ATOM 2921 N N . GLU A 1 407 ? -16.894 9.779 5.668 1.00 90.06 407 GLU A N 1
ATOM 2922 C CA . GLU A 1 407 ? -17.804 10.921 5.488 1.00 90.06 407 GLU A CA 1
ATOM 2923 C C . GLU A 1 407 ? -17.887 11.832 6.723 1.00 90.06 407 GLU A C 1
ATOM 2925 O O . GLU A 1 407 ? -17.998 13.057 6.591 1.00 90.06 407 GLU A O 1
ATOM 2930 N N . SER A 1 408 ? -17.806 11.252 7.922 1.00 89.94 408 SER A N 1
ATOM 2931 C CA . SER A 1 408 ? -17.807 11.987 9.193 1.00 89.94 408 SER A CA 1
ATOM 2932 C C . SER A 1 408 ? -16.457 12.613 9.543 1.00 89.94 408 SER A C 1
ATOM 2934 O O . SER A 1 408 ? -16.391 13.491 10.405 1.00 89.94 408 SER A O 1
ATOM 2936 N N . GLY A 1 409 ? -15.384 12.211 8.857 1.00 87.06 409 GLY A N 1
ATOM 2937 C CA . GLY A 1 409 ? -14.022 12.615 9.187 1.00 87.06 409 GLY A CA 1
ATOM 2938 C C . GLY A 1 409 ? -13.497 11.944 10.456 1.00 87.06 409 GLY A C 1
ATOM 2939 O O . GLY A 1 409 ? -12.706 12.554 11.174 1.00 87.06 409 GLY A O 1
ATOM 2940 N N . GLY A 1 410 ? -13.931 10.710 10.728 1.00 86.62 410 GLY A N 1
ATOM 2941 C CA . GLY A 1 410 ? -13.468 9.906 11.855 1.00 86.62 410 GLY A CA 1
ATOM 2942 C C . GLY A 1 410 ? -14.112 10.274 13.191 1.00 86.62 410 GLY A C 1
ATOM 2943 O O . GLY A 1 410 ? -13.440 10.250 14.220 1.00 86.62 410 GLY A O 1
ATOM 2944 N N . GLU A 1 411 ? -15.397 10.641 13.202 1.00 88.06 411 GLU A N 1
ATOM 2945 C CA . GLU A 1 411 ? -16.155 10.820 14.446 1.00 88.06 411 GLU A CA 1
ATOM 2946 C C . GLU A 1 411 ? -16.719 9.464 14.894 1.00 88.06 411 GLU A C 1
ATOM 2948 O O . GLU A 1 411 ? -17.774 9.040 14.414 1.00 88.06 411 GLU A O 1
ATOM 2953 N N . LEU A 1 412 ? -16.004 8.781 15.801 1.00 90.75 412 LEU A N 1
ATOM 2954 C CA . LEU A 1 412 ? -16.430 7.485 16.330 1.00 90.75 412 LEU A CA 1
ATOM 2955 C C . LEU A 1 412 ? -16.481 7.447 17.858 1.00 90.75 412 LEU A C 1
ATOM 2957 O O . LEU A 1 412 ? -15.642 8.025 18.553 1.00 90.75 412 LEU A O 1
ATOM 2961 N N . VAL A 1 413 ? -17.434 6.674 18.371 1.00 90.31 413 VAL A N 1
ATOM 2962 C CA . VAL A 1 413 ? -17.580 6.366 19.795 1.00 90.31 413 VAL A CA 1
ATOM 2963 C C . VAL A 1 413 ? -17.694 4.858 19.960 1.00 90.31 413 VAL A C 1
ATOM 2965 O O . VAL A 1 413 ? -18.580 4.229 19.390 1.00 90.31 413 VAL A O 1
ATOM 2968 N N . ALA A 1 414 ? -16.821 4.263 20.766 1.00 89.81 414 ALA A N 1
ATOM 2969 C CA . ALA A 1 414 ? -16.953 2.866 21.157 1.00 89.81 414 ALA A CA 1
ATOM 2970 C C . ALA A 1 414 ? -17.805 2.770 22.429 1.00 89.81 414 ALA A C 1
ATOM 2972 O O . ALA A 1 414 ? -17.593 3.525 23.379 1.00 89.81 414 ALA A O 1
ATOM 2973 N N . VAL A 1 415 ? -18.769 1.851 22.456 1.00 90.19 415 VAL A N 1
ATOM 2974 C CA . VAL A 1 415 ? -19.733 1.664 23.549 1.00 90.19 415 VAL A CA 1
ATOM 2975 C C . VAL A 1 415 ? -19.742 0.203 23.977 1.00 90.19 415 VAL A C 1
ATOM 2977 O O . VAL A 1 415 ? -19.908 -0.690 23.149 1.00 90.19 415 VAL A O 1
ATOM 2980 N N . ALA A 1 416 ? -19.604 -0.054 25.275 1.00 88.88 416 ALA A N 1
ATOM 2981 C CA . ALA A 1 416 ? -19.716 -1.404 25.816 1.00 88.88 416 ALA A CA 1
ATOM 2982 C C . ALA A 1 416 ? -21.171 -1.905 25.788 1.00 88.88 416 ALA A C 1
ATOM 2984 O O . ALA A 1 416 ? -22.106 -1.194 26.180 1.00 88.88 416 ALA A O 1
ATOM 2985 N N . CYS A 1 417 ? -21.351 -3.153 25.371 1.00 84.75 417 CYS A N 1
ATOM 2986 C CA . CYS A 1 417 ? -22.627 -3.854 25.338 1.00 84.75 417 CYS A CA 1
ATOM 2987 C C . CYS A 1 417 ? -22.627 -4.926 26.442 1.00 84.75 417 CYS A C 1
ATOM 2989 O O . CYS A 1 417 ? -21.810 -5.843 26.409 1.00 84.75 417 CYS A O 1
ATOM 2991 N N . GLU A 1 418 ? -23.508 -4.787 27.441 1.00 70.25 418 GLU A N 1
ATOM 2992 C CA . GLU A 1 418 ? -23.654 -5.739 28.564 1.00 70.25 418 GLU A CA 1
ATOM 2993 C C . GLU A 1 418 ? -24.764 -6.778 28.347 1.00 70.25 418 GLU A C 1
ATOM 2995 O O . GLU A 1 418 ? -25.857 -6.400 27.855 1.00 70.25 418 GLU A O 1
#

Radius of gyration: 26.05 Å; Cα contacts (8 Å, |Δi|>4): 784; chains: 1; bounding box: 84×74×72 Å

Solvent-accessible surface area (backbone atoms only — not comparable to full-atom values): 24199 Å² total; per-residue (Å²): 144,80,86,83,80,82,80,89,70,88,78,76,86,69,89,71,75,68,83,18,38,50,88,81,77,73,80,81,90,76,76,86,86,80,94,78,92,81,90,84,81,88,83,91,83,85,81,92,85,88,82,87,83,83,90,84,88,84,81,90,84,87,86,82,90,88,86,89,82,85,88,85,90,83,91,82,91,78,92,76,93,77,79,89,76,85,83,77,92,81,79,58,87,48,50,69,47,80,47,84,62,52,58,28,40,38,31,37,37,41,56,50,20,28,60,34,53,75,34,54,37,74,97,40,88,92,76,53,35,40,38,33,32,49,49,54,22,50,48,52,28,37,60,70,38,50,88,62,35,35,38,24,38,31,37,27,26,35,92,43,67,81,87,59,74,79,47,33,47,37,69,44,87,47,72,70,25,30,41,68,72,34,78,53,43,62,70,56,56,70,48,50,77,72,60,55,74,86,54,46,66,45,28,70,69,29,28,32,20,49,34,64,42,45,49,51,45,44,60,50,51,70,71,54,86,65,86,50,40,35,36,38,40,38,40,37,55,63,50,36,13,35,39,79,90,59,73,82,70,74,83,60,70,51,35,28,41,58,23,71,60,34,36,55,36,32,40,53,32,24,44,70,51,28,37,26,41,44,34,30,48,51,52,51,88,58,68,60,99,68,76,54,86,63,45,38,84,52,48,29,45,62,53,50,38,52,30,8,46,45,8,48,43,14,25,54,81,91,55,28,41,53,64,19,61,42,48,69,49,39,28,54,56,46,55,52,54,74,47,52,27,44,21,41,40,62,40,52,68,60,56,37,60,73,41,70,43,96,51,72,74,41,32,34,42,29,35,76,82,47,83,29,42,60,45,95,52,30,76,87,38,68,13,29,36,81,46,76,30,80,92,36,40,30,35,36,39,10,51,61,45,20,53,41,13,51,75,55,70,31,47,36,35,40,29,23,41,125

Secondary structure (DSSP, 8-state):
------------------------------------------------------------------------------------------S--S-EEEEE-PPPEEEEEEE-SHHHHHPBPTT-TTT-BHHHHHHHHHHHHHHHSTTT-EEEEEEES----TT-TT-TT---SSTTTEEEEES-HHHHHHHSPPSSGGGGGTSTT----HHHHHHHHHHHHTT---SS-EEEEEEESS-----GGGTTS-SSSGGGS--THHHHHHHHHHHTTEEEEEEEES--SS--SS--TTS-SS-HHHHHHHHHHHHB-PPSTT-SSEEESSHHHHHHHHHTTHHHHHHEEE--HHHHHHHT-S-GGGEEEEETTEEEEB-S-SSS-SEEEEEEETTEEEEEEETHHHHHHHHHTSEEEEEE--

pLDDT: mean 73.09, std 22.59, range [21.88, 97.56]

Mean predicted aligned error: 14.03 Å